Protein AF-0000000085040568 (afdb_homodimer)

Organism: Cyclobacterium marinum (strain ATCC 25205 / DSM 745 / LMG 13164 / NCIMB 1802) (NCBI:txid880070)

pLDDT: mean 96.27, std 5.05, range [49.69, 98.94]

Radius of gyration: 26.52 Å; Cα contacts (8 Å, |Δi|>4): 1222; chains: 2; bounding box: 50×82×62 Å

Secondary structure (DSSP, 8-state):
--HHHHTTS-TT-EEEEEEEEEETS-HHHHHHHHHHHHHSS--EEEE-TTSTTHHHHHHHHHH-TTS-EEEEE------SS-----SS-GGGSGGGB-TTSPBPSSHHHHHHH--HHHHHHHHHHHHHHHHHTT---S-EEEGGGGGGSSHHHHHHHHHHHHHHT--B---HHHHHHTT----GGGGTTSPPPSEEEE--HHHHHTT-HHHHHHHHHHTPPSEEEEEEE-----SHHHHHHTTT--TT-HHHHHHHHHHHTSHHHHHHHHHTTEEE--HHHHHHHHS--/--HHHHTTS-TT-EEEEEEEEEETS-HHHHHHHHHHHHHSS--EEEE-TTSTTHHHHHHHHHH-TTS-EEEEE------SS-----SS-GGGSGGGB-TTSSBPSSHHHHHHH--HHHHHHHHHHHHHHHHHTT---SEEEEGGGGGGSSHHHHHHHHHHHHHHT--B---HHHHHHTT----GGGGTTSPPPSEEEE--HHHHHTT-HHHHHHHHHHTPPSEEEEEEE-----SHHHHHHTTT--TT-HHHHHHHHHHHTSHHHHHHHHHTTEEE--HHHHHHHHS--

Sequence (578 aa):
MNAAQKLGFTESTKLLIIHADDAGLAHAENRATIQSLQKGIVNSYSIMVPCPWFYEMAIFAKNNNQYDNGVHLTLTCEWENYRFGPVLPISEVPSLVDENGYFFKKRDKLAQNAKAEHVEKELTAQIERALKFGIKPTHIDSHMYSVGAKPEFLNVYRRIAKKYKLPLVLNQQLFEMVGLEMDLSDFKDELLIDNVFMGEFKYFEKGELANFYATALDKMEGGLNLILIHPAFDDDEMKGITINHPNFGSEWRQIDFDFFTSEEAQSKLKEQNIQLITWDEIREKIYKDMNAAQKLGFTESTKLLIIHADDAGLAHAENRATIQSLQKGIVNSYSIMVPCPWFYEMAIFAKNNNQYDNGVHLTLTCEWENYRFGPVLPISEVPSLVDENGYFFKKRDKLAQNAKAEHVEKELTAQIERALKFGIKPTHIDSHMYSVGAKPEFLNVYRRIAKKYKLPLVLNQQLFEMVGLEMDLSDFKDELLIDNVFMGEFKYFEKGELANFYATALDKMEGGLNLILIHPAFDDDEMKGITINHPNFGSEWRQIDFDFFTSEEAQSKLKEQNIQLITWDEIREKIYKD

Nearest PDB structures (foldseek):
  8jqf-assembly1_B  TM=9.988E-01  e=9.052E-59  Cyclobacterium marinum
  8jqf-assembly1_A  TM=9.973E-01  e=1.673E-58  Cyclobacterium marinum
  2i5i-assembly1_A  TM=8.854E-01  e=2.785E-21  Enterococcus faecalis V583
  2e67-assembly3_F  TM=8.746E-01  e=1.602E-19  Thermus thermophilus HB8
  7vi8-assembly1_A  TM=8.161E-01  e=6.767E-14  Klebsiella pneumoniae subsp. pneumoniae MGH 78578

Foldseek 3Di:
DFLQVLLPHDQFAFEEAEEAEEAQADPQQVVLVVCLCVQFDHQEYEYAQFHNSRVVVLVVQLVCVNGAYAHAQELAQQFDPGFTAFPDPCVLFVQSDPPVRTGHNDLLSSLVRGDLVSLLVRSLVSVVVSVVSRHDHLAYEYDVNSCQSEPSSVVSVVVSCVVSLHAYAAEPVSNVVNVRPDDCVVVVLHRYADEEAEFDVVCVVVVNRLVSVLVCLQPPGGHHYYYYAHAGALDPRQCNRCPVPPPNGRVRNPSRSDNRSDPSVVVSCVVSVHHYDHSNSVSCSSVPD/DFLQVLLPHDQFAFEEAEEAEEAQADPQQVVLVVCLCVQFDHQEYEYAQQHNSRVVVLVVQQVCVNGAYAHAQELAQQFDPGFTAFPDPCVLFVQSADPVRTGHNDLLSSLVRGDLVSLLVRSLVSVVVSVVSRHDHLAYEYDVNSCQSEPSSVVSVVVSCVVSLHAYAAEPVSNVVNVRPDDCVVVVLHRYADEEAEDDVVCVVVVNRLVSVLVCLQPPGGHHYYYYAHAGALDPRQCNRCPVPPPNGRVRNPSRSDNRSDPSVVVSCVVSVHHYDHSNSVSCSSVPD

Solvent-accessible surface area (backbone atoms only — not comparable to full-atom values): 29621 Å² total; per-residue (Å²): 133,50,41,21,37,76,72,73,46,51,62,70,41,29,35,36,34,34,33,33,48,58,27,7,58,34,62,42,25,36,55,32,45,51,46,26,50,74,66,29,70,39,49,33,35,21,34,22,64,55,31,55,25,20,56,43,42,46,54,49,46,49,74,40,73,86,55,42,38,22,40,24,43,71,64,57,28,69,40,78,42,44,62,44,32,71,84,55,48,56,89,75,34,58,46,50,34,48,98,85,57,27,23,27,52,43,50,66,59,36,52,75,50,41,46,56,68,38,49,46,52,46,51,50,48,44,52,50,50,42,45,72,71,52,38,75,65,28,28,38,45,48,44,91,47,44,40,41,48,36,74,63,36,38,52,42,52,51,51,51,25,60,75,70,67,29,45,55,81,41,40,68,69,59,32,58,73,60,66,36,92,70,64,67,75,80,43,70,91,49,75,48,46,66,43,79,46,61,86,52,58,72,32,48,79,69,73,33,44,62,56,50,53,51,47,49,54,72,63,58,62,48,13,28,33,36,37,53,42,48,26,18,44,65,44,70,62,36,42,57,39,29,52,96,27,74,68,82,8,24,65,49,10,28,47,44,36,51,43,44,44,31,67,67,49,56,50,43,36,60,75,58,62,48,41,78,53,41,50,50,64,47,30,54,67,74,58,51,132,133,50,40,21,38,77,73,74,46,51,64,72,40,28,34,36,34,34,32,33,47,57,25,7,56,35,64,42,25,35,55,30,45,50,47,27,49,74,66,30,71,38,48,32,34,21,35,22,65,56,30,56,25,20,56,43,45,46,54,48,47,48,74,38,72,87,55,42,37,23,40,23,42,72,63,57,29,70,37,77,43,45,61,44,32,72,84,53,48,57,90,74,33,57,46,50,35,47,98,83,58,26,23,27,53,44,50,67,58,35,53,75,50,40,47,56,68,38,49,45,54,46,51,49,48,44,52,51,51,42,43,72,71,53,39,76,64,26,28,38,45,48,45,91,46,43,42,40,48,37,74,62,36,38,50,43,51,51,51,50,26,60,74,69,68,28,44,54,81,40,41,68,70,60,31,58,73,57,66,34,92,69,63,66,76,81,42,69,91,49,75,46,48,65,41,78,45,60,84,50,59,71,33,49,79,70,73,33,43,62,55,51,53,52,47,49,53,73,65,58,62,49,12,28,32,36,38,53,42,47,26,17,43,65,42,71,62,34,43,59,39,30,52,98,28,73,70,82,9,24,65,50,10,29,48,42,37,51,42,43,44,31,67,65,48,55,49,43,36,61,76,59,60,49,40,78,52,42,50,50,62,48,28,53,65,73,59,53,132

InterPro domains:
  IPR006879 Carbohydrate deacetylase YdjC-like [PF04794] (16-271)
  IPR006879 Carbohydrate deacetylase YdjC-like [PTHR31609] (13-172)
  IPR011330 Glycoside hydrolase/deacetylase, beta/alpha-barrel [SSF88713] (14-282)

Structure (mmCIF, N/CA/C/O backbone):
data_AF-0000000085040568-model_v1
#
loop_
_entity.id
_entity.type
_entity.pdbx_description
1 polymer 'YdjC family protein'
#
loop_
_atom_site.group_PDB
_atom_site.id
_atom_site.type_symbol
_atom_site.label_atom_id
_atom_site.label_alt_id
_atom_site.label_comp_id
_atom_site.label_asym_id
_atom_site.label_entity_id
_atom_site.label_seq_id
_atom_site.pdbx_PDB_ins_code
_atom_site.Cartn_x
_atom_site.Cartn_y
_atom_site.Cartn_z
_atom_site.occupancy
_atom_site.B_iso_or_equiv
_atom_site.auth_seq_id
_atom_site.auth_comp_id
_atom_site.auth_asym_id
_atom_site.auth_atom_id
_atom_site.pdbx_PDB_model_num
ATOM 1 N N . MET A 1 1 ? 2.707 -42.562 -15.477 1 82.25 1 MET A N 1
ATOM 2 C CA . MET A 1 1 ? 2.199 -41.5 -16.359 1 82.25 1 MET A CA 1
ATOM 3 C C . MET A 1 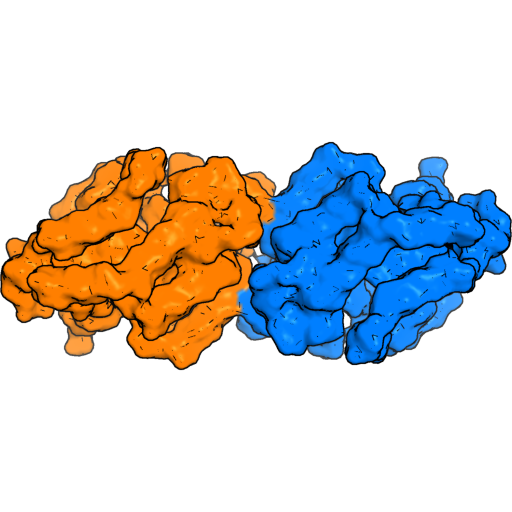1 ? 2.48 -40.125 -15.789 1 82.25 1 MET A C 1
ATOM 5 O O . MET A 1 1 ? 2.145 -39.844 -14.633 1 82.25 1 MET A O 1
ATOM 9 N N . ASN A 1 2 ? 3.221 -39.469 -16.688 1 88.38 2 ASN A N 1
ATOM 10 C CA . ASN A 1 2 ? 3.486 -38.125 -16.188 1 88.38 2 ASN A CA 1
ATOM 11 C C . ASN A 1 2 ? 2.359 -37.156 -16.547 1 88.38 2 ASN A C 1
ATOM 13 O O . ASN A 1 2 ? 1.374 -37.562 -17.172 1 88.38 2 ASN A O 1
ATOM 17 N N . ALA A 1 3 ? 2.398 -35.969 -16.047 1 91.81 3 ALA A N 1
ATOM 18 C CA . ALA A 1 3 ? 1.311 -35 -16.172 1 91.81 3 ALA A CA 1
ATOM 19 C C . ALA A 1 3 ? 1.043 -34.656 -17.641 1 91.81 3 ALA A C 1
ATOM 21 O O . ALA A 1 3 ? -0.102 -34.406 -18.031 1 91.81 3 ALA A O 1
ATOM 22 N N . ALA A 1 4 ? 2.049 -34.625 -18.469 1 92.38 4 ALA A N 1
ATOM 23 C CA . ALA A 1 4 ? 1.854 -34.344 -19.891 1 92.38 4 ALA A CA 1
ATOM 24 C C . ALA A 1 4 ? 0.939 -35.406 -20.531 1 92.38 4 ALA A C 1
ATOM 26 O O . ALA A 1 4 ? 0.046 -35.062 -21.312 1 92.38 4 ALA A O 1
ATOM 27 N N . GLN A 1 5 ? 1.195 -36.562 -20.203 1 92.44 5 GLN A N 1
ATOM 28 C CA . GLN A 1 5 ? 0.369 -37.625 -20.734 1 92.44 5 GLN A CA 1
ATOM 29 C C . GLN A 1 5 ? -1.084 -37.469 -20.297 1 92.44 5 GLN A C 1
ATOM 31 O O . GLN A 1 5 ? -2.004 -37.719 -21.094 1 92.44 5 GLN A O 1
ATOM 36 N N . LYS A 1 6 ? -1.209 -37.125 -19.047 1 90.69 6 LYS A N 1
ATOM 37 C CA . LYS A 1 6 ? -2.553 -36.906 -18.531 1 90.69 6 LYS A CA 1
ATOM 38 C C . LYS A 1 6 ? -3.264 -35.812 -19.281 1 90.69 6 LYS A C 1
ATOM 40 O O . LYS A 1 6 ? -4.492 -35.781 -19.359 1 90.69 6 LYS A O 1
ATOM 45 N N . LEU A 1 7 ? -2.498 -34.906 -19.875 1 93.75 7 LEU A N 1
ATOM 46 C CA . LEU A 1 7 ? -3.047 -33.75 -20.578 1 93.75 7 LEU A CA 1
ATOM 47 C C . LEU A 1 7 ? -3.174 -34 -22.062 1 93.75 7 LEU A C 1
ATOM 49 O O . LEU A 1 7 ? -3.541 -33.125 -22.844 1 93.75 7 LEU A O 1
ATOM 53 N N . GLY A 1 8 ? -2.812 -35.188 -22.484 1 92.75 8 GLY A N 1
ATOM 54 C CA . GLY A 1 8 ? -3.039 -35.594 -23.859 1 92.75 8 GLY A CA 1
ATOM 55 C C . GLY A 1 8 ? -1.8 -35.469 -24.734 1 92.75 8 GLY A C 1
ATOM 56 O O . GLY A 1 8 ? -1.885 -35.531 -25.953 1 92.75 8 GLY A O 1
ATOM 57 N N . PHE A 1 9 ? -0.655 -35.375 -24.125 1 95.5 9 PHE A N 1
ATOM 58 C CA . PHE A 1 9 ? 0.6 -35.25 -24.859 1 95.5 9 PHE A CA 1
ATOM 59 C C . PHE A 1 9 ? 1.447 -36.5 -24.672 1 95.5 9 PHE A C 1
ATOM 61 O O . PHE A 1 9 ? 1.032 -37.438 -24 1 95.5 9 PHE A O 1
ATOM 68 N N . THR A 1 10 ? 2.58 -36.5 -25.375 1 95.75 10 THR A N 1
ATOM 69 C CA . THR A 1 10 ? 3.488 -37.625 -25.188 1 95.75 10 THR A CA 1
ATOM 70 C C . THR A 1 10 ? 4.332 -37.438 -23.938 1 95.75 10 THR A C 1
ATOM 72 O O . THR A 1 10 ? 4.453 -36.344 -23.406 1 95.75 10 THR A O 1
ATOM 75 N N . GLU A 1 11 ? 4.887 -38.469 -23.438 1 94.12 11 GLU A N 1
ATOM 76 C CA . GLU A 1 11 ? 5.707 -38.469 -22.234 1 94.12 11 GLU A CA 1
ATOM 77 C C . GLU A 1 11 ? 6.914 -37.562 -22.406 1 94.12 11 GLU A C 1
ATOM 79 O O . GLU A 1 11 ? 7.367 -36.938 -21.438 1 94.12 11 GLU A O 1
ATOM 84 N N . SER A 1 12 ? 7.355 -37.406 -23.656 1 95.94 12 SER A N 1
ATOM 85 C CA . SER A 1 12 ? 8.578 -36.656 -23.906 1 95.94 12 SER A CA 1
ATOM 86 C C . SER A 1 12 ? 8.273 -35.188 -24.203 1 95.94 12 SER A C 1
ATOM 88 O O . SER A 1 12 ? 9.195 -34.375 -24.297 1 95.94 12 SER A O 1
ATOM 90 N N . THR A 1 13 ? 6.98 -34.875 -24.297 1 97.5 13 THR A N 1
ATOM 91 C CA . THR A 1 13 ? 6.617 -33.469 -24.547 1 97.5 13 THR A CA 1
ATOM 92 C C . THR A 1 13 ? 6.988 -32.594 -23.344 1 97.5 13 THR A C 1
ATOM 94 O O . THR A 1 13 ? 6.688 -32.938 -22.203 1 97.5 13 THR A O 1
ATOM 97 N N . LYS A 1 14 ? 7.707 -31.5 -23.656 1 98.44 14 LYS A N 1
ATOM 98 C CA . LYS A 1 14 ? 8.086 -30.531 -22.641 1 98.44 14 LYS A CA 1
ATOM 99 C C . LYS A 1 14 ? 7.082 -29.391 -22.562 1 98.44 14 LYS A C 1
ATOM 101 O O . LYS A 1 14 ? 7.141 -28.453 -23.359 1 98.44 14 LYS A O 1
ATOM 106 N N . LEU A 1 15 ? 6.129 -29.516 -21.609 1 98.31 15 LEU A N 1
ATOM 107 C CA . LEU A 1 15 ? 5.168 -28.438 -21.344 1 98.31 15 LEU A CA 1
ATOM 108 C C . LEU A 1 15 ? 5.672 -27.5 -20.25 1 98.31 15 LEU A C 1
ATOM 110 O O . LEU A 1 15 ? 6.164 -27.969 -19.219 1 98.31 15 LEU A O 1
ATOM 114 N N . LEU A 1 16 ? 5.555 -26.156 -20.5 1 98.69 16 LEU A N 1
ATOM 115 C CA . LEU A 1 16 ? 6.137 -25.219 -19.547 1 98.69 16 LEU A CA 1
ATOM 116 C C . LEU A 1 16 ? 5.168 -24.094 -19.234 1 98.69 16 LEU A C 1
ATOM 118 O O . LEU A 1 16 ? 4.555 -23.516 -20.141 1 98.69 16 LEU A O 1
ATOM 122 N N . ILE A 1 17 ? 4.953 -23.875 -17.984 1 98.69 17 ILE A N 1
ATOM 123 C CA . ILE A 1 17 ? 4.359 -22.656 -17.453 1 98.69 17 ILE A CA 1
ATOM 124 C C . ILE A 1 17 ? 5.438 -21.812 -16.766 1 98.69 17 ILE A C 1
ATOM 126 O O . ILE A 1 17 ? 6.129 -22.297 -15.867 1 98.69 17 ILE A O 1
ATOM 130 N N . ILE A 1 18 ? 5.668 -20.641 -17.25 1 98.88 18 ILE A N 1
ATOM 131 C CA . ILE A 1 18 ? 6.48 -19.641 -16.562 1 98.88 18 ILE A CA 1
ATOM 132 C C . ILE A 1 18 ? 5.582 -18.688 -15.797 1 98.88 18 ILE A C 1
ATOM 134 O O . ILE A 1 18 ? 4.883 -17.875 -16.391 1 98.88 18 ILE A O 1
ATOM 138 N N . HIS A 1 19 ? 5.637 -18.797 -14.492 1 98.81 19 HIS A N 1
ATOM 139 C CA . HIS A 1 19 ? 4.621 -18.203 -13.633 1 98.81 19 HIS A CA 1
ATOM 140 C C . HIS A 1 19 ? 5.211 -17.078 -12.789 1 98.81 19 HIS A C 1
ATOM 142 O O . HIS A 1 19 ? 6.109 -17.312 -11.984 1 98.81 19 HIS A O 1
ATOM 148 N N . ALA A 1 20 ? 4.703 -15.867 -12.977 1 98.81 20 ALA A N 1
ATOM 149 C CA . ALA A 1 20 ? 5.086 -14.703 -12.172 1 98.81 20 ALA A CA 1
ATOM 150 C C . ALA A 1 20 ? 4.211 -14.586 -10.93 1 98.81 20 ALA A C 1
ATOM 152 O O . ALA A 1 20 ? 3.014 -14.312 -11.023 1 98.81 20 ALA A O 1
ATOM 153 N N . ASP A 1 21 ? 4.844 -14.703 -9.812 1 98.31 21 ASP A N 1
ATOM 154 C CA . ASP A 1 21 ? 4.16 -14.602 -8.531 1 98.31 21 ASP A CA 1
ATOM 155 C C . ASP A 1 21 ? 4.074 -13.156 -8.062 1 98.31 21 ASP A C 1
ATOM 157 O O . ASP A 1 21 ? 4.789 -12.289 -8.578 1 98.31 21 ASP A O 1
ATOM 161 N N . ASP A 1 22 ? 3.154 -12.828 -7.188 1 98.75 22 ASP A N 1
ATOM 162 C CA . ASP A 1 22 ? 3.154 -11.688 -6.266 1 98.75 22 ASP A CA 1
ATOM 163 C C . ASP A 1 22 ? 2.559 -10.445 -6.926 1 98.75 22 ASP A C 1
ATOM 165 O O . ASP A 1 22 ? 2.689 -9.336 -6.406 1 98.75 22 ASP A O 1
ATOM 169 N N . ALA A 1 23 ? 1.91 -10.578 -8.125 1 98.88 23 ALA A N 1
ATOM 170 C CA . ALA A 1 23 ? 1.224 -9.414 -8.664 1 98.88 23 ALA A CA 1
ATOM 171 C C . ALA A 1 23 ? 0.285 -8.797 -7.633 1 98.88 23 ALA A C 1
ATOM 173 O O . ALA A 1 23 ? -0.375 -9.516 -6.879 1 98.88 23 ALA A O 1
ATOM 174 N N . GLY A 1 24 ? 0.214 -7.453 -7.633 1 98.75 24 GLY A N 1
ATOM 175 C CA . GLY A 1 24 ? -0.584 -6.75 -6.641 1 98.75 24 GLY A CA 1
ATOM 176 C C . GLY A 1 24 ? 0.222 -6.293 -5.441 1 98.75 24 GLY A C 1
ATOM 177 O O . GLY A 1 24 ? -0.226 -5.441 -4.676 1 98.75 24 GLY A O 1
ATOM 178 N N . LEU A 1 25 ? 1.445 -6.82 -5.266 1 98.81 25 LEU A N 1
ATOM 179 C CA . LEU A 1 25 ? 2.273 -6.488 -4.109 1 98.81 25 LEU A CA 1
ATOM 180 C C . LEU A 1 25 ? 2.727 -5.035 -4.168 1 98.81 25 LEU A C 1
ATOM 182 O O . LEU A 1 25 ? 2.58 -4.297 -3.189 1 98.81 25 LEU A O 1
ATOM 186 N N . ALA A 1 26 ? 3.236 -4.625 -5.262 1 98.75 26 ALA A N 1
ATOM 187 C CA . ALA A 1 26 ? 3.869 -3.324 -5.457 1 98.75 26 ALA A CA 1
ATOM 188 C C . ALA A 1 26 ? 3.703 -2.844 -6.895 1 98.75 26 ALA A C 1
ATOM 190 O O . ALA A 1 26 ? 3.455 -3.646 -7.797 1 98.75 26 ALA A O 1
ATOM 191 N N . HIS A 1 27 ? 3.844 -1.523 -7.078 1 98.88 27 HIS A N 1
ATOM 192 C CA . HIS A 1 27 ? 3.824 -0.982 -8.438 1 98.88 27 HIS A CA 1
ATOM 193 C C . HIS A 1 27 ? 4.992 -1.512 -9.258 1 98.88 27 HIS A C 1
ATOM 195 O O . HIS A 1 27 ? 4.832 -1.838 -10.438 1 98.88 27 HIS A O 1
ATOM 201 N N . ALA A 1 28 ? 6.168 -1.59 -8.648 1 98.88 28 ALA A N 1
ATOM 202 C CA . ALA A 1 28 ? 7.363 -2.119 -9.305 1 98.88 28 ALA A CA 1
ATOM 203 C C . ALA A 1 28 ? 7.137 -3.547 -9.789 1 98.88 28 ALA A C 1
ATOM 205 O O . ALA A 1 28 ? 7.617 -3.93 -10.859 1 98.88 28 ALA A O 1
ATOM 206 N N . GLU A 1 29 ? 6.465 -4.344 -8.961 1 98.75 29 GLU A N 1
ATOM 207 C CA . GLU A 1 29 ? 6.145 -5.73 -9.297 1 98.75 29 GLU A CA 1
ATOM 208 C C . GLU A 1 29 ? 5.098 -5.801 -10.406 1 98.75 29 GLU A C 1
ATOM 210 O O . GLU A 1 29 ? 5.25 -6.562 -11.367 1 98.75 29 GLU A O 1
ATOM 215 N N . ASN A 1 30 ? 4.031 -5.008 -10.273 1 98.88 30 ASN A N 1
ATOM 216 C CA . ASN A 1 30 ? 2.982 -4.996 -11.289 1 98.88 30 ASN A CA 1
ATOM 217 C C . ASN A 1 30 ? 3.529 -4.605 -12.656 1 98.88 30 ASN A C 1
ATOM 219 O O . ASN A 1 30 ? 3.25 -5.27 -13.656 1 98.88 30 ASN A O 1
ATOM 223 N N . ARG A 1 31 ? 4.352 -3.529 -12.742 1 98.81 31 ARG A N 1
ATOM 224 C CA . ARG A 1 31 ? 4.93 -3.074 -14.008 1 98.81 31 ARG A CA 1
ATOM 225 C C . ARG A 1 31 ? 5.793 -4.16 -14.641 1 98.81 31 ARG A C 1
ATOM 227 O O . ARG A 1 31 ? 5.699 -4.414 -15.844 1 98.81 31 ARG A O 1
ATOM 234 N N . ALA A 1 32 ? 6.59 -4.785 -13.828 1 98.94 32 ALA A N 1
ATOM 235 C CA . ALA A 1 32 ? 7.484 -5.82 -14.336 1 98.94 32 ALA A CA 1
ATOM 236 C C . ALA A 1 32 ? 6.699 -7.043 -14.805 1 98.94 32 ALA A C 1
ATOM 238 O O . ALA A 1 32 ? 7.023 -7.637 -15.836 1 98.94 32 ALA A O 1
ATOM 239 N N . THR A 1 33 ? 5.711 -7.461 -14.047 1 98.94 33 THR A N 1
ATOM 240 C CA . THR A 1 33 ? 4.863 -8.578 -14.438 1 98.94 33 THR A CA 1
ATOM 241 C C . THR A 1 33 ? 4.184 -8.305 -15.773 1 98.94 33 THR A C 1
ATOM 243 O O . THR A 1 33 ? 4.238 -9.133 -16.688 1 98.94 33 THR A O 1
ATOM 246 N N . ILE A 1 34 ? 3.646 -7.109 -15.945 1 98.88 34 ILE A N 1
ATOM 247 C CA . ILE A 1 34 ? 2.943 -6.723 -17.156 1 98.88 34 ILE A CA 1
ATOM 248 C C . ILE A 1 34 ? 3.91 -6.754 -18.344 1 98.88 34 ILE A C 1
ATOM 250 O O . ILE A 1 34 ? 3.598 -7.32 -19.391 1 98.88 34 ILE A O 1
ATOM 254 N N . GLN A 1 35 ? 5.086 -6.219 -18.125 1 98.81 35 GLN A N 1
ATOM 255 C CA . GLN A 1 35 ? 6.059 -6.184 -19.219 1 98.81 35 GLN A CA 1
ATOM 256 C C . GLN A 1 35 ? 6.562 -7.586 -19.547 1 98.81 35 GLN A C 1
ATOM 258 O O . GLN A 1 35 ? 6.844 -7.891 -20.703 1 98.81 35 GLN A O 1
ATOM 263 N N . SER A 1 36 ? 6.691 -8.438 -18.5 1 98.75 36 SER A N 1
ATOM 264 C CA . SER A 1 36 ? 7.125 -9.805 -18.734 1 98.75 36 SER A CA 1
ATOM 265 C C . SER A 1 36 ? 6.113 -10.57 -19.578 1 98.75 36 SER A C 1
ATOM 267 O O . SER A 1 36 ? 6.488 -11.43 -20.391 1 98.75 36 SER A O 1
ATOM 269 N N . LEU A 1 37 ? 4.82 -10.266 -19.406 1 98.69 37 LEU A N 1
ATOM 270 C CA . LEU A 1 37 ? 3.742 -10.891 -20.156 1 98.69 37 LEU A CA 1
ATOM 271 C C . LEU A 1 37 ? 3.715 -10.367 -21.594 1 98.69 37 LEU A C 1
ATOM 273 O O . LEU A 1 37 ? 3.531 -11.148 -22.531 1 98.69 37 LEU A O 1
ATOM 277 N N . GLN A 1 38 ? 3.93 -9.078 -21.781 1 98.06 38 GLN A N 1
ATOM 278 C CA . GLN A 1 38 ? 3.738 -8.414 -23.062 1 98.06 38 GLN A CA 1
ATOM 279 C C . GLN A 1 38 ? 4.965 -8.57 -23.953 1 98.06 38 GLN A C 1
ATOM 281 O O . GLN A 1 38 ? 4.844 -8.711 -25.172 1 98.06 38 GLN A O 1
ATOM 286 N N . LYS A 1 39 ? 6.145 -8.562 -23.328 1 94.94 39 LYS A N 1
ATOM 287 C CA . LYS A 1 39 ? 7.371 -8.484 -24.109 1 94.94 39 LYS A CA 1
ATOM 288 C C . LYS A 1 39 ? 8.234 -9.727 -23.906 1 94.94 39 LYS A C 1
ATOM 290 O O . LYS A 1 39 ? 9.227 -9.93 -24.609 1 94.94 39 LYS A O 1
ATOM 295 N N . GLY A 1 40 ? 7.867 -10.57 -22.906 1 92.69 40 GLY A N 1
ATOM 296 C CA . GLY A 1 40 ? 8.672 -11.734 -22.594 1 92.69 40 GLY A CA 1
ATOM 297 C C . GLY A 1 40 ? 7.961 -13.047 -22.875 1 92.69 40 GLY A C 1
ATOM 298 O O . GLY A 1 40 ? 7.117 -13.117 -23.766 1 92.69 40 GLY A O 1
ATOM 299 N N . ILE A 1 41 ? 8.484 -14.055 -22.188 1 96.44 41 ILE A N 1
ATOM 300 C CA . ILE A 1 41 ? 7.961 -15.383 -22.469 1 96.44 41 ILE A CA 1
ATOM 301 C C . ILE A 1 41 ? 7.129 -15.867 -21.281 1 96.44 41 ILE A C 1
ATOM 303 O O . ILE A 1 41 ? 6.703 -17.031 -21.25 1 96.44 41 ILE A O 1
ATOM 307 N N . VAL A 1 42 ? 6.938 -14.961 -20.297 1 98.75 42 VAL A N 1
ATOM 308 C CA . VAL A 1 42 ? 6.09 -15.305 -19.156 1 98.75 42 VAL A CA 1
ATOM 309 C C . VAL A 1 42 ? 4.652 -15.523 -19.625 1 98.75 42 VAL A C 1
ATOM 311 O O . VAL A 1 42 ? 4.121 -14.727 -20.406 1 98.75 42 VAL A O 1
ATOM 314 N N . ASN A 1 43 ? 4.062 -16.594 -19.141 1 98.69 43 ASN A N 1
ATOM 315 C CA . ASN A 1 43 ? 2.758 -16.922 -19.703 1 98.69 43 ASN A CA 1
ATOM 316 C C . ASN A 1 43 ? 1.721 -17.172 -18.609 1 98.69 43 ASN A C 1
ATOM 318 O O . ASN A 1 43 ? 0.647 -17.703 -18.891 1 98.69 43 ASN A O 1
ATOM 322 N N . SER A 1 44 ? 2.004 -16.828 -17.391 1 98.69 44 SER A N 1
ATOM 323 C CA . SER A 1 44 ? 1.082 -16.953 -16.281 1 98.69 44 SER A CA 1
ATOM 324 C C . SER A 1 44 ? 1.473 -16.031 -15.125 1 98.69 44 SER A C 1
ATOM 326 O O . SER A 1 44 ? 2.652 -15.719 -14.945 1 98.69 44 SER A O 1
ATOM 328 N N . TYR A 1 45 ? 0.533 -15.594 -14.391 1 98.81 45 TYR A N 1
ATOM 329 C CA . TYR A 1 45 ? 0.787 -14.844 -13.164 1 98.81 45 TYR A CA 1
ATOM 330 C C . TYR A 1 45 ? -0.36 -15.008 -12.18 1 98.81 45 TYR A C 1
ATOM 332 O O . TYR A 1 45 ? -1.405 -15.57 -12.516 1 98.81 45 TYR A O 1
ATOM 340 N N . SER A 1 46 ? -0.143 -14.633 -10.961 1 98.88 46 SER A N 1
ATOM 341 C CA . SER A 1 46 ? -1.209 -14.672 -9.969 1 98.88 46 SER A CA 1
ATOM 342 C C . SER A 1 46 ? -1.182 -13.438 -9.07 1 98.88 46 SER A C 1
ATOM 344 O O . SER A 1 46 ? -0.126 -12.836 -8.875 1 98.88 46 SER A O 1
ATOM 346 N N . ILE A 1 47 ? -2.342 -13.086 -8.602 1 98.88 47 ILE A N 1
ATOM 347 C CA . ILE A 1 47 ? -2.543 -11.797 -7.965 1 98.88 47 ILE A CA 1
ATOM 348 C C . ILE A 1 47 ? -2.777 -11.984 -6.469 1 98.88 47 ILE A C 1
ATOM 350 O O . ILE A 1 47 ? -3.57 -12.836 -6.062 1 98.88 47 ILE A O 1
ATOM 354 N N . MET A 1 48 ? -2.113 -11.188 -5.684 1 98.94 48 MET A N 1
ATOM 355 C CA . MET A 1 48 ? -2.324 -11.148 -4.238 1 98.94 48 MET A CA 1
ATOM 356 C C . MET A 1 48 ? -3.41 -10.141 -3.877 1 98.94 48 MET A C 1
ATOM 358 O O . MET A 1 48 ? -3.143 -8.945 -3.77 1 98.94 48 MET A O 1
ATOM 362 N N . VAL A 1 49 ? -4.527 -10.625 -3.504 1 98.75 49 VAL A N 1
ATOM 363 C CA . VAL A 1 49 ? -5.738 -9.828 -3.344 1 98.75 49 VAL A CA 1
ATOM 364 C C . VAL A 1 49 ? -5.598 -8.906 -2.131 1 98.75 49 VAL A C 1
ATOM 366 O O . VAL A 1 49 ? -6.039 -7.758 -2.16 1 98.75 49 VAL A O 1
ATOM 369 N N . PRO A 1 50 ? -4.906 -9.32 -1.046 1 98.5 50 PRO A N 1
ATOM 370 C CA . PRO A 1 50 ? -4.836 -8.453 0.135 1 98.5 50 PRO A CA 1
ATOM 371 C C . PRO A 1 50 ? -3.83 -7.316 -0.025 1 98.5 50 PRO A C 1
ATOM 373 O O . PRO A 1 50 ? -3.766 -6.422 0.82 1 98.5 50 PRO A O 1
ATOM 376 N N . CYS A 1 51 ? -3.105 -7.25 -1.103 1 98.69 51 CYS A N 1
ATOM 377 C CA . CYS A 1 51 ? -1.964 -6.348 -1.195 1 98.69 51 CYS A CA 1
ATOM 378 C C . CYS A 1 51 ? -2.391 -4.98 -1.714 1 98.69 51 CYS A C 1
ATOM 380 O O . CYS A 1 51 ? -3.369 -4.867 -2.455 1 98.69 51 CYS A O 1
ATOM 382 N N . PRO A 1 52 ? -1.653 -3.928 -1.415 1 98 52 PRO A N 1
ATOM 383 C CA . PRO A 1 52 ? -2.021 -2.533 -1.665 1 98 52 PRO A CA 1
ATOM 384 C C . PRO A 1 52 ? -2.174 -2.219 -3.15 1 98 52 PRO A C 1
ATOM 386 O O . PRO A 1 52 ? -2.945 -1.33 -3.523 1 98 52 PRO A O 1
ATOM 389 N N . TRP A 1 53 ? -1.468 -2.871 -3.977 1 98.69 53 TRP A N 1
ATOM 390 C CA . TRP A 1 53 ? -1.525 -2.568 -5.402 1 98.69 53 TRP A CA 1
ATOM 391 C C . TRP A 1 53 ? -2.393 -3.584 -6.141 1 98.69 53 TRP A C 1
ATOM 393 O O . TRP A 1 53 ? -2.279 -3.736 -7.359 1 98.69 53 TRP A O 1
ATOM 403 N N . PHE A 1 54 ? -3.271 -4.266 -5.414 1 98.81 54 PHE A N 1
ATOM 404 C CA . PHE A 1 54 ? -4.215 -5.219 -5.984 1 98.81 54 PHE A CA 1
ATOM 405 C C . PHE A 1 54 ? -5.066 -4.562 -7.062 1 98.81 54 PHE A C 1
ATOM 407 O O . PHE A 1 54 ? -5.238 -5.117 -8.148 1 98.81 54 PHE A O 1
ATOM 414 N N . TYR A 1 55 ? -5.566 -3.381 -6.777 1 98.25 55 TYR A N 1
ATOM 415 C CA . TYR A 1 55 ? -6.52 -2.721 -7.664 1 98.25 55 TYR A CA 1
ATOM 416 C C . TYR A 1 55 ? -5.918 -2.514 -9.047 1 98.25 55 TYR A C 1
ATOM 418 O O . TYR A 1 55 ? -6.574 -2.773 -10.062 1 98.25 55 TYR A O 1
ATOM 426 N N . GLU A 1 56 ? -4.695 -2.088 -9.094 1 98.38 56 GLU A N 1
ATOM 427 C CA . GLU A 1 56 ? -4.012 -1.852 -10.359 1 98.38 56 GLU A CA 1
ATOM 428 C C . GLU A 1 56 ? -3.967 -3.121 -11.211 1 98.38 56 GLU A C 1
ATOM 430 O O . GLU A 1 56 ? -4.297 -3.094 -12.398 1 98.38 56 GLU A O 1
ATOM 435 N N . MET A 1 57 ? -3.602 -4.199 -10.57 1 98.44 57 MET A N 1
ATOM 436 C CA . MET A 1 57 ? -3.453 -5.449 -11.312 1 98.44 57 MET A CA 1
ATOM 437 C C . MET A 1 57 ? -4.812 -6.051 -11.648 1 98.44 57 MET A C 1
ATOM 439 O O . MET A 1 57 ? -4.98 -6.68 -12.695 1 98.44 57 MET A O 1
ATOM 443 N N . ALA A 1 58 ? -5.793 -5.844 -10.727 1 98.06 58 ALA A N 1
ATOM 444 C CA . ALA A 1 58 ? -7.148 -6.312 -11 1 98.06 58 ALA A CA 1
ATOM 445 C C . ALA A 1 58 ? -7.707 -5.668 -12.266 1 98.06 58 ALA A C 1
ATOM 447 O O . ALA A 1 58 ? -8.336 -6.34 -13.086 1 98.06 58 ALA A O 1
ATOM 448 N N . ILE A 1 59 ? -7.484 -4.383 -12.422 1 97.62 59 ILE A N 1
ATOM 449 C CA . ILE A 1 59 ? -7.93 -3.674 -13.609 1 97.62 59 ILE A CA 1
ATOM 450 C C . ILE A 1 59 ? -7.238 -4.25 -14.844 1 97.62 59 ILE A C 1
ATOM 452 O O . ILE A 1 59 ? -7.879 -4.504 -15.867 1 97.62 59 ILE A O 1
ATOM 456 N N . PHE A 1 60 ? -5.957 -4.473 -14.75 1 98.5 60 PHE A N 1
ATOM 457 C CA . PHE A 1 60 ? -5.219 -5.062 -15.859 1 98.5 60 PHE A CA 1
ATOM 458 C C . PHE A 1 60 ? -5.797 -6.422 -16.234 1 98.5 60 PHE A C 1
ATOM 460 O O . PHE A 1 60 ? -6.059 -6.688 -17.406 1 98.5 60 PHE A O 1
ATOM 467 N N . ALA A 1 61 ? -5.977 -7.258 -15.219 1 98.5 61 ALA A N 1
ATOM 468 C CA . ALA A 1 61 ? -6.469 -8.617 -15.445 1 98.5 61 ALA A CA 1
ATOM 469 C C . ALA A 1 61 ? -7.844 -8.594 -16.109 1 98.5 61 ALA A C 1
ATOM 471 O O . ALA A 1 61 ? -8.102 -9.359 -17.047 1 98.5 61 ALA A O 1
ATOM 472 N N . LYS A 1 62 ? -8.68 -7.75 -15.602 1 97.12 62 LYS A N 1
ATOM 473 C CA . LYS A 1 62 ? -10.039 -7.633 -16.125 1 97.12 62 LYS A CA 1
ATOM 474 C C . LYS A 1 62 ? -10.031 -7.23 -17.594 1 97.12 62 LYS A C 1
ATOM 476 O O . LYS A 1 62 ? -10.867 -7.691 -18.375 1 97.12 62 LYS A O 1
ATOM 481 N N . ASN A 1 63 ? -9.062 -6.434 -17.984 1 97.31 63 ASN A N 1
ATOM 482 C CA . ASN A 1 63 ? -9.047 -5.859 -19.328 1 97.31 63 ASN A CA 1
ATOM 483 C C . ASN A 1 63 ? -8.148 -6.66 -20.266 1 97.31 63 ASN A C 1
ATOM 485 O O . ASN A 1 63 ? -8.102 -6.387 -21.469 1 97.31 63 ASN A O 1
ATOM 489 N N . ASN A 1 64 ? -7.418 -7.559 -19.781 1 97.69 64 ASN A N 1
ATOM 490 C CA . ASN A 1 64 ? -6.5 -8.367 -20.578 1 97.69 64 ASN A CA 1
ATOM 491 C C . ASN A 1 64 ? -6.68 -9.859 -20.297 1 97.69 64 ASN A C 1
ATOM 493 O O . ASN A 1 64 ? -5.758 -10.508 -19.797 1 97.69 64 ASN A O 1
ATOM 497 N N . ASN A 1 65 ? -7.773 -10.398 -20.766 1 94.62 65 ASN A N 1
ATOM 498 C CA . ASN A 1 65 ? -8.18 -11.766 -20.453 1 94.62 65 ASN A CA 1
ATOM 499 C C . ASN A 1 65 ? -7.355 -12.781 -21.234 1 94.62 65 ASN A C 1
ATOM 501 O O . ASN A 1 65 ? -7.43 -13.984 -20.969 1 94.62 65 ASN A O 1
ATOM 505 N N . GLN A 1 66 ? -6.531 -12.266 -22.125 1 96 66 GLN A N 1
ATOM 506 C CA . GLN A 1 66 ? -5.707 -13.18 -22.906 1 96 66 GLN A CA 1
ATOM 507 C C . GLN A 1 66 ? -4.543 -13.719 -22.094 1 96 66 GLN A C 1
ATOM 509 O O . GLN A 1 66 ? -3.918 -14.711 -22.469 1 96 66 GLN A O 1
ATOM 514 N N . TYR A 1 67 ? -4.18 -12.992 -21.062 1 97.81 67 TYR A N 1
ATOM 515 C CA . TYR A 1 67 ? -3.1 -13.469 -20.203 1 97.81 67 TYR A CA 1
ATOM 516 C C . TYR A 1 67 ? -3.637 -14.367 -19.094 1 97.81 67 TYR A C 1
ATOM 518 O O . TYR A 1 67 ? -4.566 -13.992 -18.375 1 97.81 67 TYR A O 1
ATOM 526 N N . ASP A 1 68 ? -3.111 -15.531 -18.938 1 97.5 68 ASP A N 1
ATOM 527 C CA . ASP A 1 68 ? -3.469 -16.484 -17.891 1 97.5 68 ASP A CA 1
ATOM 528 C C . ASP A 1 68 ? -3.201 -15.891 -16.5 1 97.5 68 ASP A C 1
ATOM 530 O O . ASP A 1 68 ? -2.07 -15.5 -16.203 1 97.5 68 ASP A O 1
ATOM 534 N N . ASN A 1 69 ? -4.191 -15.789 -15.688 1 98.06 69 ASN A N 1
ATOM 535 C CA . ASN A 1 69 ? -4.02 -15.195 -14.359 1 98.06 69 ASN A CA 1
ATOM 536 C C . ASN A 1 69 ? -4.719 -16.031 -13.281 1 98.06 69 ASN A C 1
ATOM 538 O O . ASN A 1 69 ? -5.754 -16.641 -13.539 1 98.06 69 ASN A O 1
ATOM 542 N N . GLY A 1 70 ? -4.164 -16.109 -12.094 1 98.62 70 GLY A N 1
ATOM 543 C CA . GLY A 1 70 ? -4.719 -16.797 -10.945 1 98.62 70 GLY A CA 1
ATOM 544 C C . GLY A 1 70 ? -4.762 -15.945 -9.695 1 98.62 70 GLY A C 1
ATOM 545 O O . GLY A 1 70 ? -4.449 -14.75 -9.742 1 98.62 70 GLY A O 1
ATOM 546 N N . VAL A 1 71 ? -5.32 -16.5 -8.648 1 98.88 71 VAL A N 1
ATOM 547 C CA . VAL A 1 71 ? -5.273 -15.891 -7.32 1 98.88 71 VAL A CA 1
ATOM 548 C C . VAL A 1 71 ? -4.117 -16.484 -6.52 1 98.88 71 VAL A C 1
ATOM 550 O O . VAL A 1 71 ? -3.996 -17.703 -6.398 1 98.88 71 VAL A O 1
ATOM 553 N N . HIS A 1 72 ? -3.221 -15.594 -6.125 1 98.94 72 HIS A N 1
ATOM 554 C CA . HIS A 1 72 ? -2.107 -15.969 -5.262 1 98.94 72 HIS A CA 1
ATOM 555 C C . HIS A 1 72 ? -2.516 -15.938 -3.793 1 98.94 72 HIS A C 1
ATOM 557 O O . HIS A 1 72 ? -2.26 -14.961 -3.092 1 98.94 72 HIS A O 1
ATOM 563 N N . LEU A 1 73 ? -3.084 -17.016 -3.334 1 98.94 73 LEU A N 1
ATOM 564 C CA . LEU A 1 73 ? -3.646 -17.078 -1.99 1 98.94 73 LEU A CA 1
ATOM 565 C C . LEU A 1 73 ? -2.602 -16.719 -0.942 1 98.94 73 LEU A C 1
ATOM 567 O O . LEU A 1 73 ? -1.514 -17.297 -0.917 1 98.94 73 LEU A O 1
ATOM 571 N N . THR A 1 74 ? -2.967 -15.75 -0.085 1 98.94 74 THR A N 1
ATOM 572 C CA . THR A 1 74 ? -1.978 -15.109 0.773 1 98.94 74 THR A CA 1
ATOM 573 C C . THR A 1 74 ? -2.371 -15.234 2.242 1 98.94 74 THR A C 1
ATOM 575 O O . THR A 1 74 ? -3.488 -14.875 2.623 1 98.94 74 THR A O 1
ATOM 578 N N . LEU A 1 75 ? -1.399 -15.758 3.078 1 98.88 75 LEU A N 1
ATOM 579 C CA . LEU A 1 75 ? -1.651 -15.938 4.504 1 98.88 75 LEU A CA 1
ATOM 580 C C . LEU A 1 75 ? -0.489 -15.406 5.332 1 98.88 75 LEU A C 1
ATOM 582 O O . LEU A 1 75 ? -0.494 -15.516 6.559 1 98.88 75 LEU A O 1
ATOM 586 N N . THR A 1 76 ? 0.53 -14.844 4.645 1 98.81 76 THR A N 1
ATOM 587 C CA . THR A 1 76 ? 1.728 -14.344 5.312 1 98.81 76 THR A CA 1
ATOM 588 C C . THR A 1 76 ? 2.156 -13.008 4.727 1 98.81 76 THR A C 1
ATOM 590 O O . THR A 1 76 ? 1.783 -12.664 3.6 1 98.81 76 THR A O 1
ATOM 593 N N . CYS A 1 77 ? 2.826 -12.234 5.477 1 98.69 77 CYS A N 1
ATOM 594 C CA . CYS A 1 77 ? 3.455 -10.984 5.059 1 98.69 77 CYS A CA 1
ATOM 595 C C . CYS A 1 77 ? 4.863 -10.867 5.629 1 98.69 77 CYS A C 1
ATOM 597 O O . CYS A 1 77 ? 5.043 -10.406 6.758 1 98.69 77 CYS A O 1
ATOM 599 N N . GLU A 1 78 ? 5.832 -11.219 4.836 1 98.12 78 GLU A N 1
ATOM 600 C CA . GLU A 1 78 ? 7.188 -11.453 5.324 1 98.12 78 GLU A CA 1
ATOM 601 C C . GLU A 1 78 ? 7.957 -10.141 5.453 1 98.12 78 GLU A C 1
ATOM 603 O O . GLU A 1 78 ? 9.039 -10.102 6.051 1 98.12 78 GLU A O 1
ATOM 608 N N . TRP A 1 79 ? 7.441 -9.055 5.016 1 98.06 79 TRP A N 1
ATOM 609 C CA . TRP A 1 79 ? 8.211 -7.828 4.871 1 98.06 79 TRP A CA 1
ATOM 610 C C . TRP A 1 79 ? 8.328 -7.102 6.207 1 98.06 79 TRP A C 1
ATOM 612 O O . TRP A 1 79 ? 7.434 -7.188 7.051 1 98.06 79 TRP A O 1
ATOM 622 N N . GLU A 1 80 ? 9.375 -6.402 6.352 1 96.62 80 GLU A N 1
ATOM 623 C CA . GLU A 1 80 ? 9.688 -5.781 7.633 1 96.62 80 GLU A CA 1
ATOM 624 C C . GLU A 1 80 ? 8.812 -4.559 7.883 1 96.62 80 GLU A C 1
ATOM 626 O O . GLU A 1 80 ? 8.156 -4.461 8.922 1 96.62 80 GLU A O 1
ATOM 631 N N . ASN A 1 81 ? 8.75 -3.631 6.863 1 95.62 81 ASN A N 1
ATOM 632 C CA . ASN A 1 81 ? 8.133 -2.332 7.105 1 95.62 81 ASN A CA 1
ATOM 633 C C . ASN A 1 81 ? 6.914 -2.119 6.215 1 95.62 81 ASN A C 1
ATOM 635 O O . ASN A 1 81 ? 6.246 -1.087 6.305 1 95.62 81 ASN A O 1
ATOM 639 N N . TYR A 1 82 ? 6.633 -2.988 5.398 1 98.06 82 TYR A N 1
ATOM 640 C CA . TYR A 1 82 ? 5.516 -2.973 4.461 1 98.06 82 TYR A CA 1
ATOM 641 C C . TYR A 1 82 ? 4.543 -4.109 4.75 1 98.06 82 TYR A C 1
ATOM 643 O O . TYR A 1 82 ? 4.777 -5.25 4.348 1 98.06 82 TYR A O 1
ATOM 651 N N . ARG A 1 83 ? 3.428 -3.76 5.406 1 97.81 83 ARG A N 1
ATOM 652 C CA . ARG A 1 83 ? 2.619 -4.812 6.008 1 97.81 83 ARG A CA 1
ATOM 653 C C . ARG A 1 83 ? 1.197 -4.797 5.457 1 97.81 83 ARG A C 1
ATOM 655 O O . ARG A 1 83 ? 0.653 -3.732 5.16 1 97.81 83 ARG A O 1
ATOM 662 N N . PHE A 1 84 ? 0.629 -5.98 5.328 1 98.38 84 PHE A N 1
ATOM 663 C CA . PHE A 1 84 ? -0.777 -6.137 4.977 1 98.38 84 PHE A CA 1
ATOM 664 C C . PHE A 1 84 ? -1.386 -7.332 5.699 1 98.38 84 PHE A C 1
ATOM 666 O O . PHE A 1 84 ? -0.668 -8.117 6.32 1 98.38 84 PHE A O 1
ATOM 673 N N . GLY A 1 85 ? -2.66 -7.41 5.695 1 98.25 85 GLY A N 1
ATOM 674 C CA . GLY A 1 85 ? -3.4 -8.453 6.391 1 98.25 85 GLY A CA 1
ATOM 675 C C . GLY A 1 85 ? -4.598 -8.953 5.609 1 98.25 85 GLY A C 1
ATOM 676 O O . GLY A 1 85 ? -4.66 -8.805 4.387 1 98.25 85 GLY A O 1
ATOM 677 N N . PRO A 1 86 ? -5.57 -9.57 6.293 1 98.62 86 PRO A N 1
ATOM 678 C CA . PRO A 1 86 ? -6.695 -10.234 5.633 1 98.62 86 PRO A CA 1
ATOM 679 C C . PRO A 1 86 ? -7.633 -9.258 4.93 1 98.62 86 PRO A C 1
ATOM 681 O O . PRO A 1 86 ? -7.688 -8.078 5.293 1 98.62 86 PRO A O 1
ATOM 684 N N . VAL A 1 87 ? -8.32 -9.812 3.9 1 98.06 87 VAL A N 1
ATOM 685 C CA . VAL A 1 87 ? -9.383 -9.031 3.27 1 98.06 87 VAL A CA 1
ATOM 686 C C . VAL A 1 87 ? -10.617 -9.016 4.168 1 98.06 87 VAL A C 1
ATOM 688 O O . VAL A 1 87 ? -11.414 -8.078 4.117 1 98.06 87 VAL A O 1
ATOM 691 N N . LEU A 1 88 ? -10.805 -10.078 5.008 1 98.38 88 LEU A N 1
ATOM 692 C CA . LEU A 1 88 ? -11.906 -10.133 5.965 1 98.38 88 LEU A CA 1
ATOM 693 C C . LEU A 1 88 ? -11.609 -9.258 7.18 1 98.38 88 LEU A C 1
ATOM 695 O O . LEU A 1 88 ? -10.445 -8.977 7.48 1 98.38 88 LEU A O 1
ATOM 699 N N . PRO A 1 89 ? -12.711 -8.859 7.902 1 97.62 89 PRO A N 1
ATOM 700 C CA . PRO A 1 89 ? -12.477 -8.25 9.211 1 97.62 89 PRO A CA 1
ATOM 701 C C . PRO A 1 89 ? -11.664 -9.148 10.141 1 97.62 89 PRO A C 1
ATOM 703 O O . PRO A 1 89 ? -11.914 -10.352 10.219 1 97.62 89 PRO A O 1
ATOM 706 N N . ILE A 1 90 ? -10.75 -8.5 10.828 1 97.56 90 ILE A N 1
ATOM 707 C CA . ILE A 1 90 ? -9.852 -9.234 11.719 1 97.56 90 ILE A CA 1
ATOM 708 C C . ILE A 1 90 ? -10.672 -10.023 12.734 1 97.56 90 ILE A C 1
ATOM 710 O O . ILE A 1 90 ? -10.305 -11.148 13.094 1 97.56 90 ILE A O 1
ATOM 714 N N . SER A 1 91 ? -11.75 -9.5 13.156 1 96.88 91 SER A N 1
ATOM 715 C CA . SER A 1 91 ? -12.594 -10.148 14.164 1 96.88 91 SER A CA 1
ATOM 716 C C . SER A 1 91 ? -13.109 -11.492 13.664 1 96.88 91 SER A C 1
ATOM 718 O O . SER A 1 91 ? -13.484 -12.352 14.461 1 96.88 91 SER A O 1
ATOM 720 N N . GLU A 1 92 ? -13.141 -11.703 12.352 1 98.19 92 GLU A N 1
ATOM 721 C CA . GLU A 1 92 ? -13.641 -12.945 11.781 1 98.19 92 GLU A CA 1
ATOM 722 C C . GLU A 1 92 ? -12.523 -13.977 11.641 1 98.19 92 GLU A C 1
ATOM 724 O O . GLU A 1 92 ? -12.789 -15.18 11.539 1 98.19 92 GLU A O 1
ATOM 729 N N . VAL A 1 93 ? -11.289 -13.508 11.602 1 98.75 93 VAL A N 1
ATOM 730 C CA . VAL A 1 93 ? -10.164 -14.414 11.398 1 98.75 93 VAL A CA 1
ATOM 731 C C . VAL A 1 93 ? -9 -14 12.289 1 98.75 93 VAL A C 1
ATOM 733 O O . VAL A 1 93 ? -7.875 -13.836 11.812 1 98.75 93 VAL A O 1
ATOM 736 N N . PRO A 1 94 ? -9.203 -13.875 13.578 1 98.5 94 PRO A N 1
ATOM 737 C CA . PRO A 1 94 ? -8.188 -13.336 14.484 1 98.5 94 PRO A CA 1
ATOM 738 C C . PRO A 1 94 ? -6.957 -14.234 14.586 1 98.5 94 PRO A C 1
ATOM 740 O O . PRO A 1 94 ? -5.879 -13.766 14.977 1 98.5 94 PRO A O 1
ATOM 743 N N . SER A 1 95 ? -7.062 -15.523 14.273 1 98.88 95 SER A N 1
ATOM 744 C CA . SER A 1 95 ? -5.945 -16.438 14.43 1 98.88 95 SER A CA 1
ATOM 745 C C . SER A 1 95 ? -4.895 -16.234 13.344 1 98.88 95 SER A C 1
ATOM 747 O O . SER A 1 95 ? -3.799 -16.781 13.414 1 98.88 95 SER A O 1
ATOM 749 N N . LEU A 1 96 ? -5.227 -15.383 12.312 1 98.88 96 LEU A N 1
ATOM 750 C CA . LEU A 1 96 ? -4.355 -15.25 11.148 1 98.88 96 LEU A CA 1
ATOM 751 C C . LEU A 1 96 ? -3.422 -14.055 11.305 1 98.88 96 LEU A C 1
ATOM 753 O O . LEU A 1 96 ? -2.547 -13.836 10.461 1 98.88 96 LEU A O 1
ATOM 757 N N . VAL A 1 97 ? -3.613 -13.266 12.375 1 98.62 97 VAL A N 1
ATOM 758 C CA . VAL A 1 97 ? -2.932 -11.969 12.367 1 98.62 97 VAL A CA 1
ATOM 759 C C . VAL A 1 97 ? -2.139 -11.805 13.664 1 98.62 97 VAL A C 1
ATOM 761 O O . VAL A 1 97 ? -2.43 -12.461 14.672 1 98.62 97 VAL A O 1
ATOM 764 N N . ASP A 1 98 ? -1.112 -10.992 13.633 1 97.5 98 ASP A N 1
ATOM 765 C CA . ASP A 1 98 ? -0.333 -10.625 14.812 1 97.5 98 ASP A CA 1
ATOM 766 C C . ASP A 1 98 ? -1.038 -9.539 15.617 1 97.5 98 ASP A C 1
ATOM 768 O O . ASP A 1 98 ? -2.213 -9.25 15.383 1 97.5 98 ASP A O 1
ATOM 772 N N . GLU A 1 99 ? -0.356 -8.953 16.594 1 94.69 99 GLU A N 1
ATOM 773 C CA . GLU A 1 99 ? -0.95 -8.016 17.531 1 94.69 99 GLU A CA 1
ATOM 774 C C . GLU A 1 99 ? -1.334 -6.707 16.844 1 94.69 99 GLU A C 1
ATOM 776 O O . GLU A 1 99 ? -2.133 -5.934 17.375 1 94.69 99 GLU A O 1
ATOM 781 N N . ASN A 1 100 ? -0.78 -6.52 15.633 1 93.94 100 ASN A N 1
ATOM 782 C CA . ASN A 1 100 ? -1.059 -5.285 14.914 1 93.94 100 ASN A CA 1
ATOM 783 C C . ASN A 1 100 ? -2.064 -5.508 13.789 1 93.94 100 ASN A C 1
ATOM 785 O O . ASN A 1 100 ? -2.34 -4.598 13 1 93.94 100 ASN A O 1
ATOM 789 N N . GLY A 1 101 ? -2.557 -6.707 13.648 1 96.12 101 GLY A N 1
ATOM 790 C CA . GLY A 1 101 ? -3.602 -7.004 12.68 1 96.12 101 GLY A CA 1
ATOM 791 C C . GLY A 1 101 ? -3.059 -7.379 11.312 1 96.12 101 GLY A C 1
ATOM 792 O O . GLY A 1 101 ? -3.803 -7.402 10.328 1 96.12 101 GLY A O 1
ATOM 793 N N . TYR A 1 102 ? -1.747 -7.594 11.203 1 98.12 102 TYR A N 1
ATOM 794 C CA . TYR A 1 102 ? -1.13 -8.023 9.953 1 98.12 102 TYR A CA 1
ATOM 795 C C . TYR A 1 102 ? -0.883 -9.523 9.953 1 98.12 102 TYR A C 1
ATOM 797 O O . TYR A 1 102 ? -0.767 -10.141 11.016 1 98.12 102 TYR A O 1
ATOM 805 N N . PHE A 1 103 ? -0.813 -10.141 8.758 1 98.88 103 PHE A N 1
ATOM 806 C CA . PHE A 1 103 ? -0.445 -11.547 8.656 1 98.88 103 PHE A CA 1
ATOM 807 C C . PHE A 1 103 ? 0.896 -11.805 9.328 1 98.88 103 PHE A C 1
ATOM 809 O O . PHE A 1 103 ? 1.767 -10.938 9.352 1 98.88 103 PHE A O 1
ATOM 816 N N . PHE A 1 104 ? 1.037 -13.031 9.82 1 98.69 104 PHE A N 1
ATOM 817 C CA . PHE A 1 104 ? 2.324 -13.43 10.375 1 98.69 104 PHE A CA 1
ATOM 818 C C . PHE A 1 104 ? 3.412 -13.391 9.312 1 98.69 104 PHE A C 1
ATOM 820 O O . PHE A 1 104 ? 3.137 -13.617 8.133 1 98.69 104 PHE A O 1
ATOM 827 N N . LYS A 1 105 ? 4.613 -13.18 9.703 1 97.38 105 LYS A N 1
ATOM 828 C CA . LYS A 1 105 ? 5.723 -12.984 8.773 1 97.38 105 LYS A CA 1
ATOM 829 C C . LYS A 1 105 ? 6.137 -14.297 8.133 1 97.38 105 LYS A C 1
ATOM 831 O O . LYS A 1 105 ? 6.598 -14.32 6.988 1 97.38 105 LYS A O 1
ATOM 836 N N . LYS A 1 106 ? 5.98 -15.406 8.867 1 96.94 106 LYS A N 1
ATOM 837 C CA . LYS A 1 106 ? 6.527 -16.688 8.406 1 96.94 106 LYS A CA 1
ATOM 838 C C . LYS A 1 106 ? 5.516 -17.812 8.594 1 96.94 106 LYS A C 1
ATOM 840 O O . LYS A 1 106 ? 4.57 -17.688 9.375 1 96.94 106 LYS A O 1
ATOM 845 N N . ARG A 1 107 ? 5.805 -18.906 7.949 1 97.38 107 ARG A N 1
ATOM 846 C CA . ARG A 1 107 ? 4.906 -20.062 7.945 1 97.38 107 ARG A CA 1
ATOM 847 C C . ARG A 1 107 ? 4.844 -20.719 9.328 1 97.38 107 ARG A C 1
ATOM 849 O O . ARG A 1 107 ? 3.799 -21.234 9.727 1 97.38 107 ARG A O 1
ATOM 856 N N . ASP A 1 108 ? 5.961 -20.703 10.039 1 97.31 108 ASP A N 1
ATOM 857 C CA . ASP A 1 108 ? 5.984 -21.359 11.344 1 97.31 108 ASP A CA 1
ATOM 858 C C . ASP A 1 108 ? 5.023 -20.672 12.32 1 97.31 108 ASP A C 1
ATOM 860 O O . ASP A 1 108 ? 4.293 -21.344 13.047 1 97.31 108 ASP A O 1
ATOM 864 N N . LYS A 1 109 ? 5.004 -19.312 12.312 1 98.25 109 LYS A N 1
ATOM 865 C CA . LYS A 1 109 ? 4.07 -18.578 13.164 1 98.25 109 LYS A CA 1
ATOM 866 C C . LYS A 1 109 ? 2.631 -18.781 12.695 1 98.25 109 LYS A C 1
ATOM 868 O O . LYS A 1 109 ? 1.714 -18.875 13.516 1 98.25 109 LYS A O 1
ATOM 873 N N . LEU A 1 110 ? 2.48 -18.828 11.422 1 98.56 110 LEU A N 1
ATOM 874 C CA . LEU A 1 110 ? 1.164 -19.156 10.883 1 98.56 110 LEU A CA 1
ATOM 875 C C . LEU A 1 110 ? 0.682 -20.5 11.398 1 98.56 110 LEU A C 1
ATOM 877 O O . LEU A 1 110 ? -0.434 -20.609 11.914 1 98.56 110 LEU A O 1
ATOM 881 N N . ALA A 1 111 ? 1.501 -21.531 11.297 1 97.88 111 ALA A N 1
ATOM 882 C CA . ALA A 1 111 ? 1.161 -22.891 11.703 1 97.88 111 ALA A CA 1
ATOM 883 C C . ALA A 1 111 ? 0.831 -22.938 13.195 1 97.88 111 ALA A C 1
ATOM 885 O O . ALA A 1 111 ? -0.09 -23.656 13.609 1 97.88 111 ALA A O 1
ATOM 886 N N . GLN A 1 112 ? 1.526 -22.172 13.961 1 98.25 112 GLN A N 1
ATOM 887 C CA . GLN A 1 112 ? 1.388 -22.188 15.414 1 98.25 112 GLN A CA 1
ATOM 888 C C . GLN A 1 112 ? 0.078 -21.547 15.852 1 98.25 112 GLN A C 1
ATOM 890 O O . GLN A 1 112 ? -0.503 -21.922 16.875 1 98.25 112 GLN A O 1
ATOM 895 N N . ASN A 1 113 ? -0.441 -20.625 15.031 1 98.69 113 ASN A N 1
ATOM 896 C CA . ASN A 1 113 ? -1.509 -19.781 15.562 1 98.69 113 ASN A CA 1
ATOM 897 C C . ASN A 1 113 ? -2.801 -19.953 14.766 1 98.69 113 ASN A C 1
ATOM 899 O O . ASN A 1 113 ? -3.895 -19.859 15.328 1 98.69 113 ASN A O 1
ATOM 903 N N . ALA A 1 114 ? -2.719 -20.281 13.531 1 98.75 114 ALA A N 1
ATOM 904 C CA . ALA A 1 114 ? -3.865 -20.188 12.633 1 98.75 114 ALA A CA 1
ATOM 905 C C . ALA A 1 114 ? -4.801 -21.375 12.812 1 98.75 114 ALA A C 1
ATOM 907 O O . ALA A 1 114 ? -4.344 -22.516 12.961 1 98.75 114 ALA A O 1
ATOM 908 N N . LYS A 1 115 ? -6.059 -21.141 12.773 1 98.69 115 LYS A N 1
ATOM 909 C CA . LYS A 1 115 ? -7.094 -22.156 12.711 1 98.69 115 LYS A CA 1
ATOM 910 C C . LYS A 1 115 ? -7.508 -22.438 11.273 1 98.69 115 LYS A C 1
ATOM 912 O O . LYS A 1 115 ? -7.695 -21.516 10.484 1 98.69 115 LYS A O 1
ATOM 917 N N . ALA A 1 116 ? -7.695 -23.688 10.945 1 98.56 116 ALA A N 1
ATOM 918 C CA . ALA A 1 116 ? -8.047 -24.094 9.586 1 98.56 116 ALA A CA 1
ATOM 919 C C . ALA A 1 116 ? -9.336 -23.422 9.125 1 98.56 116 ALA A C 1
ATOM 921 O O . ALA A 1 116 ? -9.469 -23.078 7.949 1 98.56 116 ALA A O 1
ATOM 922 N N . GLU A 1 117 ? -10.219 -23.266 10.062 1 98.75 117 GLU A N 1
ATOM 923 C CA . GLU A 1 117 ? -11.484 -22.625 9.727 1 98.75 117 GLU A CA 1
ATOM 924 C C . GLU A 1 117 ? -11.258 -21.188 9.273 1 98.75 117 GLU A C 1
ATOM 926 O O . GLU A 1 117 ? -11.898 -20.719 8.328 1 98.75 117 GLU A O 1
ATOM 931 N N . HIS A 1 118 ? -10.383 -20.469 9.969 1 98.88 118 HIS A N 1
ATOM 932 C CA . HIS A 1 118 ? -10.062 -19.094 9.602 1 98.88 118 HIS A CA 1
ATOM 933 C C . HIS A 1 118 ? -9.328 -19.047 8.266 1 98.88 118 HIS A C 1
ATOM 935 O O . HIS A 1 118 ? -9.547 -18.125 7.461 1 98.88 118 HIS A O 1
ATOM 941 N N . VAL A 1 119 ? -8.484 -19.984 8.031 1 98.94 119 VAL A N 1
ATOM 942 C CA . VAL A 1 119 ? -7.773 -20.094 6.758 1 98.94 119 VAL A CA 1
ATOM 943 C C . VAL A 1 119 ? -8.773 -20.25 5.617 1 98.94 119 VAL A C 1
ATOM 945 O O . VAL A 1 119 ? -8.703 -19.531 4.617 1 98.94 119 VAL A O 1
ATOM 948 N N . GLU A 1 120 ? -9.711 -21.156 5.758 1 98.88 120 GLU A N 1
ATOM 949 C CA . GLU A 1 120 ? -10.711 -21.391 4.719 1 98.88 120 GLU A CA 1
ATOM 950 C C . GLU A 1 120 ? -11.555 -20.141 4.461 1 98.88 120 GLU A C 1
ATOM 952 O O . GLU A 1 120 ? -11.812 -19.797 3.311 1 98.88 120 GLU A O 1
ATOM 957 N N . LYS A 1 121 ? -11.961 -19.5 5.559 1 98.88 121 LYS A N 1
ATOM 958 C CA . LYS A 1 121 ? -12.758 -18.281 5.434 1 98.88 121 LYS A CA 1
ATOM 959 C C . LYS A 1 121 ? -12 -17.203 4.664 1 98.88 121 LYS A C 1
ATOM 961 O O . LYS A 1 121 ? -12.531 -16.609 3.727 1 98.88 121 LYS A O 1
ATOM 966 N N . GLU A 1 122 ? -10.781 -16.984 5.023 1 98.88 122 GLU A N 1
ATOM 967 C CA . GLU A 1 122 ? -9.969 -15.93 4.434 1 98.88 122 GLU A CA 1
ATOM 968 C C . GLU A 1 122 ? -9.641 -16.234 2.975 1 98.88 122 GLU A C 1
ATOM 970 O O . GLU A 1 122 ? -9.773 -15.367 2.109 1 98.88 122 GLU A O 1
ATOM 975 N N . LEU A 1 123 ? -9.242 -17.438 2.672 1 98.94 123 LEU A N 1
ATOM 976 C CA . LEU A 1 123 ? -8.883 -17.781 1.302 1 98.94 123 LEU A CA 1
ATOM 977 C C . LEU A 1 123 ? -10.102 -17.719 0.389 1 98.94 123 LEU A C 1
ATOM 979 O O . LEU A 1 123 ? -10 -17.266 -0.756 1 98.94 123 LEU A O 1
ATOM 983 N N . THR A 1 124 ? -11.25 -18.141 0.887 1 98.88 124 THR A N 1
ATOM 984 C CA . THR A 1 124 ? -12.484 -18.016 0.126 1 98.88 124 THR A CA 1
ATOM 985 C C . THR A 1 124 ? -12.812 -16.562 -0.151 1 98.88 124 THR A C 1
ATOM 987 O O . THR A 1 124 ? -13.18 -16.203 -1.271 1 98.88 124 THR A O 1
ATOM 990 N N . ALA A 1 125 ? -12.633 -15.75 0.861 1 98.75 125 ALA A N 1
ATOM 991 C CA . ALA A 1 125 ? -12.922 -14.328 0.71 1 98.75 125 ALA A CA 1
ATOM 992 C C . ALA A 1 125 ? -12.008 -13.695 -0.338 1 98.75 125 ALA A C 1
ATOM 994 O O . ALA A 1 125 ? -12.438 -12.812 -1.089 1 98.75 125 ALA A O 1
ATOM 995 N N . GLN A 1 126 ? -10.773 -14.086 -0.371 1 98.81 126 GLN A N 1
ATOM 996 C CA . GLN A 1 126 ? -9.844 -13.57 -1.375 1 98.81 126 GLN A CA 1
ATOM 997 C C . GLN A 1 126 ? -10.312 -13.93 -2.785 1 98.81 126 GLN A C 1
ATOM 999 O O . GLN A 1 126 ? -10.32 -13.078 -3.676 1 98.81 126 GLN A O 1
ATOM 1004 N N . ILE A 1 127 ? -10.734 -15.164 -2.99 1 98.81 127 ILE A N 1
ATOM 1005 C CA . ILE A 1 127 ? -11.219 -15.602 -4.293 1 98.81 127 ILE A CA 1
ATOM 1006 C C . ILE A 1 127 ? -12.484 -14.836 -4.656 1 98.81 127 ILE A C 1
ATOM 1008 O O . ILE A 1 127 ? -12.609 -14.32 -5.77 1 98.81 127 ILE A O 1
ATOM 1012 N N . GLU A 1 128 ? -13.406 -14.734 -3.729 1 98.62 128 GLU A N 1
ATOM 1013 C CA . GLU A 1 128 ? -14.68 -14.062 -3.984 1 98.62 128 GLU A CA 1
ATOM 1014 C C . GLU A 1 128 ? -14.469 -12.586 -4.312 1 98.62 128 GLU A C 1
ATOM 1016 O O . GLU A 1 128 ? -15.164 -12.031 -5.164 1 98.62 128 GLU A O 1
ATOM 1021 N N . ARG A 1 129 ? -13.586 -12 -3.641 1 97.94 129 ARG A N 1
ATOM 1022 C CA . ARG A 1 129 ? -13.281 -10.609 -3.936 1 97.94 129 ARG A CA 1
ATOM 1023 C C . ARG A 1 129 ? -12.727 -10.453 -5.344 1 97.94 129 ARG A C 1
ATOM 1025 O O . ARG A 1 129 ? -13.078 -9.508 -6.059 1 97.94 129 ARG A O 1
ATOM 1032 N N . ALA A 1 130 ? -11.789 -11.305 -5.723 1 98.44 130 ALA A N 1
ATOM 1033 C CA . ALA A 1 130 ? -11.258 -11.281 -7.082 1 98.44 130 ALA A CA 1
ATOM 1034 C C . ALA A 1 130 ? -12.367 -11.438 -8.117 1 98.44 130 ALA A C 1
ATOM 1036 O O . ALA A 1 130 ? -12.43 -10.68 -9.086 1 98.44 130 ALA A O 1
ATOM 1037 N N . LEU A 1 131 ? -13.258 -12.367 -7.863 1 98.19 131 LEU A N 1
ATOM 1038 C CA . LEU A 1 131 ? -14.375 -12.617 -8.766 1 98.19 131 LEU A CA 1
ATOM 1039 C C . LEU A 1 131 ? -15.289 -11.398 -8.844 1 98.19 131 LEU A C 1
ATOM 1041 O O . LEU A 1 131 ? -15.719 -11.008 -9.938 1 98.19 131 LEU A O 1
ATOM 1045 N N . LYS A 1 132 ? -15.539 -10.836 -7.742 1 96.62 132 LYS A N 1
ATOM 1046 C CA . LYS A 1 132 ? -16.406 -9.664 -7.684 1 96.62 132 LYS A CA 1
ATOM 1047 C C . LYS A 1 132 ? -15.812 -8.508 -8.484 1 96.62 132 LYS A C 1
ATOM 1049 O O . LYS A 1 132 ? -16.547 -7.727 -9.094 1 96.62 132 LYS A O 1
ATOM 1054 N N . PHE A 1 133 ? -14.547 -8.445 -8.5 1 95.56 133 PHE A N 1
ATOM 1055 C CA . PHE A 1 133 ? -13.867 -7.379 -9.227 1 95.56 133 PHE A CA 1
ATOM 1056 C C . PHE A 1 133 ? -13.906 -7.641 -10.734 1 95.56 133 PHE A C 1
ATOM 1058 O O . PHE A 1 133 ? -13.578 -6.758 -11.531 1 95.56 133 PHE A O 1
ATOM 1065 N N . GLY A 1 134 ? -14.25 -8.82 -11.102 1 95.69 134 GLY A N 1
ATOM 1066 C CA . GLY A 1 134 ? -14.367 -9.156 -12.508 1 95.69 134 GLY A CA 1
ATOM 1067 C C . GLY A 1 134 ? -13.195 -9.984 -13.016 1 95.69 134 GLY A C 1
ATOM 1068 O O . GLY A 1 134 ? -13.086 -10.234 -14.219 1 95.69 134 GLY A O 1
ATOM 1069 N N . ILE A 1 135 ? -12.344 -10.406 -12.102 1 97.69 135 ILE A N 1
ATOM 1070 C CA . ILE A 1 135 ? -11.242 -11.297 -12.469 1 97.69 135 ILE A CA 1
ATOM 1071 C C . ILE A 1 135 ? -11.789 -12.695 -12.742 1 97.69 135 ILE A C 1
ATOM 1073 O O . ILE A 1 135 ? -12.727 -13.141 -12.078 1 97.69 135 ILE A O 1
ATOM 1077 N N . LYS A 1 136 ? -11.242 -13.344 -13.727 1 97.44 136 LYS A N 1
ATOM 1078 C CA . LYS A 1 136 ? -11.562 -14.727 -14.062 1 97.44 136 LYS A CA 1
ATOM 1079 C C . LYS A 1 136 ? -10.352 -15.633 -13.875 1 97.44 136 LYS A C 1
ATOM 1081 O O . LYS A 1 136 ? -9.688 -16 -14.852 1 97.44 136 LYS A O 1
ATOM 1086 N N . PRO A 1 137 ? -10.172 -16.031 -12.648 1 98.19 137 PRO A N 1
ATOM 1087 C CA . PRO A 1 137 ? -8.945 -16.781 -12.391 1 98.19 137 PRO A CA 1
ATOM 1088 C C . PRO A 1 137 ? -8.938 -18.141 -13.094 1 98.19 137 PRO A C 1
ATOM 1090 O O . PRO A 1 137 ? -9.977 -18.797 -13.188 1 98.19 137 PRO A O 1
ATOM 1093 N N . THR A 1 138 ? -7.762 -18.531 -13.539 1 98.12 138 THR A N 1
ATOM 1094 C CA . THR A 1 138 ? -7.594 -19.797 -14.227 1 98.12 138 THR A CA 1
ATOM 1095 C C . THR A 1 138 ? -6.992 -20.844 -13.297 1 98.12 138 THR A C 1
ATOM 1097 O O . THR A 1 138 ? -7.027 -22.047 -13.586 1 98.12 138 THR A O 1
ATOM 1100 N N . HIS A 1 139 ? -6.426 -20.422 -12.219 1 98.31 139 HIS A N 1
ATOM 1101 C CA . HIS A 1 139 ? -5.758 -21.297 -11.258 1 98.31 139 HIS A CA 1
ATOM 1102 C C . HIS A 1 139 ? -5.613 -20.609 -9.906 1 98.31 139 HIS A C 1
ATOM 1104 O O . HIS A 1 139 ? -5.906 -19.422 -9.773 1 98.31 139 HIS A O 1
ATOM 1110 N N . ILE A 1 140 ? -5.285 -21.375 -8.898 1 98.5 140 ILE A N 1
ATOM 1111 C CA . ILE A 1 140 ? -4.883 -20.797 -7.617 1 98.5 140 ILE A CA 1
ATOM 1112 C C . ILE A 1 140 ? -3.521 -21.359 -7.207 1 98.5 140 ILE A C 1
ATOM 1114 O O . ILE A 1 140 ? -3.197 -22.516 -7.52 1 98.5 140 ILE A O 1
ATOM 1118 N N . ASP A 1 141 ? -2.748 -20.578 -6.684 1 98.44 141 ASP A N 1
ATOM 1119 C CA . ASP A 1 141 ? -1.496 -20.938 -6.02 1 98.44 141 ASP A CA 1
ATOM 1120 C C . ASP A 1 141 ? -1.362 -20.203 -4.68 1 98.44 141 ASP A C 1
ATOM 1122 O O . ASP A 1 141 ? -2.338 -19.656 -4.164 1 98.44 141 ASP A O 1
ATOM 1126 N N . SER A 1 142 ? -0.162 -20.406 -4.047 1 98.38 142 SER A N 1
ATOM 1127 C CA . SER A 1 142 ? -0.078 -19.922 -2.668 1 98.38 142 SER A CA 1
ATOM 1128 C C . SER A 1 142 ? 1.217 -19.156 -2.424 1 98.38 142 SER A C 1
ATOM 1130 O O . SER A 1 142 ? 2.305 -19.656 -2.713 1 98.38 142 SER A O 1
ATOM 1132 N N . HIS A 1 143 ? 1.026 -17.906 -1.866 1 98.62 143 HIS A N 1
ATOM 1133 C CA . HIS A 1 143 ? 2.172 -17.094 -1.464 1 98.62 143 HIS A CA 1
ATOM 1134 C C . HIS A 1 143 ? 2.992 -17.797 -0.388 1 98.62 143 HIS A C 1
ATOM 1136 O O . HIS A 1 143 ? 2.451 -18.219 0.637 1 98.62 143 HIS A O 1
ATOM 1142 N N . MET A 1 144 ? 4.348 -17.969 -0.649 1 97.06 144 MET A N 1
ATOM 1143 C CA . MET A 1 144 ? 5.285 -18.656 0.238 1 97.06 144 MET A CA 1
ATOM 1144 C C . MET A 1 144 ? 4.852 -20.094 0.484 1 97.06 144 MET A C 1
ATOM 1146 O O . MET A 1 144 ? 5.27 -20.719 1.464 1 97.06 144 MET A O 1
ATOM 1150 N N . TYR A 1 145 ? 3.855 -20.578 -0.365 1 97.69 145 TYR A N 1
ATOM 1151 C CA . TYR A 1 145 ? 3.238 -21.891 -0.187 1 97.69 145 TYR A CA 1
ATOM 1152 C C . TYR A 1 145 ? 2.777 -22.094 1.253 1 97.69 145 TYR A C 1
ATOM 1154 O O . TYR A 1 145 ? 3.01 -23.141 1.848 1 97.69 145 TYR A O 1
ATOM 1162 N N . SER A 1 146 ? 2.164 -21.109 1.739 1 98.06 146 SER A N 1
ATOM 1163 C CA . SER A 1 146 ? 1.735 -21.094 3.133 1 98.06 146 SER A CA 1
ATOM 1164 C C . SER A 1 146 ? 0.631 -22.109 3.389 1 98.06 146 SER A C 1
ATOM 1166 O O . SER A 1 146 ? 0.412 -22.531 4.527 1 98.06 146 SER A O 1
ATOM 1168 N N . VAL A 1 147 ? -0.043 -22.531 2.396 1 97.12 147 VAL A N 1
ATOM 1169 C CA . VAL A 1 147 ? -1.067 -23.562 2.529 1 97.12 147 VAL A CA 1
ATOM 1170 C C . VAL A 1 147 ? -0.42 -24.891 2.939 1 97.12 147 VAL A C 1
ATOM 1172 O O . VAL A 1 147 ? -1.106 -25.812 3.389 1 97.12 147 VAL A O 1
ATOM 1175 N N . GLY A 1 148 ? 0.868 -25 2.729 1 96.06 148 GLY A N 1
ATOM 1176 C CA . GLY A 1 148 ? 1.604 -26.203 3.102 1 96.06 148 GLY A CA 1
ATOM 1177 C C . GLY A 1 148 ? 2.148 -26.156 4.516 1 96.06 148 GLY A C 1
ATOM 1178 O O . GLY A 1 148 ? 2.883 -27.047 4.934 1 96.06 148 GLY A O 1
ATOM 1179 N N . ALA A 1 149 ? 1.8 -25.078 5.27 1 96.44 149 ALA A N 1
ATOM 1180 C CA . ALA A 1 149 ? 2.303 -24.953 6.633 1 96.44 149 ALA A CA 1
ATOM 1181 C C . ALA A 1 149 ? 1.789 -26.078 7.516 1 96.44 149 ALA A C 1
ATOM 1183 O O . ALA A 1 149 ? 2.463 -26.5 8.461 1 96.44 149 ALA A O 1
ATOM 1184 N N . LYS A 1 150 ? 0.539 -26.562 7.258 1 95.69 150 LYS A N 1
ATOM 1185 C CA . LYS A 1 150 ? -0.089 -27.703 7.906 1 95.69 150 LYS A CA 1
ATOM 1186 C C . LYS A 1 150 ? -0.895 -28.531 6.902 1 95.69 150 LYS A C 1
ATOM 1188 O O . LYS A 1 150 ? -1.441 -27.984 5.941 1 95.69 150 LYS A O 1
ATOM 1193 N N . PRO A 1 151 ? -0.946 -29.828 7.223 1 94.75 151 PRO A N 1
ATOM 1194 C CA . PRO A 1 151 ? -1.778 -30.656 6.352 1 94.75 151 PRO A CA 1
ATOM 1195 C C . PRO A 1 151 ? -3.217 -30.156 6.254 1 94.75 151 PRO A C 1
ATOM 1197 O O . PRO A 1 151 ? -3.824 -30.219 5.18 1 94.75 151 PRO A O 1
ATOM 1200 N N . GLU A 1 152 ? -3.729 -29.594 7.328 1 96 152 GLU A N 1
ATOM 1201 C CA . GLU A 1 152 ? -5.102 -29.094 7.359 1 96 152 GLU A CA 1
ATOM 1202 C C . GLU A 1 152 ? -5.281 -27.922 6.395 1 96 152 GLU A C 1
ATOM 1204 O O . GLU A 1 152 ? -6.348 -27.766 5.797 1 96 152 GLU A O 1
ATOM 1209 N N . PHE A 1 153 ? -4.262 -27.109 6.289 1 97.69 153 PHE A N 1
ATOM 1210 C CA . PHE A 1 153 ? -4.344 -25.969 5.379 1 97.69 153 PHE A CA 1
ATOM 1211 C C . PHE A 1 153 ? -4.32 -26.438 3.928 1 97.69 153 PHE A C 1
ATOM 1213 O O . PHE A 1 153 ? -5.016 -25.875 3.078 1 97.69 153 PHE A O 1
ATOM 1220 N N . LEU A 1 154 ? -3.525 -27.453 3.662 1 96.19 154 LEU A N 1
ATOM 1221 C CA . LEU A 1 154 ? -3.49 -28.016 2.316 1 96.19 154 LEU A CA 1
ATOM 1222 C C . LEU A 1 154 ? -4.852 -28.594 1.931 1 96.19 154 LEU A C 1
ATOM 1224 O O . LEU A 1 154 ? -5.277 -28.469 0.779 1 96.19 154 LEU A O 1
ATOM 1228 N N . ASN A 1 155 ? -5.484 -29.219 2.861 1 95.69 155 ASN A N 1
ATOM 1229 C CA . ASN A 1 155 ? -6.824 -29.75 2.611 1 95.69 155 ASN A CA 1
ATOM 1230 C C . ASN A 1 155 ? -7.812 -28.625 2.293 1 95.69 155 ASN A C 1
ATOM 1232 O O . ASN A 1 155 ? -8.695 -28.797 1.446 1 95.69 155 ASN A O 1
ATOM 1236 N N . VAL A 1 156 ? -7.695 -27.531 2.996 1 97.88 156 VAL A N 1
ATOM 1237 C CA . VAL A 1 156 ? -8.516 -26.359 2.697 1 97.88 156 VAL A CA 1
ATOM 1238 C C . VAL A 1 156 ? -8.25 -25.906 1.264 1 97.88 156 VAL A C 1
ATOM 1240 O O . VAL A 1 156 ? -9.195 -25.641 0.508 1 97.88 156 VAL A O 1
ATOM 1243 N N . TYR A 1 157 ? -7.012 -25.891 0.924 1 97.31 157 TYR A N 1
ATOM 1244 C CA . TYR A 1 157 ? -6.562 -25.5 -0.41 1 97.31 157 TYR A CA 1
ATOM 1245 C C . TYR A 1 157 ? -7.203 -26.391 -1.475 1 97.31 157 TYR A C 1
ATOM 1247 O O . TYR A 1 157 ? -7.734 -25.891 -2.467 1 97.31 157 TYR A O 1
ATOM 1255 N N . ARG A 1 158 ? -7.273 -27.578 -1.262 1 95.56 158 ARG A N 1
ATOM 1256 C CA . ARG A 1 158 ? -7.863 -28.562 -2.176 1 95.56 158 ARG A CA 1
ATOM 1257 C C . ARG A 1 158 ? -9.367 -28.359 -2.289 1 95.56 158 ARG A C 1
ATOM 1259 O O . ARG A 1 158 ? -9.93 -28.422 -3.385 1 95.56 158 ARG A O 1
ATOM 1266 N N . ARG A 1 159 ? -9.984 -28.172 -1.159 1 96.69 159 ARG A N 1
ATOM 1267 C CA . ARG A 1 159 ? -11.43 -27.984 -1.158 1 96.69 159 ARG A CA 1
ATOM 1268 C C . ARG A 1 159 ? -11.812 -26.734 -1.938 1 96.69 159 ARG A C 1
ATOM 1270 O O . ARG A 1 159 ? -12.789 -26.734 -2.695 1 96.69 159 ARG A O 1
ATOM 1277 N N . ILE A 1 160 ? -11.062 -25.719 -1.752 1 97.81 160 ILE A N 1
ATOM 1278 C CA . ILE A 1 160 ? -11.312 -24.453 -2.445 1 97.81 160 ILE A CA 1
ATOM 1279 C C . ILE A 1 160 ? -11.133 -24.641 -3.949 1 97.81 160 ILE A C 1
ATOM 1281 O O . ILE A 1 160 ? -11.945 -24.188 -4.746 1 97.81 160 ILE A O 1
ATOM 1285 N N . ALA A 1 161 ? -10.07 -25.297 -4.293 1 96.56 161 ALA A N 1
ATOM 1286 C CA . ALA A 1 161 ? -9.805 -25.578 -5.699 1 96.56 161 ALA A CA 1
ATOM 1287 C C . ALA A 1 161 ? -10.969 -26.328 -6.348 1 96.56 161 ALA A C 1
ATOM 1289 O O . ALA A 1 161 ? -11.391 -25.984 -7.457 1 96.56 161 ALA A O 1
ATOM 1290 N N . LYS A 1 162 ? -11.484 -27.312 -5.691 1 95 162 LYS A N 1
ATOM 1291 C CA . LYS A 1 162 ? -12.602 -28.094 -6.191 1 95 162 LYS A CA 1
ATOM 1292 C C . LYS A 1 162 ? -13.867 -27.25 -6.289 1 95 162 LYS A C 1
ATOM 1294 O O . LYS A 1 162 ? -14.586 -27.312 -7.293 1 95 162 LYS A O 1
ATOM 1299 N N . LYS A 1 163 ? -14.102 -26.531 -5.27 1 97.31 163 LYS A N 1
ATOM 1300 C CA . LYS A 1 163 ? -15.297 -25.688 -5.207 1 97.31 163 LYS A CA 1
ATOM 1301 C C . LYS A 1 163 ? -15.367 -24.734 -6.395 1 97.31 163 LYS A C 1
ATOM 1303 O O . LYS A 1 163 ? -16.438 -24.547 -6.984 1 97.31 163 LYS A O 1
ATOM 1308 N N . TYR A 1 164 ? -14.281 -24.172 -6.793 1 97.5 164 TYR A N 1
ATOM 1309 C CA . TYR A 1 164 ? -14.281 -23.141 -7.824 1 97.5 164 TYR A CA 1
ATOM 1310 C C . TYR A 1 164 ? -13.797 -23.703 -9.156 1 97.5 164 TYR A C 1
ATOM 1312 O O . TYR A 1 164 ? -13.68 -22.969 -10.141 1 97.5 164 TYR A O 1
ATOM 1320 N N . LYS A 1 165 ? -13.453 -24.984 -9.18 1 96.06 165 LYS A N 1
ATOM 1321 C CA . LYS A 1 165 ? -12.984 -25.672 -10.367 1 96.06 165 LYS A CA 1
ATOM 1322 C C . LYS A 1 165 ? -11.742 -25 -10.945 1 96.06 165 LYS A C 1
ATOM 1324 O O . LYS A 1 165 ? -11.703 -24.672 -12.133 1 96.06 165 LYS A O 1
ATOM 1329 N N . LEU A 1 166 ? -10.789 -24.828 -10.07 1 97.38 166 LEU A N 1
ATOM 1330 C CA . LEU A 1 166 ? -9.523 -24.219 -10.445 1 97.38 166 LEU A CA 1
ATOM 1331 C C . LEU A 1 166 ? -8.367 -25.188 -10.203 1 97.38 166 LEU A C 1
ATOM 1333 O O . LEU A 1 166 ? -8.273 -25.797 -9.133 1 97.38 166 LEU A O 1
ATOM 1337 N N . PRO A 1 167 ? -7.555 -25.328 -11.242 1 96.31 167 PRO A N 1
ATOM 1338 C CA . PRO A 1 167 ? -6.324 -26.062 -10.969 1 96.31 167 PRO A CA 1
ATOM 1339 C C . PRO A 1 167 ? -5.516 -25.469 -9.82 1 96.31 167 PRO A C 1
ATOM 1341 O O . PRO A 1 167 ? -5.551 -24.266 -9.594 1 96.31 167 PRO A O 1
ATOM 1344 N N . LEU A 1 168 ? -4.875 -26.344 -9.078 1 94.25 168 LEU A N 1
ATOM 1345 C CA . LEU A 1 168 ? -4.012 -25.859 -8 1 94.25 168 LEU A CA 1
ATOM 1346 C C . LEU A 1 168 ? -2.582 -26.359 -8.195 1 94.25 168 LEU A C 1
ATOM 1348 O O . LEU A 1 168 ? -2.346 -27.344 -8.891 1 94.25 168 LEU A O 1
ATOM 1352 N N . VAL A 1 169 ? -1.653 -25.625 -7.73 1 93.81 169 VAL A N 1
ATOM 1353 C CA . VAL A 1 169 ? -0.238 -25.953 -7.824 1 93.81 169 VAL A CA 1
ATOM 1354 C C . VAL A 1 169 ? 0.12 -26.984 -6.75 1 93.81 169 VAL A C 1
ATOM 1356 O O . VAL A 1 169 ? 0.177 -26.656 -5.562 1 93.81 169 VAL A O 1
ATOM 1359 N N . LEU A 1 170 ? 0.353 -28.219 -7.18 1 92.62 170 LEU A N 1
ATOM 1360 C CA . LEU A 1 170 ? 0.778 -29.328 -6.34 1 92.62 170 LEU A CA 1
ATOM 1361 C C . LEU A 1 170 ? 2.041 -29.984 -6.898 1 92.62 170 LEU A C 1
ATOM 1363 O O . LEU A 1 170 ? 2.119 -30.266 -8.094 1 92.62 170 LEU A O 1
ATOM 1367 N N . ASN A 1 171 ? 2.938 -30.125 -6.062 1 91.88 171 ASN A N 1
ATOM 1368 C CA . ASN A 1 171 ? 4.211 -30.719 -6.457 1 91.88 171 ASN A CA 1
ATOM 1369 C C . ASN A 1 171 ? 4.984 -31.25 -5.25 1 91.88 171 ASN A C 1
ATOM 1371 O O . ASN A 1 171 ? 4.992 -30.609 -4.191 1 91.88 171 ASN A O 1
ATOM 1375 N N . GLN A 1 172 ? 5.652 -32.375 -5.445 1 88.88 172 GLN A N 1
ATOM 1376 C CA . GLN A 1 172 ? 6.414 -33 -4.375 1 88.88 172 GLN A CA 1
ATOM 1377 C C . GLN A 1 172 ? 7.531 -32.094 -3.877 1 88.88 172 GLN A C 1
ATOM 1379 O O . GLN A 1 172 ? 7.77 -32 -2.672 1 88.88 172 GLN A O 1
ATOM 1384 N N . GLN A 1 173 ? 8.227 -31.469 -4.812 1 91.06 173 GLN A N 1
ATOM 1385 C CA . GLN A 1 173 ? 9.312 -30.578 -4.434 1 91.06 173 GLN A CA 1
ATOM 1386 C C . GLN A 1 173 ? 8.82 -29.453 -3.52 1 91.06 173 GLN A C 1
ATOM 1388 O O . GLN A 1 173 ? 9.516 -29.047 -2.59 1 91.06 173 GLN A O 1
ATOM 1393 N N . LEU A 1 174 ? 7.633 -28.969 -3.771 1 92.5 174 LEU A N 1
ATOM 1394 C CA . LEU A 1 174 ? 7.059 -27.891 -2.961 1 92.5 174 LEU A CA 1
ATOM 1395 C C . LEU A 1 174 ? 6.707 -28.406 -1.565 1 92.5 174 LEU A C 1
ATOM 1397 O O . LEU A 1 174 ? 6.918 -27.703 -0.575 1 92.5 174 LEU A O 1
ATOM 1401 N N . PHE A 1 175 ? 6.215 -29.641 -1.463 1 91.75 175 PHE A N 1
ATOM 1402 C CA . PHE A 1 175 ? 5.938 -30.266 -0.169 1 91.75 175 PHE A CA 1
ATOM 1403 C C . PHE A 1 175 ? 7.211 -30.359 0.664 1 91.75 175 PHE A C 1
ATOM 1405 O O . PHE A 1 175 ? 7.227 -29.969 1.832 1 91.75 175 PHE A O 1
ATOM 1412 N N . GLU A 1 176 ? 8.234 -30.812 -0.015 1 91.19 176 GLU A N 1
ATOM 1413 C CA . GLU A 1 176 ? 9.508 -30.984 0.665 1 91.19 176 GLU A CA 1
ATOM 1414 C C . GLU A 1 176 ? 10.086 -29.641 1.11 1 91.19 176 GLU A C 1
ATOM 1416 O O . GLU A 1 176 ? 10.617 -29.531 2.217 1 91.19 176 GLU A O 1
ATOM 1421 N N . MET A 1 177 ? 9.922 -28.688 0.271 1 90.19 177 MET A N 1
ATOM 1422 C CA . MET A 1 177 ? 10.445 -27.359 0.537 1 90.19 177 MET A CA 1
ATOM 1423 C C . MET A 1 177 ? 9.852 -26.781 1.819 1 90.19 177 MET A C 1
ATOM 1425 O O . MET A 1 177 ? 10.555 -26.125 2.588 1 90.19 177 MET A O 1
ATOM 1429 N N . VAL A 1 178 ? 8.578 -27.094 2.074 1 91.44 178 VAL A N 1
ATOM 1430 C CA . VAL A 1 178 ? 7.934 -26.469 3.219 1 91.44 178 VAL A CA 1
ATOM 1431 C C . VAL A 1 178 ? 7.824 -27.469 4.367 1 91.44 178 VAL A C 1
ATOM 1433 O O . VAL A 1 178 ? 7.176 -27.188 5.379 1 91.44 178 VAL A O 1
ATOM 1436 N N . GLY A 1 179 ? 8.336 -28.625 4.168 1 89.69 179 GLY A N 1
ATOM 1437 C CA . GLY A 1 179 ? 8.359 -29.641 5.215 1 89.69 179 GLY A CA 1
ATOM 1438 C C . GLY A 1 179 ? 7.016 -30.297 5.438 1 89.69 179 GLY A C 1
ATOM 1439 O O . GLY A 1 179 ? 6.699 -30.719 6.551 1 89.69 179 GLY A O 1
ATOM 1440 N N . LEU A 1 180 ? 6.254 -30.328 4.395 1 88.69 180 LEU A N 1
ATOM 1441 C CA . LEU A 1 180 ? 4.934 -30.938 4.492 1 88.69 180 LEU A CA 1
ATOM 1442 C C . LEU A 1 180 ? 5.023 -32.438 4.344 1 88.69 180 LEU A C 1
ATOM 1444 O O . LEU A 1 180 ? 5.57 -32.938 3.359 1 88.69 180 LEU A O 1
ATOM 1448 N N . GLU A 1 181 ? 4.496 -33.094 5.332 1 82.19 181 GLU A N 1
ATOM 1449 C CA . GLU A 1 181 ? 4.531 -34.562 5.344 1 82.19 181 GLU A CA 1
ATOM 1450 C C . GLU A 1 181 ? 3.234 -35.156 4.801 1 82.19 181 GLU A C 1
ATOM 1452 O O . GLU A 1 181 ? 2.348 -35.531 5.566 1 82.19 181 GLU A O 1
ATOM 1457 N N . MET A 1 182 ? 3.043 -35 3.607 1 78.75 182 MET A N 1
ATOM 1458 C CA . MET A 1 182 ? 1.881 -35.594 2.951 1 78.75 182 MET A CA 1
ATOM 1459 C C . MET A 1 182 ? 2.311 -36.562 1.843 1 78.75 182 MET A C 1
ATOM 1461 O O . MET A 1 182 ? 3.326 -36.312 1.182 1 78.75 182 MET A O 1
ATOM 1465 N N . ASP A 1 183 ? 1.54 -37.562 1.782 1 77.88 183 ASP A N 1
ATOM 1466 C CA . ASP A 1 183 ? 1.789 -38.531 0.725 1 77.88 183 ASP A CA 1
ATOM 1467 C C . ASP A 1 183 ? 1.088 -38.125 -0.57 1 77.88 183 ASP A C 1
ATOM 1469 O O . ASP A 1 183 ? -0.116 -37.875 -0.574 1 77.88 183 ASP A O 1
ATOM 1473 N N . LEU A 1 184 ? 1.836 -38.094 -1.561 1 76.69 184 LEU A N 1
ATOM 1474 C CA . LEU A 1 184 ? 1.305 -37.688 -2.857 1 76.69 184 LEU A CA 1
ATOM 1475 C C . LEU A 1 184 ? 0.238 -38.656 -3.336 1 76.69 184 LEU A C 1
ATOM 1477 O O . LEU A 1 184 ? -0.585 -38.312 -4.191 1 76.69 184 LEU A O 1
ATOM 1481 N N . SER A 1 185 ? 0.343 -39.812 -2.799 1 76.56 185 SER A N 1
ATOM 1482 C CA . SER A 1 185 ? -0.642 -40.844 -3.189 1 76.56 185 SER A CA 1
ATOM 1483 C C . SER A 1 185 ? -2.055 -40.375 -2.826 1 76.56 185 SER A C 1
ATOM 1485 O O . SER A 1 185 ? -3.029 -40.844 -3.418 1 76.56 185 SER A O 1
ATOM 1487 N N . ASP A 1 186 ? -2.08 -39.469 -1.901 1 81.44 186 ASP A N 1
ATOM 1488 C CA . ASP A 1 186 ? -3.379 -38.938 -1.482 1 81.44 186 ASP A CA 1
ATOM 1489 C C . ASP A 1 186 ? -3.943 -37.969 -2.518 1 81.44 186 ASP A C 1
ATOM 1491 O O . ASP A 1 186 ? -5.109 -37.594 -2.438 1 81.44 186 ASP A O 1
ATOM 1495 N N . PHE A 1 187 ? -3.082 -37.719 -3.576 1 84.5 187 PHE A N 1
ATOM 1496 C CA . PHE A 1 187 ? -3.469 -36.719 -4.562 1 84.5 187 PHE A CA 1
ATOM 1497 C C . PHE A 1 187 ? -3.572 -37.344 -5.949 1 84.5 187 PHE A C 1
ATOM 1499 O O . PHE A 1 187 ? -3.344 -36.656 -6.957 1 84.5 187 PHE A O 1
ATOM 1506 N N . LYS A 1 188 ? -3.873 -38.562 -6.004 1 79 188 LYS A N 1
ATOM 1507 C CA . LYS A 1 188 ? -3.871 -39.312 -7.254 1 79 188 LYS A CA 1
ATOM 1508 C C . LYS A 1 188 ? -4.922 -38.781 -8.219 1 79 188 LYS A C 1
ATOM 1510 O O . LYS A 1 188 ? -4.781 -38.906 -9.438 1 79 188 LYS A O 1
ATOM 1515 N N . ASP A 1 189 ? -5.926 -38.125 -7.691 1 81.12 189 ASP A N 1
ATOM 1516 C CA . ASP A 1 189 ? -7.012 -37.625 -8.531 1 81.12 189 ASP A CA 1
ATOM 1517 C C . ASP A 1 189 ? -6.75 -36.188 -8.969 1 81.12 189 ASP A C 1
ATOM 1519 O O . ASP A 1 189 ? -7.543 -35.625 -9.711 1 81.12 189 ASP A O 1
ATOM 1523 N N . GLU A 1 190 ? -5.621 -35.719 -8.531 1 87.81 190 GLU A N 1
ATOM 1524 C CA . GLU A 1 190 ? -5.27 -34.344 -8.875 1 87.81 190 GLU A CA 1
ATOM 1525 C C . GLU A 1 190 ? -4.109 -34.281 -9.867 1 87.81 190 GLU A C 1
ATOM 1527 O O . GLU A 1 190 ? -3.354 -35.25 -9.984 1 87.81 190 GLU A O 1
ATOM 1532 N N . LEU A 1 191 ? -4.078 -33.25 -10.617 1 90.44 191 LEU A N 1
ATOM 1533 C CA . LEU A 1 191 ? -2.939 -33.062 -11.508 1 90.44 191 LEU A CA 1
ATOM 1534 C C . LEU A 1 191 ? -1.723 -32.562 -10.734 1 90.44 191 LEU A C 1
ATOM 1536 O O . LEU A 1 191 ? -1.767 -31.5 -10.117 1 90.44 191 LEU A O 1
ATOM 1540 N N . LEU A 1 192 ? -0.738 -33.344 -10.812 1 91.25 192 LEU A N 1
ATOM 1541 C CA . LEU A 1 192 ? 0.517 -32.969 -10.164 1 91.25 192 LEU A CA 1
ATOM 1542 C C . LEU A 1 192 ? 1.524 -32.438 -11.18 1 91.25 192 LEU A C 1
ATOM 1544 O O . LEU A 1 192 ? 1.726 -33.062 -12.234 1 91.25 192 LEU A O 1
ATOM 1548 N N . ILE A 1 193 ? 2.105 -31.312 -10.883 1 95.06 193 ILE A N 1
ATOM 1549 C CA . ILE A 1 193 ? 3.199 -30.797 -11.695 1 95.06 193 ILE A CA 1
ATOM 1550 C C . ILE A 1 193 ? 4.422 -31.703 -11.555 1 95.06 193 ILE A C 1
ATOM 1552 O O . ILE A 1 193 ? 4.766 -32.125 -10.453 1 95.06 193 ILE A O 1
ATOM 1556 N N . ASP A 1 194 ? 5.062 -32 -12.656 1 95.44 194 ASP A N 1
ATOM 1557 C CA . ASP A 1 194 ? 6.168 -32.938 -12.633 1 95.44 194 ASP A CA 1
ATOM 1558 C C . ASP A 1 194 ? 7.434 -32.312 -12.07 1 95.44 194 ASP A C 1
ATOM 1560 O O . ASP A 1 194 ? 8.125 -32.906 -11.242 1 95.44 194 ASP A O 1
ATOM 1564 N N . ASN A 1 195 ? 7.719 -31.125 -12.531 1 96.38 195 ASN A N 1
ATOM 1565 C CA . ASN A 1 195 ? 8.938 -30.438 -12.117 1 96.38 195 ASN A CA 1
ATOM 1566 C C . ASN A 1 195 ? 8.688 -28.953 -11.844 1 96.38 195 ASN A C 1
ATOM 1568 O O . ASN A 1 195 ? 8.023 -28.281 -12.625 1 96.38 195 ASN A O 1
ATOM 1572 N N . VAL A 1 196 ? 9.18 -28.531 -10.703 1 97.06 196 VAL A N 1
ATOM 1573 C CA . VAL A 1 196 ? 9.141 -27.125 -10.359 1 97.06 196 VAL A CA 1
ATOM 1574 C C . VAL A 1 196 ? 10.562 -26.562 -10.273 1 97.06 196 VAL A C 1
ATOM 1576 O O . VAL A 1 196 ? 11.43 -27.156 -9.625 1 97.06 196 VAL A O 1
ATOM 1579 N N . PHE A 1 197 ? 10.805 -25.5 -11 1 97.94 197 PHE A N 1
ATOM 1580 C CA . PHE A 1 197 ? 12.078 -24.797 -10.953 1 97.94 197 PHE A CA 1
ATOM 1581 C C . PHE A 1 197 ? 11.914 -23.422 -10.32 1 97.94 197 PHE A C 1
ATOM 1583 O O . PHE A 1 197 ? 11.062 -22.641 -10.734 1 97.94 197 PHE A O 1
ATOM 1590 N N . MET A 1 198 ? 12.617 -23.156 -9.344 1 96 198 MET A N 1
ATOM 1591 C CA . MET A 1 198 ? 12.648 -21.875 -8.656 1 96 198 MET A CA 1
ATOM 1592 C C . MET A 1 198 ? 14.07 -21.516 -8.234 1 96 198 MET A C 1
ATOM 1594 O O . MET A 1 198 ? 14.812 -22.375 -7.758 1 96 198 MET A O 1
ATOM 1598 N N . GLY A 1 199 ? 14.398 -20.266 -8.453 1 95.44 199 GLY A N 1
ATOM 1599 C CA . GLY A 1 199 ? 15.711 -19.844 -7.992 1 95.44 199 GLY A CA 1
ATOM 1600 C C . GLY A 1 199 ? 15.953 -20.141 -6.527 1 95.44 199 GLY A C 1
ATOM 1601 O O . GLY A 1 199 ? 15.016 -20.172 -5.73 1 95.44 199 GLY A O 1
ATOM 1602 N N . GLU A 1 200 ? 17.266 -20.328 -6.203 1 95.69 200 GLU A N 1
ATOM 1603 C CA . GLU A 1 200 ? 17.703 -20.484 -4.82 1 95.69 200 GLU A CA 1
ATOM 1604 C C . GLU A 1 200 ? 18.719 -19.406 -4.445 1 95.69 200 GLU A C 1
ATOM 1606 O O . GLU A 1 200 ? 19.438 -18.891 -5.309 1 95.69 200 GLU A O 1
ATOM 1611 N N . PHE A 1 201 ? 18.766 -19.125 -3.176 1 96.25 201 PHE A N 1
ATOM 1612 C CA . PHE A 1 201 ? 19.625 -18.047 -2.693 1 96.25 201 PHE A CA 1
ATOM 1613 C C . PHE A 1 201 ? 21.078 -18.312 -3.068 1 96.25 201 PHE A C 1
ATOM 1615 O O . PHE A 1 201 ? 21.828 -17.391 -3.367 1 96.25 201 PHE A O 1
ATOM 1622 N N . LYS A 1 202 ? 21.469 -19.562 -3.057 1 96.69 202 LYS A N 1
ATOM 1623 C CA . LYS A 1 202 ? 22.859 -19.891 -3.369 1 96.69 202 LYS A CA 1
ATOM 1624 C C . LYS A 1 202 ? 23.219 -19.453 -4.777 1 96.69 202 LYS A C 1
ATOM 1626 O O . LYS A 1 202 ? 24.359 -19.016 -5.023 1 96.69 202 LYS A O 1
ATOM 1631 N N . TYR A 1 203 ? 22.312 -19.531 -5.727 1 97.5 203 TYR A N 1
ATOM 1632 C CA . TYR A 1 203 ? 22.578 -19.094 -7.09 1 97.5 203 TYR A CA 1
ATOM 1633 C C . TYR A 1 203 ? 22.656 -17.578 -7.156 1 97.5 203 TYR A C 1
ATOM 1635 O O . TYR A 1 203 ? 23.5 -17.016 -7.875 1 97.5 203 TYR A O 1
ATOM 1643 N N . PHE A 1 204 ? 21.781 -16.938 -6.344 1 97.5 204 PHE A N 1
ATOM 1644 C CA . PHE A 1 204 ? 21.797 -15.469 -6.324 1 97.5 204 PHE A CA 1
ATOM 1645 C C . PHE A 1 204 ? 23.094 -14.945 -5.738 1 97.5 204 PHE A C 1
ATOM 1647 O O . PHE A 1 204 ? 23.734 -14.07 -6.32 1 97.5 204 PHE A O 1
ATOM 1654 N N . GLU A 1 205 ? 23.469 -15.484 -4.59 1 96.81 205 GLU A N 1
ATOM 1655 C CA . GLU A 1 205 ? 24.672 -15.039 -3.889 1 96.81 205 GLU A CA 1
ATOM 1656 C C . GLU A 1 205 ? 25.906 -15.164 -4.77 1 96.81 205 GLU A C 1
ATOM 1658 O O . GLU A 1 205 ? 26.828 -14.352 -4.68 1 96.81 205 GLU A O 1
ATOM 1663 N N . LYS A 1 206 ? 25.891 -16.141 -5.707 1 97.69 206 LYS A N 1
ATOM 1664 C CA . LYS A 1 206 ? 27.047 -16.422 -6.566 1 97.69 206 LYS A CA 1
ATOM 1665 C C . LYS A 1 206 ? 26.906 -15.688 -7.898 1 97.69 206 LYS A C 1
ATOM 1667 O O . LYS A 1 206 ? 27.766 -15.844 -8.781 1 97.69 206 LYS A O 1
ATOM 1672 N N . GLY A 1 207 ? 25.844 -14.953 -8.07 1 97.56 207 GLY A N 1
ATOM 1673 C CA . GLY A 1 207 ? 25.609 -14.266 -9.328 1 97.56 207 GLY A CA 1
ATOM 1674 C C . GLY A 1 207 ? 25.219 -15.203 -10.453 1 97.56 207 GLY A C 1
ATOM 1675 O O . GLY A 1 207 ? 25.516 -14.93 -11.625 1 97.56 207 GLY A O 1
ATOM 1676 N N . GLU A 1 208 ? 24.531 -16.344 -10.141 1 98.19 208 GLU A N 1
ATOM 1677 C CA . GLU A 1 208 ? 24.266 -17.406 -11.117 1 98.19 208 GLU A CA 1
ATOM 1678 C C . GLU A 1 208 ? 22.766 -17.641 -11.281 1 98.19 208 GLU A C 1
ATOM 1680 O O . GLU A 1 208 ? 22.359 -18.688 -11.797 1 98.19 208 GLU A O 1
ATOM 1685 N N . LEU A 1 209 ? 22.016 -16.703 -10.836 1 98.19 209 LEU A N 1
ATOM 1686 C CA . LEU A 1 209 ? 20.562 -16.906 -10.891 1 98.19 209 LEU A CA 1
ATOM 1687 C C . LEU A 1 209 ? 20.094 -17.016 -12.328 1 98.19 209 LEU A C 1
ATOM 1689 O O . LEU A 1 209 ? 19.297 -17.922 -12.656 1 98.19 209 LEU A O 1
ATOM 1693 N N . ALA A 1 210 ? 20.531 -16.125 -13.188 1 98.25 210 ALA A N 1
ATOM 1694 C CA . ALA A 1 210 ? 20.156 -16.203 -14.602 1 98.25 210 ALA A CA 1
ATOM 1695 C C . ALA A 1 210 ? 20.641 -17.516 -15.219 1 98.25 210 ALA A C 1
ATOM 1697 O O . ALA A 1 210 ? 19.922 -18.109 -16.031 1 98.25 210 ALA A O 1
ATOM 1698 N N . ASN A 1 211 ? 21.812 -17.922 -14.867 1 98.38 211 ASN A N 1
ATOM 1699 C CA . ASN A 1 211 ? 22.359 -19.188 -15.359 1 98.38 211 ASN A CA 1
ATOM 1700 C C . ASN A 1 211 ? 21.516 -20.375 -14.914 1 98.38 211 ASN A C 1
ATOM 1702 O O . ASN A 1 211 ? 21.406 -21.359 -15.641 1 98.38 211 ASN A O 1
ATOM 1706 N N . PHE A 1 212 ? 21.094 -20.281 -13.703 1 98.44 212 PHE A N 1
ATOM 1707 C CA . PHE A 1 212 ? 20.203 -21.328 -13.211 1 98.44 212 PHE A CA 1
ATOM 1708 C C . PHE A 1 212 ? 18.984 -21.469 -14.125 1 98.44 212 PHE A C 1
ATOM 1710 O O . PHE A 1 212 ? 18.625 -22.578 -14.523 1 98.44 212 PHE A O 1
ATOM 1717 N N . TYR A 1 213 ? 18.359 -20.375 -14.5 1 98.56 213 TYR A N 1
ATOM 1718 C CA . TYR A 1 213 ? 17.172 -20.406 -15.352 1 98.56 213 TYR A CA 1
ATOM 1719 C C . TYR A 1 213 ? 17.516 -20.922 -16.75 1 98.56 213 TYR A C 1
ATOM 1721 O O . TYR A 1 213 ? 16.766 -21.719 -17.328 1 98.56 213 TYR A O 1
ATOM 1729 N N . ALA A 1 214 ? 18.625 -20.469 -17.25 1 98.56 214 ALA A N 1
ATOM 1730 C CA . ALA A 1 214 ? 19.078 -20.938 -18.562 1 98.56 214 ALA A CA 1
ATOM 1731 C C . ALA A 1 214 ? 19.266 -22.438 -18.562 1 98.56 214 ALA A C 1
ATOM 1733 O O . ALA A 1 214 ? 18.844 -23.125 -19.5 1 98.56 214 ALA A O 1
ATOM 1734 N N . THR A 1 215 ? 19.906 -22.906 -17.547 1 98.44 215 THR A N 1
ATOM 1735 C CA . THR A 1 215 ? 20.172 -24.344 -17.438 1 98.44 215 THR A CA 1
ATOM 1736 C C . THR A 1 215 ? 18.875 -25.125 -17.297 1 98.44 215 THR A C 1
ATOM 1738 O O . THR A 1 215 ? 18.734 -26.219 -17.859 1 98.44 215 THR A O 1
ATOM 1741 N N . ALA A 1 216 ? 17.938 -24.609 -16.484 1 98.38 216 ALA A N 1
ATOM 1742 C CA . ALA A 1 216 ? 16.625 -25.25 -16.359 1 98.38 216 ALA A CA 1
ATOM 1743 C C . ALA A 1 216 ? 15.961 -25.422 -17.719 1 98.38 216 ALA A C 1
ATOM 1745 O O . ALA A 1 216 ? 15.383 -26.484 -18 1 98.38 216 ALA A O 1
ATOM 1746 N N . LEU A 1 217 ? 16.062 -24.406 -18.562 1 98.56 217 LEU A N 1
ATOM 1747 C CA . LEU A 1 217 ? 15.469 -24.484 -19.891 1 98.56 217 LEU A CA 1
ATOM 1748 C C . LEU A 1 217 ? 16.234 -25.453 -20.781 1 98.56 217 LEU A C 1
ATOM 1750 O O . LEU A 1 217 ? 15.625 -26.234 -21.531 1 98.56 217 LEU A O 1
ATOM 1754 N N . ASP A 1 218 ? 17.516 -25.484 -20.656 1 98.31 218 ASP A N 1
ATOM 1755 C CA . ASP A 1 218 ? 18.375 -26.328 -21.5 1 98.31 218 ASP A CA 1
ATOM 1756 C C . ASP A 1 218 ? 18.188 -27.797 -21.172 1 98.31 218 ASP A C 1
ATOM 1758 O O . ASP A 1 218 ? 18.25 -28.656 -22.062 1 98.31 218 ASP A O 1
ATOM 1762 N N . LYS A 1 219 ? 17.906 -28.078 -19.922 1 97.75 219 LYS A N 1
ATOM 1763 C CA . LYS A 1 219 ? 17.922 -29.453 -19.484 1 97.75 219 LYS A CA 1
ATOM 1764 C C . LYS A 1 219 ? 16.531 -29.953 -19.125 1 97.75 219 LYS A C 1
ATOM 1766 O O . LYS A 1 219 ? 16.359 -31 -18.5 1 97.75 219 LYS A O 1
ATOM 1771 N N . MET A 1 220 ? 15.555 -29.188 -19.484 1 97.81 220 MET A N 1
ATOM 1772 C CA . MET A 1 220 ? 14.18 -29.516 -19.109 1 97.81 220 MET A CA 1
ATOM 1773 C C . MET A 1 220 ? 13.781 -30.875 -19.656 1 97.81 220 MET A C 1
ATOM 1775 O O . MET A 1 220 ? 14.07 -31.203 -20.812 1 97.81 220 MET A O 1
ATOM 1779 N N . GLU A 1 221 ? 13.164 -31.688 -18.859 1 96.94 221 GLU A N 1
ATOM 1780 C CA . GLU A 1 221 ? 12.688 -33 -19.234 1 96.94 221 GLU A CA 1
ATOM 1781 C C . GLU A 1 221 ? 11.219 -32.969 -19.641 1 96.94 221 GLU A C 1
ATOM 1783 O O . GLU A 1 221 ? 10.539 -31.969 -19.438 1 96.94 221 GLU A O 1
ATOM 1788 N N . GLY A 1 222 ? 10.805 -34.094 -20.188 1 97 222 GLY A N 1
ATOM 1789 C CA . GLY A 1 222 ? 9.398 -34.219 -20.531 1 97 222 GLY A CA 1
ATOM 1790 C C . GLY A 1 222 ? 8.477 -34.125 -19.344 1 97 222 GLY A C 1
ATOM 1791 O O . GLY A 1 222 ? 8.844 -34.531 -18.234 1 97 222 GLY A O 1
ATOM 1792 N N . GLY A 1 223 ? 7.207 -33.688 -19.609 1 97.56 223 GLY A N 1
ATOM 1793 C CA . GLY A 1 223 ? 6.227 -33.531 -18.547 1 97.56 223 GLY A CA 1
ATOM 1794 C C . GLY A 1 223 ? 5.703 -32.094 -18.422 1 97.56 223 GLY A C 1
ATOM 1795 O O . GLY A 1 223 ? 5.906 -31.281 -19.312 1 97.56 223 GLY A O 1
ATOM 1796 N N . LEU A 1 224 ? 4.934 -31.891 -17.391 1 97.75 224 LEU A N 1
ATOM 1797 C CA . LEU A 1 224 ? 4.477 -30.547 -17.016 1 97.75 224 LEU A CA 1
ATOM 1798 C C . LEU A 1 224 ? 5.465 -29.875 -16.078 1 97.75 224 LEU A C 1
ATOM 1800 O O . LEU A 1 224 ? 5.699 -30.359 -14.969 1 97.75 224 LEU A O 1
ATOM 1804 N N . ASN A 1 225 ? 6.062 -28.797 -16.609 1 98.44 225 ASN A N 1
ATOM 1805 C CA . ASN A 1 225 ? 7.09 -28.047 -15.875 1 98.44 225 ASN A CA 1
ATOM 1806 C C . ASN A 1 225 ? 6.613 -26.656 -15.492 1 98.44 225 ASN A C 1
ATOM 1808 O O . ASN A 1 225 ? 5.879 -26.016 -16.25 1 98.44 225 ASN A O 1
ATOM 1812 N N . LEU A 1 226 ? 6.996 -26.297 -14.305 1 98.56 226 LEU A N 1
ATOM 1813 C CA . LEU A 1 226 ? 6.668 -24.984 -13.781 1 98.56 226 LEU A CA 1
ATOM 1814 C C . LEU A 1 226 ? 7.93 -24.234 -13.359 1 98.56 226 LEU A C 1
ATOM 1816 O O . LEU A 1 226 ? 8.711 -24.734 -12.547 1 98.56 226 LEU A O 1
ATOM 1820 N N . ILE A 1 227 ? 8.172 -23.062 -13.961 1 98.69 227 ILE A N 1
ATOM 1821 C CA . ILE A 1 227 ? 9.188 -22.141 -13.453 1 98.69 227 ILE A CA 1
ATOM 1822 C C . ILE A 1 227 ? 8.523 -21 -12.688 1 98.69 227 ILE A C 1
ATOM 1824 O O . ILE A 1 227 ? 7.723 -20.25 -13.25 1 98.69 227 ILE A O 1
ATOM 1828 N N . LEU A 1 228 ? 8.82 -20.906 -11.414 1 98.38 228 LEU A N 1
ATOM 1829 C CA . LEU A 1 228 ? 8.289 -19.844 -10.57 1 98.38 228 LEU A CA 1
ATOM 1830 C C . LEU A 1 228 ? 9.258 -18.672 -10.477 1 98.38 228 LEU A C 1
ATOM 1832 O O . LEU A 1 228 ? 10.422 -18.859 -10.117 1 98.38 228 LEU A O 1
ATOM 1836 N N . ILE A 1 229 ? 8.773 -17.516 -10.828 1 98.69 229 ILE A N 1
ATOM 1837 C CA . ILE A 1 229 ? 9.625 -16.328 -10.758 1 98.69 229 ILE A CA 1
ATOM 1838 C C . ILE A 1 229 ? 8.891 -15.211 -10.023 1 98.69 229 ILE A C 1
ATOM 1840 O O . ILE A 1 229 ? 7.691 -15.32 -9.742 1 98.69 229 ILE A O 1
ATOM 1844 N N . HIS A 1 230 ? 9.625 -14.18 -9.648 1 98.62 230 HIS A N 1
ATOM 1845 C CA . HIS A 1 230 ? 9.125 -13 -8.945 1 98.62 230 HIS A CA 1
ATOM 1846 C C . HIS A 1 230 ? 9.656 -11.719 -9.578 1 98.62 230 HIS A C 1
ATOM 1848 O O . HIS A 1 230 ? 10.461 -11.008 -8.969 1 98.62 230 HIS A O 1
ATOM 1854 N N . PRO A 1 231 ? 9.117 -11.367 -10.742 1 98.81 231 PRO A N 1
ATOM 1855 C CA . PRO A 1 231 ? 9.664 -10.188 -11.422 1 98.81 231 PRO A CA 1
ATOM 1856 C C . PRO A 1 231 ? 9.281 -8.883 -10.727 1 98.81 231 PRO A C 1
ATOM 1858 O O . PRO A 1 231 ? 8.148 -8.734 -10.266 1 98.81 231 PRO A O 1
ATOM 1861 N N . ALA A 1 232 ? 10.164 -7.957 -10.641 1 98.88 232 ALA A N 1
ATOM 1862 C CA . ALA A 1 232 ? 9.977 -6.57 -10.227 1 98.88 232 ALA A CA 1
ATOM 1863 C C . ALA A 1 232 ? 11.156 -5.703 -10.648 1 98.88 232 ALA A C 1
ATOM 1865 O O . ALA A 1 232 ? 12.25 -6.211 -10.891 1 98.88 232 ALA A O 1
ATOM 1866 N N . PHE A 1 233 ? 10.93 -4.422 -10.758 1 98.88 233 PHE A N 1
ATOM 1867 C CA . PHE A 1 233 ? 12.039 -3.502 -10.977 1 98.88 233 PHE A CA 1
ATOM 1868 C C . PHE A 1 233 ? 12.781 -3.223 -9.68 1 98.88 233 PHE A C 1
ATOM 1870 O O . PHE A 1 233 ? 12.164 -3.072 -8.625 1 98.88 233 PHE A O 1
ATOM 1877 N N . ASP A 1 234 ? 14.094 -3.211 -9.805 1 98.75 234 ASP A N 1
ATOM 1878 C CA . ASP A 1 234 ? 14.945 -2.881 -8.672 1 98.75 234 ASP A CA 1
ATOM 1879 C C . ASP A 1 234 ? 14.961 -1.375 -8.414 1 98.75 234 ASP A C 1
ATOM 1881 O O . ASP A 1 234 ? 16 -0.726 -8.539 1 98.75 234 ASP A O 1
ATOM 1885 N N . ASP A 1 235 ? 13.852 -0.84 -8.039 1 98.69 235 ASP A N 1
ATOM 1886 C CA . ASP A 1 235 ? 13.719 0.585 -7.754 1 98.69 235 ASP A CA 1
ATOM 1887 C C . ASP A 1 235 ? 13.523 0.831 -6.258 1 98.69 235 ASP A C 1
ATOM 1889 O O . ASP A 1 235 ? 13.586 -0.104 -5.457 1 98.69 235 ASP A O 1
ATOM 1893 N N . ASP A 1 236 ? 13.344 2.053 -5.832 1 98.62 236 ASP A N 1
ATOM 1894 C CA . ASP A 1 236 ? 13.32 2.42 -4.418 1 98.62 236 ASP A CA 1
ATOM 1895 C C . ASP A 1 236 ? 12.125 1.786 -3.709 1 98.62 236 ASP A C 1
ATOM 1897 O O . ASP A 1 236 ? 12.211 1.437 -2.529 1 98.62 236 ASP A O 1
ATOM 1901 N N . GLU A 1 237 ? 11 1.712 -4.383 1 98.81 237 GLU A N 1
ATOM 1902 C CA . GLU A 1 237 ? 9.828 1.073 -3.785 1 98.81 237 GLU A CA 1
ATOM 1903 C C . GLU A 1 237 ? 10.141 -0.359 -3.359 1 98.81 237 GLU A C 1
ATOM 1905 O O . GLU A 1 237 ? 9.953 -0.72 -2.197 1 98.81 237 GLU A O 1
ATOM 1910 N N . MET A 1 238 ? 10.672 -1.163 -4.301 1 98.75 238 MET A N 1
ATOM 1911 C CA . MET A 1 238 ? 10.93 -2.572 -4.023 1 98.75 238 MET A CA 1
ATOM 1912 C C . MET A 1 238 ? 12.07 -2.729 -3.02 1 98.75 238 MET A C 1
ATOM 1914 O O . MET A 1 238 ? 12.055 -3.645 -2.195 1 98.75 238 MET A O 1
ATOM 1918 N N . LYS A 1 239 ? 13.078 -1.841 -3.135 1 98.69 239 LYS A N 1
ATOM 1919 C CA . LYS A 1 239 ? 14.141 -1.858 -2.135 1 98.69 239 LYS A CA 1
ATOM 1920 C C . LYS A 1 239 ? 13.586 -1.608 -0.736 1 98.69 239 LYS A C 1
ATOM 1922 O O . LYS A 1 239 ? 14.016 -2.238 0.231 1 98.69 239 LYS A O 1
ATOM 1927 N N . GLY A 1 240 ? 12.641 -0.677 -0.662 1 98.56 240 GLY A N 1
ATOM 1928 C CA . GLY A 1 240 ? 12.016 -0.4 0.621 1 98.56 240 GLY A CA 1
ATOM 1929 C C . GLY A 1 240 ? 11.219 -1.571 1.16 1 98.56 240 GLY A C 1
ATOM 1930 O O . GLY A 1 240 ? 11.211 -1.82 2.367 1 98.56 240 GLY A O 1
ATOM 1931 N N . ILE A 1 241 ? 10.547 -2.289 0.296 1 98.62 241 ILE A N 1
ATOM 1932 C CA . ILE A 1 241 ? 9.734 -3.439 0.683 1 98.62 241 ILE A CA 1
ATOM 1933 C C . ILE A 1 241 ? 10.648 -4.582 1.135 1 98.62 241 ILE A C 1
ATOM 1935 O O . ILE A 1 241 ? 10.359 -5.254 2.127 1 98.62 241 ILE A O 1
ATOM 1939 N N . THR A 1 242 ? 11.781 -4.773 0.44 1 98.38 242 THR A N 1
ATOM 1940 C CA . THR A 1 242 ? 12.57 -5.984 0.633 1 98.38 242 THR A CA 1
ATOM 1941 C C . THR A 1 242 ? 13.789 -5.699 1.511 1 98.38 242 THR A C 1
ATOM 1943 O O . THR A 1 242 ? 14.812 -6.379 1.4 1 98.38 242 THR A O 1
ATOM 1946 N N . ILE A 1 243 ? 13.68 -4.641 2.307 1 97 243 ILE A N 1
ATOM 1947 C CA . ILE A 1 243 ? 14.773 -4.375 3.234 1 97 243 ILE A CA 1
ATOM 1948 C C . ILE A 1 243 ? 15.055 -5.625 4.066 1 97 243 ILE A C 1
ATOM 1950 O O . ILE A 1 243 ? 14.133 -6.336 4.465 1 97 243 ILE A O 1
ATOM 1954 N N . ASN A 1 244 ? 16.344 -6.012 4.191 1 95.94 244 ASN A N 1
ATOM 1955 C CA . ASN A 1 244 ? 16.828 -7.156 4.957 1 95.94 244 ASN A CA 1
ATOM 1956 C C . ASN A 1 244 ? 16.312 -8.469 4.371 1 95.94 244 ASN A C 1
ATOM 1958 O O . ASN A 1 244 ? 16.219 -9.477 5.082 1 95.94 244 ASN A O 1
ATOM 1962 N N . HIS A 1 245 ? 15.891 -8.469 3.039 1 95.19 245 HIS A N 1
ATOM 1963 C CA . HIS A 1 245 ? 15.445 -9.664 2.33 1 95.19 245 HIS A CA 1
ATOM 1964 C C . HIS A 1 245 ? 16.203 -9.852 1.022 1 95.19 245 HIS A C 1
ATOM 1966 O O . HIS A 1 245 ? 15.641 -9.68 -0.06 1 95.19 245 HIS A O 1
ATOM 1972 N N . PRO A 1 246 ? 17.453 -10.328 1.138 1 92.44 246 PRO A N 1
ATOM 1973 C CA . PRO A 1 246 ? 18.188 -10.555 -0.111 1 92.44 246 PRO A CA 1
ATOM 1974 C C . PRO A 1 246 ? 17.594 -11.695 -0.94 1 92.44 246 PRO A C 1
ATOM 1976 O O . PRO A 1 246 ? 17.609 -11.641 -2.172 1 92.44 246 PRO A O 1
ATOM 1979 N N . ASN A 1 247 ? 17.125 -12.68 -0.274 1 93.44 247 ASN A N 1
ATOM 1980 C CA . ASN A 1 247 ? 16.375 -13.75 -0.939 1 93.44 247 ASN A CA 1
ATOM 1981 C C . ASN A 1 247 ? 15.039 -13.242 -1.47 1 93.44 247 ASN A C 1
ATOM 1983 O O . ASN A 1 247 ? 14.188 -12.805 -0.697 1 93.44 247 ASN A O 1
ATOM 1987 N N . PHE A 1 248 ? 14.859 -13.242 -2.734 1 94.19 248 PHE A N 1
ATOM 1988 C CA . PHE A 1 248 ? 13.688 -12.695 -3.416 1 94.19 248 PHE A CA 1
ATOM 1989 C C . PHE A 1 248 ? 13.609 -11.188 -3.238 1 94.19 248 PHE A C 1
ATOM 1991 O O . PHE A 1 248 ? 12.523 -10.609 -3.27 1 94.19 248 PHE A O 1
ATOM 1998 N N . GLY A 1 249 ? 14.766 -10.578 -2.949 1 97.5 249 GLY A N 1
ATOM 1999 C CA . GLY A 1 249 ? 14.82 -9.133 -2.814 1 97.5 249 GLY A CA 1
ATOM 2000 C C . GLY A 1 249 ? 14.75 -8.406 -4.145 1 97.5 249 GLY A C 1
ATOM 2001 O O . GLY A 1 249 ? 14.57 -9.039 -5.191 1 97.5 249 GLY A O 1
ATOM 2002 N N . SER A 1 250 ? 14.906 -7.121 -4.102 1 98.38 250 SER A N 1
ATOM 2003 C CA . SER A 1 250 ? 14.695 -6.27 -5.266 1 98.38 250 SER A CA 1
ATOM 2004 C C . SER A 1 250 ? 15.648 -6.633 -6.398 1 98.38 250 SER A C 1
ATOM 2006 O O . SER A 1 250 ? 15.25 -6.719 -7.559 1 98.38 250 SER A O 1
ATOM 2008 N N . GLU A 1 251 ? 16.906 -6.879 -6.121 1 98.5 251 GLU A N 1
ATOM 2009 C CA . GLU A 1 251 ? 17.875 -7.242 -7.148 1 98.5 251 GLU A CA 1
ATOM 2010 C C . GLU A 1 251 ? 17.531 -8.586 -7.785 1 98.5 251 GLU A C 1
ATOM 2012 O O . GLU A 1 251 ? 17.625 -8.742 -9.008 1 98.5 251 GLU A O 1
ATOM 2017 N N . TRP A 1 252 ? 17.203 -9.555 -6.938 1 98.62 252 TRP A N 1
ATOM 2018 C CA . TRP A 1 252 ? 16.766 -10.859 -7.41 1 98.62 252 TRP A CA 1
ATOM 2019 C C . TRP A 1 252 ? 15.609 -10.734 -8.398 1 98.62 252 TRP A C 1
ATOM 2021 O O . TRP A 1 252 ? 15.641 -11.328 -9.477 1 98.62 252 TRP A O 1
ATOM 2031 N N . ARG A 1 253 ? 14.672 -9.969 -8.055 1 98.81 253 ARG A N 1
ATOM 2032 C CA . ARG A 1 253 ? 13.453 -9.805 -8.844 1 98.81 253 ARG A CA 1
ATOM 2033 C C . ARG A 1 253 ? 13.758 -9.141 -10.188 1 98.81 253 ARG A C 1
ATOM 2035 O O . ARG A 1 253 ? 13.133 -9.461 -11.195 1 98.81 253 ARG A O 1
ATOM 2042 N N . GLN A 1 254 ? 14.711 -8.172 -10.188 1 98.81 254 GLN A N 1
ATOM 2043 C CA . GLN A 1 254 ? 15.172 -7.566 -11.438 1 98.81 254 GLN A CA 1
ATOM 2044 C C . GLN A 1 254 ? 15.797 -8.617 -12.352 1 98.81 254 GLN A C 1
ATOM 2046 O O . GLN A 1 254 ? 15.594 -8.586 -13.57 1 98.81 254 GLN A O 1
ATOM 2051 N N . ILE A 1 255 ? 16.562 -9.523 -11.758 1 98.81 255 ILE A N 1
ATOM 2052 C CA . ILE A 1 255 ? 17.203 -10.578 -12.531 1 98.81 255 ILE A CA 1
ATOM 2053 C C . ILE A 1 255 ? 16.141 -11.477 -13.156 1 98.81 255 ILE A C 1
ATOM 2055 O O . ILE A 1 255 ? 16.25 -11.852 -14.328 1 98.81 255 ILE A O 1
ATOM 2059 N N . ASP A 1 256 ? 15.094 -11.82 -12.359 1 98.81 256 ASP A N 1
ATOM 2060 C CA . ASP A 1 256 ? 13.977 -12.578 -12.906 1 98.81 256 ASP A CA 1
ATOM 2061 C C . ASP A 1 256 ? 13.367 -11.867 -14.117 1 98.81 256 ASP A C 1
ATOM 2063 O O . ASP A 1 256 ? 13.18 -12.469 -15.172 1 98.81 256 ASP A O 1
ATOM 2067 N N . PHE A 1 257 ? 13.133 -10.578 -13.945 1 98.88 257 PHE A N 1
ATOM 2068 C CA . PHE A 1 257 ? 12.555 -9.789 -15.031 1 98.88 257 PHE A CA 1
ATOM 2069 C C . PHE A 1 257 ? 13.469 -9.797 -16.25 1 98.88 257 PHE A C 1
ATOM 2071 O O . PHE A 1 257 ? 13.016 -10.055 -17.375 1 98.88 257 PHE A O 1
ATOM 2078 N N . ASP A 1 258 ? 14.688 -9.516 -16.031 1 98.81 258 ASP A N 1
ATOM 2079 C CA . ASP A 1 258 ? 15.641 -9.383 -17.125 1 98.81 258 ASP A CA 1
ATOM 2080 C C . ASP A 1 258 ? 15.758 -10.688 -17.906 1 98.81 258 ASP A C 1
ATOM 2082 O O . ASP A 1 258 ? 15.719 -10.68 -19.141 1 98.81 258 ASP A O 1
ATOM 2086 N N . PHE A 1 259 ? 15.891 -11.789 -17.266 1 98.75 259 PHE A N 1
ATOM 2087 C CA . PHE A 1 259 ? 16.109 -13.062 -17.953 1 98.75 259 PHE A CA 1
ATOM 2088 C C . PHE A 1 259 ? 14.891 -13.445 -18.797 1 98.75 259 PHE A C 1
ATOM 2090 O O . PHE A 1 259 ? 15.016 -13.773 -19.969 1 98.75 259 PHE A O 1
ATOM 2097 N N . PHE A 1 260 ? 13.742 -13.312 -18.281 1 98.69 260 PHE A N 1
ATOM 2098 C CA . PHE A 1 260 ? 12.562 -13.867 -18.938 1 98.69 260 PHE A CA 1
ATOM 2099 C C . PHE A 1 260 ? 11.977 -12.883 -19.938 1 98.69 260 PHE A C 1
ATOM 2101 O O . PHE A 1 260 ? 10.984 -13.18 -20.594 1 98.69 260 PHE A O 1
ATOM 2108 N N . THR A 1 261 ? 12.594 -11.703 -20.047 1 98.62 261 THR A N 1
ATOM 2109 C CA . THR A 1 261 ? 12.273 -10.789 -21.141 1 98.62 261 THR A CA 1
ATOM 2110 C C . THR A 1 261 ? 13.422 -10.727 -22.156 1 98.62 261 THR A C 1
ATOM 2112 O O . THR A 1 261 ? 13.398 -9.906 -23.062 1 98.62 261 THR A O 1
ATOM 2115 N N . SER A 1 262 ? 14.367 -11.57 -22 1 98.38 262 SER A N 1
ATOM 2116 C CA . SE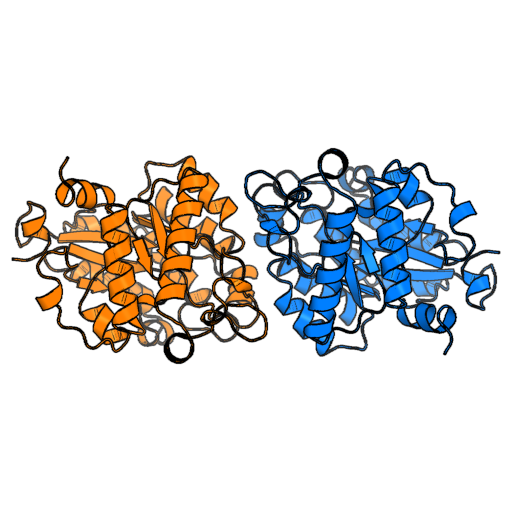R A 1 262 ? 15.57 -11.539 -22.828 1 98.38 262 SER A CA 1
ATOM 2117 C C . SER A 1 262 ? 15.383 -12.367 -24.094 1 98.38 262 SER A C 1
ATOM 2119 O O . SER A 1 262 ? 14.555 -13.281 -24.125 1 98.38 262 SER A O 1
ATOM 2121 N N . GLU A 1 263 ? 16.188 -12.102 -25.047 1 97.75 263 GLU A N 1
ATOM 2122 C CA . GLU A 1 263 ? 16.25 -12.906 -26.266 1 97.75 263 GLU A CA 1
ATOM 2123 C C . GLU A 1 263 ? 16.781 -14.305 -25.969 1 97.75 263 GLU A C 1
ATOM 2125 O O . GLU A 1 263 ? 16.375 -15.273 -26.609 1 97.75 263 GLU A O 1
ATOM 2130 N N . GLU A 1 264 ? 17.656 -14.32 -25.047 1 97.81 264 GLU A N 1
ATOM 2131 C CA . GLU A 1 264 ? 18.234 -15.609 -24.672 1 97.81 264 GLU A CA 1
ATOM 2132 C C . GLU A 1 264 ? 17.156 -16.594 -24.234 1 97.81 264 GLU A C 1
ATOM 2134 O O . GLU A 1 264 ? 17.125 -17.734 -24.688 1 97.81 264 GLU A O 1
ATOM 2139 N N . ALA A 1 265 ? 16.312 -16.188 -23.375 1 97.94 265 ALA A N 1
ATOM 2140 C CA . ALA A 1 265 ? 15.234 -17.062 -22.891 1 97.94 265 ALA A CA 1
ATOM 2141 C C . ALA A 1 265 ? 14.328 -17.5 -24.031 1 97.94 265 ALA A C 1
ATOM 2143 O O . ALA A 1 265 ? 13.945 -18.672 -24.125 1 97.94 265 ALA A O 1
ATOM 2144 N N . GLN A 1 266 ? 14.023 -16.609 -24.891 1 97.31 266 GLN A N 1
ATOM 2145 C CA . GLN A 1 266 ? 13.172 -16.906 -26.031 1 97.31 266 GLN A CA 1
ATOM 2146 C C . GLN A 1 266 ? 13.812 -17.953 -26.938 1 97.31 266 GLN A C 1
ATOM 2148 O O . GLN A 1 266 ? 13.141 -18.875 -27.406 1 97.31 266 GLN A O 1
ATOM 2153 N N . SER A 1 267 ? 15.055 -17.734 -27.219 1 97.81 267 SER A N 1
ATOM 2154 C CA . SER A 1 267 ? 15.773 -18.641 -28.109 1 97.81 267 SER A CA 1
ATOM 2155 C C . SER A 1 267 ? 15.844 -20.047 -27.531 1 97.81 267 SER A C 1
ATOM 2157 O O . SER A 1 267 ? 15.758 -21.031 -28.266 1 97.81 267 SER A O 1
ATOM 2159 N N . LYS A 1 268 ? 15.984 -20.141 -26.266 1 97.81 268 LYS A N 1
ATOM 2160 C CA . LYS A 1 268 ? 16.109 -21.438 -25.609 1 97.81 268 LYS A CA 1
ATOM 2161 C C . LYS A 1 268 ? 14.797 -22.219 -25.703 1 97.81 268 LYS A C 1
ATOM 2163 O O . LYS A 1 268 ? 14.812 -23.453 -25.797 1 97.81 268 LYS A O 1
ATOM 2168 N N . LEU A 1 269 ? 13.641 -21.578 -25.609 1 97.44 269 LEU A N 1
ATOM 2169 C CA . LEU A 1 269 ? 12.359 -22.25 -25.781 1 97.44 269 LEU A CA 1
ATOM 2170 C C . LEU A 1 269 ? 12.289 -22.953 -27.125 1 97.44 269 LEU A C 1
ATOM 2172 O O . LEU A 1 269 ? 11.875 -24.125 -27.203 1 97.44 269 LEU A O 1
ATOM 2176 N N . LYS A 1 270 ? 12.781 -22.203 -28.125 1 96.31 270 LYS A N 1
ATOM 2177 C CA . LYS A 1 270 ? 12.75 -22.734 -29.484 1 96.31 270 LYS A CA 1
ATOM 2178 C C . LYS A 1 270 ? 13.773 -23.844 -29.656 1 96.31 270 LYS A C 1
ATOM 2180 O O . LYS A 1 270 ? 13.453 -24.906 -30.203 1 96.31 270 LYS A O 1
ATOM 2185 N N . GLU A 1 271 ? 14.93 -23.594 -29.234 1 97.75 271 GLU A N 1
ATOM 2186 C CA . GLU A 1 271 ? 16.031 -24.531 -29.391 1 97.75 271 GLU A CA 1
ATOM 2187 C C . GLU A 1 271 ? 15.734 -25.875 -28.719 1 97.75 271 GLU A C 1
ATOM 2189 O O . GLU A 1 271 ? 16.141 -26.922 -29.203 1 97.75 271 GLU A O 1
ATOM 2194 N N . GLN A 1 272 ? 15.047 -25.781 -27.609 1 98 272 GLN A N 1
ATOM 2195 C CA . GLN A 1 272 ? 14.812 -26.984 -26.812 1 98 272 GLN A CA 1
ATOM 2196 C C . GLN A 1 272 ? 13.422 -27.562 -27.078 1 98 272 GLN A C 1
ATOM 2198 O O . GLN A 1 272 ? 13 -28.5 -26.422 1 98 272 GLN A O 1
ATOM 2203 N N . ASN A 1 273 ? 12.672 -27 -28 1 97.44 273 ASN A N 1
ATOM 2204 C CA . ASN A 1 273 ? 11.344 -27.453 -28.391 1 97.44 273 ASN A CA 1
ATOM 2205 C C . ASN A 1 273 ? 10.406 -27.531 -27.188 1 97.44 273 ASN A C 1
ATOM 2207 O O . ASN A 1 273 ? 9.766 -28.562 -26.953 1 97.44 273 ASN A O 1
ATOM 2211 N N . ILE A 1 274 ? 10.492 -26.516 -26.359 1 98.44 274 ILE A N 1
ATOM 2212 C CA . ILE A 1 274 ? 9.617 -26.391 -25.203 1 98.44 274 ILE A CA 1
ATOM 2213 C C . ILE A 1 274 ? 8.297 -25.75 -25.625 1 98.44 274 ILE A C 1
ATOM 2215 O O . ILE A 1 274 ? 8.281 -24.734 -26.328 1 98.44 274 ILE A O 1
ATOM 2219 N N . GLN A 1 275 ? 7.215 -26.359 -25.25 1 97.94 275 GLN A N 1
ATOM 2220 C CA . GLN A 1 275 ? 5.883 -25.844 -25.547 1 97.94 275 GLN A CA 1
ATOM 2221 C C . GLN A 1 275 ? 5.277 -25.141 -24.328 1 97.94 275 GLN A C 1
ATOM 2223 O O . GLN A 1 275 ? 5.168 -25.734 -23.266 1 97.94 275 GLN A O 1
ATOM 2228 N N . LEU A 1 276 ? 4.855 -23.938 -24.531 1 98.06 276 LEU A N 1
ATOM 2229 C CA . LEU A 1 276 ? 4.16 -23.219 -23.469 1 98.06 276 LEU A CA 1
ATOM 2230 C C . LEU A 1 276 ? 2.709 -23.672 -23.359 1 98.06 276 LEU A C 1
ATOM 2232 O O . LEU A 1 276 ? 2.055 -23.906 -24.391 1 98.06 276 LEU A O 1
ATOM 2236 N N . ILE A 1 277 ? 2.242 -23.844 -22.172 1 97.81 277 ILE A N 1
ATOM 2237 C CA . ILE A 1 277 ? 0.853 -24.172 -21.875 1 97.81 277 ILE A CA 1
ATOM 2238 C C . ILE A 1 277 ? 0.333 -23.297 -20.75 1 97.81 277 ILE A C 1
ATOM 2240 O O . ILE A 1 277 ? 1.107 -22.844 -19.891 1 97.81 277 ILE A O 1
ATOM 2244 N N . THR A 1 278 ? -0.959 -23.047 -20.734 1 97.62 278 THR A N 1
ATOM 2245 C CA . THR A 1 278 ? -1.543 -22.188 -19.703 1 97.62 278 THR A CA 1
ATOM 2246 C C . THR A 1 278 ? -2.379 -23.016 -18.734 1 97.62 278 THR A C 1
ATOM 2248 O O . THR A 1 278 ? -2.791 -24.125 -19.047 1 97.62 278 THR A O 1
ATOM 2251 N N . TRP A 1 279 ? -2.613 -22.438 -17.594 1 97.88 279 TRP A N 1
ATOM 2252 C CA . TRP A 1 279 ? -3.5 -23.078 -16.625 1 97.88 279 TRP A CA 1
ATOM 2253 C C . TRP A 1 279 ? -4.922 -23.172 -17.172 1 97.88 279 TRP A C 1
ATOM 2255 O O . TRP A 1 279 ? -5.648 -24.109 -16.844 1 97.88 279 TRP A O 1
ATOM 2265 N N . ASP A 1 280 ? -5.293 -22.25 -17.938 1 96.88 280 ASP A N 1
ATOM 2266 C CA . ASP A 1 280 ? -6.629 -22.281 -18.531 1 96.88 280 ASP A CA 1
ATOM 2267 C C . ASP A 1 280 ? -6.797 -23.516 -19.422 1 96.88 280 ASP A C 1
ATOM 2269 O O . ASP A 1 280 ? -7.84 -24.172 -19.391 1 96.88 280 ASP A O 1
ATOM 2273 N N . GLU A 1 281 ? -5.816 -23.797 -20.234 1 96.44 281 GLU A N 1
ATOM 2274 C CA . GLU A 1 281 ? -5.832 -25 -21.062 1 96.44 281 GLU A CA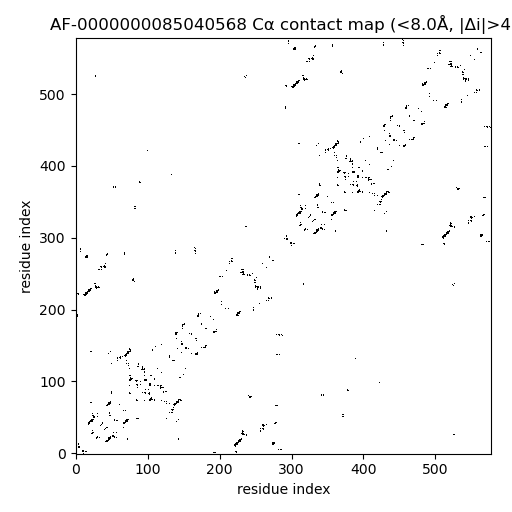 1
ATOM 2275 C C . GLU A 1 281 ? -5.898 -26.266 -20.188 1 96.44 281 GLU A C 1
ATOM 2277 O O . GLU A 1 281 ? -6.609 -27.203 -20.516 1 96.44 281 GLU A O 1
ATOM 2282 N N . ILE A 1 282 ? -5.16 -26.188 -19.156 1 96.88 282 ILE A N 1
ATOM 2283 C CA . ILE A 1 282 ? -5.148 -27.328 -18.234 1 96.88 282 ILE A CA 1
ATOM 2284 C C . ILE A 1 282 ? -6.523 -27.469 -17.578 1 96.88 282 ILE A C 1
ATOM 2286 O O . ILE A 1 282 ? -7.055 -28.578 -17.469 1 96.88 282 ILE A O 1
ATOM 2290 N N . ARG A 1 283 ? -7.031 -26.391 -17.109 1 95.75 283 ARG A N 1
ATOM 2291 C CA . ARG A 1 283 ? -8.336 -26.359 -16.469 1 95.75 283 ARG A CA 1
ATOM 2292 C C . ARG A 1 283 ? -9.406 -26.984 -17.344 1 95.75 283 ARG A C 1
ATOM 2294 O O . ARG A 1 283 ? -10.227 -27.781 -16.875 1 95.75 283 ARG A O 1
ATOM 2301 N N . GLU A 1 284 ? -9.383 -26.719 -18.609 1 93.56 284 GLU A N 1
ATOM 2302 C CA . GLU A 1 284 ? -10.344 -27.266 -19.578 1 93.56 284 GLU A CA 1
ATOM 2303 C C . GLU A 1 284 ? -10.203 -28.781 -19.688 1 93.56 284 GLU A C 1
ATOM 2305 O O . GLU A 1 284 ? -11.195 -29.484 -19.906 1 93.56 284 GLU A O 1
ATOM 2310 N N . LYS A 1 285 ? -9.055 -29.188 -19.5 1 90.75 285 LYS A N 1
ATOM 2311 C CA . LYS A 1 285 ? -8.805 -30.625 -19.641 1 90.75 285 LYS A CA 1
ATOM 2312 C C . LYS A 1 285 ? -9.203 -31.375 -18.375 1 90.75 285 LYS A C 1
ATOM 2314 O O . LYS A 1 285 ? -9.695 -32.5 -18.438 1 90.75 285 LYS A O 1
ATOM 2319 N N . ILE A 1 286 ? -8.992 -30.719 -17.297 1 89.31 286 ILE A N 1
ATOM 2320 C CA . ILE A 1 286 ? -9.203 -31.453 -16.047 1 89.31 286 ILE A CA 1
ATOM 2321 C C . ILE A 1 286 ? -10.656 -31.297 -15.594 1 89.31 286 ILE A C 1
ATOM 2323 O O . ILE A 1 286 ? -11.195 -32.156 -14.906 1 89.31 286 ILE A O 1
ATOM 2327 N N . TYR A 1 287 ? -11.227 -30.188 -15.812 1 85 287 TYR A N 1
ATOM 2328 C CA . TYR A 1 287 ? -12.609 -29.969 -15.398 1 85 287 TYR A CA 1
ATOM 2329 C C . TYR A 1 287 ? -13.555 -30.031 -16.594 1 85 287 TYR A C 1
ATOM 2331 O O . TYR A 1 287 ? -14.773 -30.031 -16.422 1 85 287 TYR A O 1
ATOM 2339 N N . LYS A 1 288 ? -13.477 -30.859 -17.531 1 68.81 288 LYS A N 1
ATOM 2340 C CA . LYS A 1 288 ? -14.266 -31.125 -18.734 1 68.81 288 LYS A CA 1
ATOM 2341 C C . LYS A 1 288 ? -15.719 -30.719 -18.531 1 68.81 288 LYS A C 1
ATOM 2343 O O . LYS A 1 288 ? -16.266 -30.828 -17.438 1 68.81 288 LYS A O 1
ATOM 2348 N N . ASP A 1 289 ? -16.125 -29.609 -19.344 1 49.69 289 ASP A N 1
ATOM 2349 C CA . ASP A 1 289 ? -17.578 -29.594 -19.5 1 49.69 289 ASP A CA 1
ATOM 2350 C C . ASP A 1 289 ? -18.109 -30.953 -19.938 1 49.69 289 ASP A C 1
ATOM 2352 O O . ASP A 1 289 ? -17.453 -31.656 -20.703 1 49.69 289 ASP A O 1
ATOM 2356 N N . MET B 1 1 ? -7.234 39.969 18.484 1 82.25 1 MET B N 1
ATOM 2357 C CA . MET B 1 1 ? -6.086 39.188 18.922 1 82.25 1 MET B CA 1
ATOM 2358 C C . MET B 1 1 ? -5.832 38 17.969 1 82.25 1 MET B C 1
ATOM 2360 O O . MET B 1 1 ? -6.742 37.25 17.672 1 82.25 1 MET B O 1
ATOM 2364 N N . ASN B 1 2 ? -4.594 38.156 17.5 1 88.5 2 ASN B N 1
ATOM 2365 C CA . ASN B 1 2 ? -4.297 37.031 16.609 1 88.5 2 ASN B CA 1
ATOM 2366 C C . ASN B 1 2 ? -3.771 35.844 17.391 1 88.5 2 ASN B C 1
ATOM 2368 O O . ASN B 1 2 ? -3.658 35.875 18.609 1 88.5 2 ASN B O 1
ATOM 2372 N N . ALA B 1 3 ? -3.584 34.719 16.734 1 91.81 3 ALA B N 1
ATOM 2373 C CA . ALA B 1 3 ? -3.246 33.438 17.375 1 91.81 3 ALA B CA 1
ATOM 2374 C C . ALA B 1 3 ? -1.905 33.531 18.094 1 91.81 3 ALA B C 1
ATOM 2376 O O . ALA B 1 3 ? -1.714 32.906 19.141 1 91.81 3 ALA B O 1
ATOM 2377 N N . ALA B 1 4 ? -0.968 34.312 17.594 1 92.44 4 ALA B N 1
ATOM 2378 C CA . ALA B 1 4 ? 0.321 34.469 18.266 1 92.44 4 ALA B CA 1
ATOM 2379 C C . ALA B 1 4 ? 0.145 35.062 19.656 1 92.44 4 ALA B C 1
ATOM 2381 O O . ALA B 1 4 ? 0.769 34.594 20.609 1 92.44 4 ALA B O 1
ATOM 2382 N N . GLN B 1 5 ? -0.638 36 19.688 1 92.5 5 GLN B N 1
ATOM 2383 C CA . GLN B 1 5 ? -0.908 36.656 20.969 1 92.5 5 GLN B CA 1
ATOM 2384 C C . GLN B 1 5 ? -1.527 35.656 21.953 1 92.5 5 GLN B C 1
ATOM 2386 O O . GLN B 1 5 ? -1.181 35.656 23.141 1 92.5 5 GLN B O 1
ATOM 2391 N N . LYS B 1 6 ? -2.436 34.906 21.422 1 90.75 6 LYS B N 1
ATOM 2392 C CA . LYS B 1 6 ? -3.068 33.875 22.266 1 90.75 6 LYS B CA 1
ATOM 2393 C C . LYS B 1 6 ? -2.039 32.906 22.797 1 90.75 6 LYS B C 1
ATOM 2395 O O . LYS B 1 6 ? -2.236 32.281 23.859 1 90.75 6 LYS B O 1
ATOM 2400 N N . LEU B 1 7 ? -0.926 32.75 22.094 1 93.75 7 LEU B N 1
ATOM 2401 C CA . LEU B 1 7 ? 0.107 31.781 22.453 1 93.75 7 LEU B CA 1
ATOM 2402 C C . LEU B 1 7 ? 1.205 32.438 23.281 1 93.75 7 LEU B C 1
ATOM 2404 O O . LEU B 1 7 ? 2.211 31.812 23.594 1 93.75 7 LEU B O 1
ATOM 2408 N N . GLY B 1 8 ? 1.064 33.688 23.547 1 92.69 8 GLY B N 1
ATOM 2409 C CA . GLY B 1 8 ? 1.984 34.375 24.453 1 92.69 8 GLY B CA 1
ATOM 2410 C C . GLY B 1 8 ? 3.049 35.188 23.734 1 92.69 8 GLY B C 1
ATOM 2411 O O . GLY B 1 8 ? 4.027 35.594 24.344 1 92.69 8 GLY B O 1
ATOM 2412 N N . PHE B 1 9 ? 2.83 35.469 22.484 1 95.56 9 PHE B N 1
ATOM 2413 C CA . PHE B 1 9 ? 3.779 36.25 21.688 1 95.56 9 PHE B CA 1
ATOM 2414 C C . PHE B 1 9 ? 3.199 37.594 21.344 1 95.56 9 PHE B C 1
ATOM 2416 O O . PHE B 1 9 ? 2.078 37.938 21.734 1 95.56 9 PHE B O 1
ATOM 2423 N N . THR B 1 10 ? 4.035 38.375 20.672 1 95.75 10 THR B N 1
ATOM 2424 C CA . THR B 1 10 ? 3.531 39.688 20.219 1 95.75 10 THR B CA 1
ATOM 2425 C C . THR B 1 10 ? 2.744 39.531 18.922 1 95.75 10 THR B C 1
ATOM 2427 O O . THR B 1 10 ? 2.879 38.531 18.219 1 95.75 10 THR B O 1
ATOM 2430 N N . GLU B 1 11 ? 1.946 40.469 18.609 1 94.19 11 GLU B N 1
ATOM 2431 C CA . GLU B 1 11 ? 1.115 40.469 17.406 1 94.19 11 GLU B CA 1
ATOM 2432 C C . GLU B 1 11 ? 1.97 40.375 16.141 1 94.19 11 GLU B C 1
ATOM 2434 O O . GL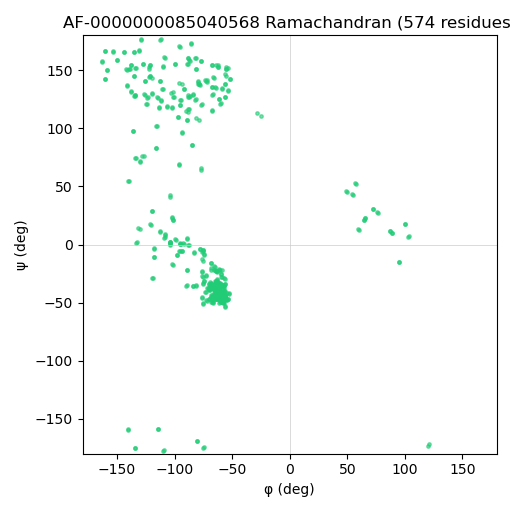U B 1 11 ? 1.553 39.781 15.148 1 94.19 11 GLU B O 1
ATOM 2439 N N . SER B 1 12 ? 3.191 40.875 16.234 1 96 12 SER B N 1
ATOM 2440 C CA . SER B 1 12 ? 4.047 40.969 15.062 1 96 12 SER B CA 1
ATOM 2441 C C . SER B 1 12 ? 4.945 39.75 14.938 1 96 12 SER B C 1
ATOM 2443 O O . SER B 1 12 ? 5.633 39.562 13.93 1 96 12 SER B O 1
ATOM 2445 N N . THR B 1 13 ? 4.898 38.875 15.961 1 97.56 13 THR B N 1
ATOM 2446 C CA . THR B 1 13 ? 5.711 37.688 15.891 1 97.56 13 THR B CA 1
ATOM 2447 C C . THR B 1 13 ? 5.215 36.75 14.781 1 97.56 13 THR B C 1
ATOM 2449 O O . THR B 1 13 ? 4.016 36.469 14.68 1 97.56 13 THR B O 1
ATOM 2452 N N . LYS B 1 14 ? 6.176 36.344 13.93 1 98.44 14 LYS B N 1
ATOM 2453 C CA . LYS B 1 14 ? 5.867 35.406 12.852 1 98.44 14 LYS B CA 1
ATOM 2454 C C . LYS B 1 14 ? 6.145 33.969 13.273 1 98.44 14 LYS B C 1
ATOM 2456 O O . LYS B 1 14 ? 7.293 33.5 13.242 1 98.44 14 LYS B O 1
ATOM 2461 N N . LEU B 1 15 ? 5.066 33.25 13.719 1 98.31 15 LEU B N 1
ATOM 2462 C CA . LEU B 1 15 ? 5.164 31.844 14.055 1 98.31 15 LEU B CA 1
ATOM 2463 C C . LEU B 1 15 ? 4.82 30.984 12.852 1 98.31 15 LEU B C 1
ATOM 2465 O O . LEU B 1 15 ? 3.826 31.234 12.164 1 98.31 15 LEU B O 1
ATOM 2469 N N . LEU B 1 16 ? 5.668 29.938 12.602 1 98.69 16 LEU B N 1
ATOM 2470 C CA . LEU B 1 16 ? 5.453 29.141 11.391 1 98.69 16 LEU B CA 1
ATOM 2471 C C . LEU B 1 16 ? 5.531 27.656 11.688 1 98.69 16 LEU B C 1
ATOM 2473 O O . LEU B 1 16 ? 6.441 27.203 12.391 1 98.69 16 LEU B O 1
ATOM 2477 N N . ILE B 1 17 ? 4.531 26.953 11.266 1 98.69 17 ILE B N 1
ATOM 2478 C CA . ILE B 1 17 ? 4.562 25.5 11.125 1 98.69 17 ILE B CA 1
ATOM 2479 C C . ILE B 1 17 ? 4.641 25.141 9.648 1 98.69 17 ILE B C 1
ATOM 2481 O O . ILE B 1 17 ? 3.803 25.562 8.844 1 98.69 17 ILE B O 1
ATOM 2485 N N . ILE B 1 18 ? 5.68 24.469 9.266 1 98.88 18 ILE B N 1
ATOM 2486 C CA . ILE B 1 18 ? 5.781 23.844 7.949 1 98.88 18 ILE B CA 1
ATOM 2487 C C . ILE B 1 18 ? 5.402 22.375 8.055 1 98.88 18 ILE B C 1
ATOM 2489 O O . ILE B 1 18 ? 6.156 21.562 8.609 1 98.88 18 ILE B O 1
ATOM 2493 N N . HIS B 1 19 ? 4.258 22.047 7.496 1 98.81 19 HIS B N 1
ATOM 2494 C CA . HIS B 1 19 ? 3.605 20.781 7.781 1 98.81 19 HIS B CA 1
ATOM 2495 C C . HIS B 1 19 ? 3.582 19.875 6.547 1 98.81 19 HIS B C 1
ATOM 2497 O O . HIS B 1 19 ? 2.99 20.234 5.527 1 98.81 19 HIS B O 1
ATOM 2503 N N . ALA B 1 20 ? 4.23 18.719 6.633 1 98.81 20 ALA B N 1
ATOM 2504 C CA . ALA B 1 20 ? 4.211 17.703 5.578 1 98.81 20 ALA B CA 1
ATOM 2505 C C . ALA B 1 20 ? 3.027 16.766 5.75 1 98.81 20 ALA B C 1
ATOM 2507 O O . ALA B 1 20 ? 2.98 15.977 6.703 1 98.81 20 ALA B O 1
ATOM 2508 N N . ASP B 1 21 ? 2.166 16.797 4.789 1 98.31 21 ASP B N 1
ATOM 2509 C CA . ASP B 1 21 ? 0.983 15.945 4.785 1 98.31 21 ASP B CA 1
ATOM 2510 C C . ASP B 1 21 ? 1.291 14.586 4.164 1 98.31 21 ASP B C 1
ATOM 2512 O O . ASP B 1 21 ? 2.307 14.422 3.486 1 98.31 21 ASP B O 1
ATOM 2516 N N . ASP B 1 22 ? 0.504 13.57 4.461 1 98.81 22 ASP B N 1
ATOM 2517 C CA . ASP B 1 22 ? 0.289 12.344 3.688 1 98.81 22 ASP B CA 1
ATOM 2518 C C . ASP B 1 22 ? 1.324 11.281 4.043 1 98.81 22 ASP B C 1
ATOM 2520 O O . ASP B 1 22 ? 1.466 10.281 3.334 1 98.81 22 ASP B O 1
ATOM 2524 N N . ALA B 1 23 ? 2.121 11.469 5.141 1 98.88 23 ALA B N 1
ATOM 2525 C CA . ALA B 1 23 ? 3.002 10.383 5.547 1 98.88 23 ALA B CA 1
ATOM 2526 C C . ALA B 1 23 ? 2.229 9.07 5.691 1 98.88 23 ALA B C 1
ATOM 2528 O O . ALA B 1 23 ? 1.094 9.062 6.172 1 98.88 23 ALA B O 1
ATOM 2529 N N . GLY B 1 24 ? 2.881 7.969 5.293 1 98.75 24 GLY B N 1
ATOM 2530 C CA . GLY B 1 24 ? 2.217 6.676 5.305 1 98.75 24 GLY B CA 1
ATOM 2531 C C . GLY B 1 24 ? 1.614 6.305 3.963 1 98.75 24 GLY B C 1
ATOM 2532 O O . GLY B 1 24 ? 1.298 5.137 3.721 1 98.75 24 GLY B O 1
ATOM 2533 N N . LEU B 1 25 ? 1.47 7.27 3.043 1 98.81 25 LEU B N 1
ATOM 2534 C CA . LEU B 1 25 ? 0.848 7.02 1.747 1 98.81 25 LEU B CA 1
ATOM 2535 C C . LEU B 1 25 ? 1.712 6.098 0.896 1 98.81 25 LEU B C 1
ATOM 2537 O O . LEU B 1 25 ? 1.22 5.102 0.356 1 98.81 25 LEU B O 1
ATOM 2541 N N . ALA B 1 26 ? 2.951 6.395 0.79 1 98.75 26 ALA B N 1
ATOM 2542 C CA . ALA B 1 26 ? 3.898 5.73 -0.099 1 98.75 26 ALA B CA 1
ATOM 2543 C C . ALA B 1 26 ? 5.309 5.75 0.484 1 98.75 26 ALA B C 1
ATOM 2545 O O . ALA B 1 26 ? 5.617 6.582 1.342 1 98.75 26 ALA B O 1
ATOM 2546 N N . HIS B 1 27 ? 6.148 4.824 -0.004 1 98.88 27 HIS B N 1
ATOM 2547 C CA . HIS B 1 27 ? 7.551 4.84 0.404 1 98.88 27 HIS B CA 1
ATOM 2548 C C . HIS B 1 27 ? 8.242 6.121 -0.056 1 98.88 27 HIS B C 1
ATOM 2550 O O . HIS B 1 27 ? 9.039 6.703 0.686 1 98.88 27 HIS B O 1
ATOM 2556 N N . ALA B 1 28 ? 7.953 6.559 -1.27 1 98.88 28 ALA B N 1
ATOM 2557 C CA . ALA B 1 28 ? 8.508 7.793 -1.823 1 98.88 28 ALA B CA 1
ATOM 2558 C C . ALA B 1 28 ? 8.156 8.992 -0.945 1 98.88 28 ALA B C 1
ATOM 2560 O O . ALA B 1 28 ? 8.977 9.898 -0.772 1 98.88 28 ALA B O 1
ATOM 2561 N N . GLU B 1 29 ? 6.926 9.008 -0.456 1 98.75 29 GLU B N 1
ATOM 2562 C CA . GLU B 1 29 ? 6.453 10.07 0.426 1 98.75 29 GLU B CA 1
ATOM 2563 C C . GLU B 1 29 ? 7.117 9.992 1.796 1 98.75 29 GLU B C 1
ATOM 2565 O O . GLU B 1 29 ? 7.578 11 2.33 1 98.75 29 GLU B O 1
ATOM 2570 N N . ASN B 1 30 ? 7.16 8.789 2.367 1 98.88 30 ASN B N 1
ATOM 2571 C CA . ASN B 1 30 ? 7.785 8.609 3.674 1 98.88 30 ASN B CA 1
ATOM 2572 C C . ASN B 1 30 ? 9.25 9.031 3.658 1 98.88 30 ASN B C 1
ATOM 2574 O O . ASN B 1 30 ? 9.703 9.766 4.539 1 98.88 30 ASN B O 1
ATOM 2578 N N . ARG B 1 31 ? 10.031 8.602 2.637 1 98.88 31 ARG B N 1
ATOM 2579 C CA . ARG B 1 31 ? 11.445 8.953 2.527 1 98.88 31 ARG B CA 1
ATOM 2580 C C . ARG B 1 31 ? 11.633 10.461 2.438 1 98.88 31 ARG B C 1
ATOM 2582 O O . ARG B 1 31 ? 12.5 11.031 3.109 1 98.88 31 ARG B O 1
ATOM 2589 N N . ALA B 1 32 ? 10.828 11.078 1.643 1 98.94 32 ALA B N 1
ATOM 2590 C CA . ALA B 1 32 ? 10.938 12.523 1.457 1 98.94 32 ALA B CA 1
ATOM 2591 C C . ALA B 1 32 ? 10.562 13.273 2.73 1 98.94 32 ALA B C 1
ATOM 2593 O O . ALA B 1 32 ? 11.211 14.258 3.094 1 98.94 32 ALA B O 1
ATOM 2594 N N . THR B 1 33 ? 9.492 12.859 3.377 1 98.94 33 THR B N 1
ATOM 2595 C CA . THR B 1 33 ? 9.086 13.469 4.637 1 98.94 33 THR B CA 1
ATOM 2596 C C . THR B 1 33 ? 10.195 13.367 5.676 1 98.94 33 THR B C 1
ATOM 2598 O O . THR B 1 33 ? 10.562 14.367 6.297 1 98.94 33 THR B O 1
ATOM 2601 N N . ILE B 1 34 ? 10.805 12.203 5.793 1 98.88 34 ILE B N 1
ATOM 2602 C CA . ILE B 1 34 ? 11.859 11.961 6.766 1 98.88 34 ILE B CA 1
ATOM 2603 C C . ILE B 1 34 ? 13.055 12.859 6.461 1 98.88 34 ILE B C 1
ATOM 2605 O O . ILE B 1 34 ? 13.594 13.516 7.355 1 98.88 34 ILE B O 1
ATOM 2609 N N . GLN B 1 35 ? 13.398 12.938 5.199 1 98.81 35 GLN B N 1
ATOM 2610 C CA . GLN B 1 35 ? 14.547 13.758 4.824 1 98.81 35 GLN B CA 1
ATOM 2611 C C . GLN B 1 35 ? 14.25 15.242 5.02 1 98.81 35 GLN B C 1
ATOM 2613 O O . GLN B 1 35 ? 15.141 16.016 5.379 1 98.81 35 GLN B O 1
ATOM 2618 N N . SER B 1 36 ? 12.984 15.633 4.746 1 98.75 36 SER B N 1
ATOM 2619 C CA . SER B 1 36 ? 12.602 17.031 4.945 1 98.75 36 SER B CA 1
ATOM 2620 C C . SER B 1 36 ? 12.719 17.422 6.414 1 98.75 36 SER B C 1
ATOM 2622 O O . SER B 1 36 ? 13.047 18.578 6.727 1 98.75 36 SER B O 1
ATOM 2624 N N . LEU B 1 37 ? 12.43 16.484 7.32 1 98.75 37 LEU B N 1
ATOM 2625 C CA . LEU B 1 37 ? 12.523 16.703 8.758 1 98.75 37 LEU B CA 1
ATOM 2626 C C . LEU B 1 37 ? 13.977 16.766 9.211 1 98.75 37 LEU B C 1
ATOM 2628 O O . LEU B 1 37 ? 14.352 17.609 10.023 1 98.75 37 LEU B O 1
ATOM 2632 N N . GLN B 1 38 ? 14.82 15.906 8.664 1 98.19 38 GLN B N 1
ATOM 2633 C CA . GLN B 1 38 ? 16.188 15.711 9.141 1 98.19 38 GLN B CA 1
ATOM 2634 C C . GLN B 1 38 ? 17.125 16.734 8.539 1 98.19 38 GLN B C 1
ATOM 2636 O O . GLN B 1 38 ? 18.062 17.203 9.203 1 98.19 38 GLN B O 1
ATOM 2641 N N . LYS B 1 39 ? 16.875 17.094 7.273 1 95.88 39 LYS B N 1
ATOM 2642 C CA . LYS B 1 39 ? 17.844 17.906 6.551 1 95.88 39 LYS B CA 1
ATOM 2643 C C . LYS B 1 39 ? 17.25 19.25 6.16 1 95.88 39 LYS B C 1
ATOM 2645 O O . LYS B 1 39 ? 17.969 20.141 5.699 1 95.88 39 LYS B O 1
ATOM 2650 N N . GLY B 1 40 ? 15.914 19.406 6.328 1 93.69 40 GLY B N 1
ATOM 2651 C CA . GLY B 1 40 ? 15.25 20.641 5.918 1 93.69 40 GLY B CA 1
ATOM 2652 C C . GLY B 1 40 ? 14.68 21.422 7.082 1 93.69 40 GLY B C 1
ATOM 2653 O O . GLY B 1 40 ? 15.203 21.359 8.195 1 93.69 40 GLY B O 1
ATOM 2654 N N . ILE B 1 41 ? 13.711 22.281 6.711 1 97 41 ILE B N 1
ATOM 2655 C CA . ILE B 1 41 ? 13.172 23.172 7.723 1 97 41 ILE B CA 1
ATOM 2656 C C . ILE B 1 41 ? 11.75 22.75 8.094 1 97 41 ILE B C 1
ATOM 2658 O O . ILE B 1 41 ? 11.062 23.453 8.836 1 97 41 ILE B O 1
ATOM 2662 N N . VAL B 1 42 ? 11.336 21.594 7.539 1 98.75 42 VAL B N 1
ATOM 2663 C CA . VAL B 1 42 ? 10.016 21.062 7.891 1 98.75 42 VAL B CA 1
ATOM 2664 C C . VAL B 1 42 ? 9.992 20.688 9.367 1 98.75 42 VAL B C 1
ATOM 2666 O O . VAL B 1 42 ? 10.922 20.047 9.875 1 98.75 42 VAL B O 1
ATOM 2669 N N . ASN B 1 43 ? 8.914 21.078 10.023 1 98.69 43 ASN B N 1
ATOM 2670 C CA . ASN B 1 43 ? 8.945 20.875 11.469 1 98.69 43 ASN B CA 1
ATOM 2671 C C . ASN B 1 43 ? 7.668 20.203 11.969 1 98.69 43 ASN B C 1
ATOM 2673 O O . ASN B 1 43 ? 7.398 20.172 13.164 1 98.69 43 ASN B O 1
ATOM 2677 N N . SER B 1 44 ? 6.875 19.656 11.094 1 98.69 44 SER B N 1
ATOM 2678 C CA . SER B 1 44 ? 5.66 18.922 11.438 1 98.69 44 SER B CA 1
ATOM 2679 C C . SER B 1 44 ? 5.234 17.984 10.312 1 98.69 44 SER B C 1
ATOM 2681 O O . SER B 1 44 ? 5.504 18.266 9.141 1 98.69 44 SER B O 1
ATOM 2683 N N . TYR B 1 45 ? 4.617 16.922 10.648 1 98.81 45 TYR B N 1
ATOM 2684 C CA . TYR B 1 45 ? 4.012 16.031 9.664 1 98.81 45 TYR B CA 1
ATOM 2685 C C . TYR B 1 45 ? 2.842 15.266 10.266 1 98.81 45 TYR B C 1
ATOM 2687 O O . TYR B 1 45 ? 2.617 15.32 11.477 1 98.81 45 TYR B O 1
ATOM 2695 N N . SER B 1 46 ? 2.059 14.656 9.438 1 98.88 46 SER B N 1
ATOM 2696 C CA . SER B 1 46 ? 0.963 13.828 9.93 1 98.88 46 SER B CA 1
ATOM 2697 C C . SER B 1 46 ? 0.829 12.547 9.109 1 98.88 46 SER B C 1
ATOM 2699 O O . SER B 1 46 ? 1.199 12.516 7.934 1 98.88 46 SER B O 1
ATOM 2701 N N . ILE B 1 47 ? 0.345 11.531 9.773 1 98.88 47 ILE B N 1
ATOM 2702 C CA . ILE B 1 47 ? 0.404 10.18 9.227 1 98.88 47 ILE B CA 1
ATOM 2703 C C . ILE B 1 47 ? -1.002 9.711 8.859 1 98.88 47 ILE B C 1
ATOM 2705 O O . ILE B 1 47 ? -1.939 9.859 9.648 1 98.88 47 ILE B O 1
ATOM 2709 N N . MET B 1 48 ? -1.118 9.141 7.695 1 98.94 48 MET B N 1
ATOM 2710 C CA . MET B 1 48 ? -2.357 8.508 7.25 1 98.94 48 MET B CA 1
ATOM 2711 C C . MET B 1 48 ? -2.404 7.043 7.668 1 98.94 48 MET B C 1
ATOM 2713 O O . MET B 1 48 ? -1.841 6.184 6.992 1 98.94 48 MET B O 1
ATOM 2717 N N . VAL B 1 49 ? -3.209 6.762 8.617 1 98.75 49 VAL B N 1
ATOM 2718 C CA . VAL B 1 49 ? -3.219 5.469 9.289 1 98.75 49 VAL B CA 1
ATOM 2719 C C . VAL B 1 49 ? -3.756 4.395 8.344 1 98.75 49 VAL B C 1
ATOM 2721 O O . VAL B 1 49 ? -3.264 3.264 8.336 1 98.75 49 VAL B O 1
ATOM 2724 N N . PRO B 1 50 ? -4.719 4.688 7.449 1 98.5 50 PRO B N 1
ATOM 2725 C CA . PRO B 1 50 ? -5.266 3.633 6.594 1 98.5 50 PRO B CA 1
ATOM 2726 C C . PRO B 1 50 ? -4.344 3.275 5.43 1 98.5 50 PRO B C 1
ATOM 2728 O O . PRO B 1 50 ? -4.594 2.303 4.715 1 98.5 50 PRO B O 1
ATOM 2731 N N . CYS B 1 51 ? -3.246 3.947 5.25 1 98.69 51 CYS B N 1
ATOM 2732 C CA . CYS B 1 51 ? -2.465 3.822 4.027 1 98.69 51 CYS B CA 1
ATOM 2733 C C . CYS B 1 51 ? -1.447 2.693 4.141 1 98.69 51 CYS B C 1
ATOM 2735 O O . CYS B 1 51 ? -0.991 2.373 5.242 1 98.69 51 CYS B O 1
ATOM 2737 N N . PRO B 1 52 ? -1.012 2.115 3.041 1 98 52 PRO B N 1
ATOM 2738 C CA . PRO B 1 52 ? -0.198 0.9 2.984 1 98 52 PRO B CA 1
ATOM 2739 C C . PRO B 1 52 ? 1.172 1.076 3.635 1 98 52 PRO B C 1
ATOM 2741 O O . PRO B 1 52 ? 1.75 0.109 4.137 1 98 52 PRO B O 1
ATOM 2744 N N . TRP B 1 53 ? 1.703 2.229 3.615 1 98.69 53 TRP B N 1
ATOM 2745 C CA . TRP B 1 53 ? 3.039 2.438 4.168 1 98.69 53 TRP B CA 1
ATOM 2746 C C . TRP B 1 53 ? 2.963 3.074 5.551 1 98.69 53 TRP B C 1
ATOM 2748 O O . TRP B 1 53 ? 3.938 3.664 6.023 1 98.69 53 TRP B O 1
ATOM 2758 N N . PHE B 1 54 ? 1.819 2.941 6.211 1 98.81 54 PHE B N 1
ATOM 2759 C CA . PHE B 1 54 ? 1.616 3.436 7.57 1 98.81 54 PHE B CA 1
ATOM 2760 C C . PHE B 1 54 ? 2.656 2.854 8.516 1 98.81 54 PHE B C 1
ATOM 2762 O O . PHE B 1 54 ? 3.256 3.58 9.312 1 98.81 54 PHE B O 1
ATOM 2769 N N . TYR B 1 55 ? 2.887 1.569 8.422 1 98.25 55 TYR B N 1
ATOM 2770 C CA . TYR B 1 55 ? 3.746 0.875 9.375 1 98.25 55 TYR B CA 1
ATOM 2771 C C . TYR B 1 55 ? 5.148 1.474 9.375 1 98.25 55 TYR B C 1
ATOM 2773 O O . TYR B 1 55 ? 5.727 1.702 10.445 1 98.25 55 TYR B O 1
ATOM 2781 N N . GLU B 1 56 ? 5.668 1.749 8.227 1 98.38 56 GLU B N 1
ATOM 2782 C CA . GLU B 1 56 ? 7.004 2.328 8.102 1 98.38 56 GLU B CA 1
ATOM 2783 C C . GLU B 1 56 ? 7.098 3.654 8.852 1 98.38 56 GLU B C 1
ATOM 2785 O O . GLU B 1 56 ? 8.039 3.875 9.617 1 98.38 56 GLU B O 1
ATOM 2790 N N . MET B 1 57 ? 6.105 4.477 8.641 1 98.44 57 MET B N 1
ATOM 2791 C CA . MET B 1 57 ? 6.141 5.801 9.258 1 98.44 57 MET B CA 1
ATOM 2792 C C . MET B 1 57 ? 5.828 5.723 10.75 1 98.44 57 MET B C 1
ATOM 2794 O O . MET B 1 57 ? 6.359 6.5 11.539 1 98.44 57 MET B O 1
ATOM 2798 N N . ALA B 1 58 ? 4.945 4.766 11.109 1 98 58 ALA B N 1
ATOM 2799 C CA . ALA B 1 58 ? 4.645 4.562 12.523 1 98 58 ALA B CA 1
ATOM 2800 C C . ALA B 1 58 ? 5.902 4.203 13.305 1 98 58 ALA B C 1
ATOM 2802 O O . ALA B 1 58 ? 6.125 4.711 14.406 1 98 58 ALA B O 1
ATOM 2803 N N . ILE B 1 59 ? 6.711 3.334 12.742 1 97.5 59 ILE B N 1
ATOM 2804 C CA . ILE B 1 59 ? 7.965 2.951 13.383 1 97.5 59 ILE B CA 1
ATOM 2805 C C . ILE B 1 59 ? 8.875 4.172 13.516 1 97.5 59 ILE B C 1
ATOM 2807 O O . ILE B 1 59 ? 9.469 4.402 14.57 1 97.5 59 ILE B O 1
ATOM 2811 N N . PHE B 1 60 ? 8.961 4.949 12.477 1 98.56 60 PHE B N 1
ATOM 2812 C CA . PHE B 1 60 ? 9.773 6.16 12.516 1 98.56 60 PHE B CA 1
ATOM 2813 C C . PHE B 1 60 ? 9.289 7.094 13.625 1 98.56 60 PHE B C 1
ATOM 2815 O O . PHE B 1 60 ? 10.086 7.578 14.43 1 98.56 60 PHE B O 1
ATOM 2822 N N . ALA B 1 61 ? 7.98 7.328 13.633 1 98.5 61 ALA B N 1
ATOM 2823 C CA . ALA B 1 61 ? 7.395 8.25 14.602 1 98.5 61 ALA B CA 1
ATOM 2824 C C . ALA B 1 61 ? 7.66 7.777 16.031 1 98.5 61 ALA B C 1
ATOM 2826 O O . ALA B 1 61 ? 8.016 8.578 16.906 1 98.5 61 ALA B O 1
ATOM 2827 N N . LYS B 1 62 ? 7.465 6.516 16.234 1 97.06 62 LYS B N 1
ATOM 2828 C CA . LYS B 1 62 ? 7.66 5.926 17.547 1 97.06 62 LYS B CA 1
ATOM 2829 C C . LYS B 1 62 ? 9.102 6.109 18.031 1 97.06 62 LYS B C 1
ATOM 2831 O O . LYS B 1 62 ? 9.344 6.34 19.219 1 97.06 62 LYS B O 1
ATOM 2836 N N . ASN B 1 63 ? 10.047 6.082 17.109 1 97.25 63 ASN B N 1
ATOM 2837 C CA . ASN B 1 63 ? 11.461 6.09 17.469 1 97.25 63 ASN B CA 1
ATOM 2838 C C . ASN B 1 63 ? 12.055 7.496 17.375 1 97.25 63 ASN B C 1
ATOM 2840 O O . ASN B 1 63 ? 13.211 7.711 17.734 1 97.25 63 ASN B O 1
ATOM 2844 N N . ASN B 1 64 ? 11.367 8.406 16.859 1 97.69 64 ASN B N 1
ATOM 2845 C CA . ASN B 1 64 ? 11.836 9.773 16.688 1 97.69 64 ASN B CA 1
ATOM 2846 C C . ASN B 1 64 ? 10.82 10.781 17.219 1 97.69 64 ASN B C 1
ATOM 2848 O O . ASN B 1 64 ? 10.289 11.602 16.469 1 97.69 64 ASN B O 1
ATOM 2852 N N . ASN B 1 65 ? 10.695 10.82 18.531 1 94.5 65 ASN B N 1
ATOM 2853 C CA . ASN B 1 65 ? 9.664 11.609 19.203 1 94.5 65 ASN B CA 1
ATOM 2854 C C . ASN B 1 65 ? 10.008 13.102 19.188 1 94.5 65 ASN B C 1
ATOM 2856 O O . ASN B 1 65 ? 9.172 13.93 19.547 1 94.5 65 ASN B O 1
ATOM 2860 N N . GLN B 1 66 ? 11.18 13.398 18.703 1 95.88 66 GLN B N 1
ATOM 2861 C CA . GLN B 1 66 ? 11.57 14.805 18.656 1 95.88 66 GLN B CA 1
ATOM 2862 C C . GLN B 1 66 ? 10.867 15.539 17.516 1 95.88 66 GLN B C 1
ATOM 2864 O O . GLN B 1 66 ? 10.828 16.766 17.5 1 95.88 66 GLN B O 1
ATOM 2869 N N . TYR B 1 67 ? 10.453 14.797 16.531 1 97.75 67 TYR B N 1
ATOM 2870 C CA . TYR B 1 67 ? 9.734 15.422 15.422 1 97.75 67 TYR B CA 1
ATOM 2871 C C . TYR B 1 67 ? 8.242 15.492 15.711 1 97.75 67 TYR B C 1
ATOM 2873 O O . TYR B 1 67 ? 7.625 14.484 16.062 1 97.75 67 TYR B O 1
ATOM 2881 N N . ASP B 1 68 ? 7.652 16.641 15.609 1 97.5 68 ASP B N 1
ATOM 2882 C CA . ASP B 1 68 ? 6.219 16.844 15.781 1 97.5 68 ASP B CA 1
ATOM 2883 C C . ASP B 1 68 ? 5.418 16.031 14.773 1 97.5 68 ASP B C 1
ATOM 2885 O O . ASP B 1 68 ? 5.613 16.156 13.562 1 97.5 68 ASP B O 1
ATOM 2889 N N . ASN B 1 69 ? 4.551 15.172 15.234 1 98.06 69 ASN B N 1
ATOM 2890 C CA . ASN B 1 69 ? 3.77 14.336 14.328 1 98.06 69 ASN B CA 1
ATOM 2891 C C . ASN B 1 69 ? 2.299 14.297 14.734 1 98.06 69 ASN B C 1
ATOM 2893 O O . ASN B 1 69 ? 1.975 14.375 15.922 1 98.06 69 ASN B O 1
ATOM 2897 N N . GLY B 1 70 ? 1.394 14.227 13.797 1 98.62 70 GLY B N 1
ATOM 2898 C CA . GLY B 1 70 ? -0.041 14.125 14.008 1 98.62 70 GLY B CA 1
ATOM 2899 C C . GLY B 1 70 ? -0.68 12.992 13.227 1 98.62 70 GLY B C 1
ATOM 2900 O O . GLY B 1 70 ? 0.016 12.211 12.57 1 98.62 70 GLY B O 1
ATOM 2901 N N . VAL B 1 71 ? -1.959 12.805 13.445 1 98.88 71 VAL B N 1
ATOM 2902 C CA . VAL B 1 71 ? -2.762 11.891 12.641 1 98.88 71 VAL B CA 1
ATOM 2903 C C . VAL B 1 71 ? -3.471 12.664 11.531 1 98.88 71 VAL B C 1
ATOM 2905 O O . VAL B 1 71 ? -4.152 13.656 11.797 1 98.88 71 VAL B O 1
ATOM 2908 N N . HIS B 1 72 ? -3.16 12.258 10.312 1 98.94 72 HIS B N 1
ATOM 2909 C CA . HIS B 1 72 ? -3.822 12.82 9.141 1 98.94 72 HIS B CA 1
ATOM 2910 C C . HIS B 1 72 ? -5.137 12.094 8.852 1 98.94 72 HIS B C 1
ATOM 2912 O O . HIS B 1 72 ? -5.184 11.203 8.008 1 98.94 72 HIS B O 1
ATOM 2918 N N . LEU B 1 73 ? -6.18 12.516 9.5 1 98.94 73 LEU B N 1
ATOM 2919 C CA . LEU B 1 73 ? -7.469 11.836 9.43 1 98.94 73 LEU B CA 1
ATOM 2920 C C . LEU B 1 73 ? -7.938 11.711 7.984 1 98.94 73 LEU B C 1
ATOM 2922 O O . LEU B 1 73 ? -7.996 12.703 7.258 1 98.94 73 LEU B O 1
ATOM 2926 N N . THR B 1 74 ? -8.266 10.477 7.605 1 98.94 74 THR B N 1
ATOM 2927 C CA . THR B 1 74 ? -8.445 10.156 6.191 1 98.94 74 THR B CA 1
ATOM 2928 C C . THR B 1 74 ? -9.828 9.562 5.941 1 98.94 74 THR B C 1
ATOM 2930 O O . THR B 1 74 ? -10.219 8.594 6.594 1 98.94 74 THR B O 1
ATOM 2933 N N . LEU B 1 75 ? -10.57 10.188 4.961 1 98.88 75 LEU B N 1
ATOM 2934 C CA . LEU B 1 75 ? -11.914 9.727 4.625 1 98.88 75 LEU B CA 1
ATOM 2935 C C . LEU B 1 75 ? -12.086 9.594 3.115 1 98.88 75 LEU B C 1
ATOM 2937 O O . LEU B 1 75 ? -13.172 9.266 2.635 1 98.88 75 LEU B O 1
ATOM 2941 N N . THR B 1 76 ? -11 9.875 2.357 1 98.81 76 THR B N 1
ATOM 2942 C CA . THR B 1 76 ? -11.047 9.844 0.9 1 98.81 76 THR B CA 1
ATOM 2943 C C . THR B 1 76 ? -9.797 9.18 0.332 1 98.81 76 THR B C 1
ATOM 2945 O O . THR B 1 76 ? -8.766 9.109 1.007 1 98.81 76 THR B O 1
ATOM 2948 N N . CYS B 1 77 ? -9.898 8.641 -0.81 1 98.69 77 CYS B N 1
ATOM 2949 C CA . CYS B 1 77 ? -8.789 8.094 -1.589 1 98.69 77 CYS B CA 1
ATOM 2950 C C . CYS B 1 77 ? -8.898 8.508 -3.053 1 98.69 77 CYS B C 1
ATOM 2952 O O . CYS B 1 77 ? -9.57 7.84 -3.84 1 98.69 77 CYS B O 1
ATOM 2954 N N . GLU B 1 78 ? -8.188 9.539 -3.418 1 98.19 78 GLU B N 1
ATOM 2955 C CA . GLU B 1 78 ? -8.406 10.227 -4.684 1 98.19 78 GLU B CA 1
ATOM 2956 C C . GLU B 1 78 ? -7.691 9.516 -5.832 1 98.19 78 GLU B C 1
ATOM 2958 O O . GLU B 1 78 ? -7.934 9.82 -7.004 1 98.19 78 GLU B O 1
ATOM 2963 N N . TRP B 1 79 ? -6.906 8.531 -5.574 1 98.06 79 TRP B N 1
ATOM 2964 C CA . TRP B 1 79 ? -6.008 7.969 -6.574 1 98.06 79 TRP B CA 1
ATOM 2965 C C . TRP B 1 79 ? -6.746 6.992 -7.48 1 98.06 79 TRP B C 1
ATOM 2967 O O . TRP B 1 79 ? -7.695 6.332 -7.051 1 98.06 79 TRP B O 1
ATOM 2977 N N . GLU B 1 80 ? -6.297 6.895 -8.656 1 96.69 80 GLU B N 1
ATOM 2978 C CA . GLU B 1 80 ? -7 6.117 -9.672 1 96.69 80 GLU B CA 1
ATOM 2979 C C . GLU B 1 80 ? -6.809 4.621 -9.453 1 96.69 80 GLU B C 1
ATOM 2981 O O . GLU B 1 80 ? -7.781 3.869 -9.367 1 96.69 80 GLU B O 1
ATOM 2986 N N . ASN B 1 81 ? -5.512 4.191 -9.297 1 95.69 81 ASN B N 1
ATOM 2987 C CA . ASN B 1 81 ? -5.219 2.762 -9.32 1 95.69 81 ASN B CA 1
ATOM 2988 C C . ASN B 1 81 ? -4.637 2.287 -7.992 1 95.69 81 ASN B C 1
ATOM 2990 O O . ASN B 1 81 ? -4.375 1.098 -7.812 1 95.69 81 ASN B O 1
ATOM 2994 N N . TYR B 1 82 ? -4.422 3.133 -7.117 1 98.06 82 TYR B N 1
ATOM 2995 C CA . TYR B 1 82 ? -3.873 2.883 -5.789 1 98.06 82 TYR B CA 1
ATOM 2996 C C . TYR B 1 82 ? -4.891 3.219 -4.707 1 98.06 82 TYR B C 1
ATOM 2998 O O . TYR B 1 82 ? -5.055 4.387 -4.34 1 98.06 82 TYR B O 1
ATOM 3006 N N . ARG B 1 83 ? -5.527 2.174 -4.164 1 97.88 83 ARG B N 1
ATOM 3007 C CA . ARG B 1 83 ? -6.73 2.42 -3.381 1 97.88 83 ARG B CA 1
ATOM 3008 C C . ARG B 1 83 ? -6.578 1.89 -1.959 1 97.88 83 ARG B C 1
ATOM 3010 O O . ARG B 1 83 ? -5.93 0.864 -1.74 1 97.88 83 ARG B O 1
ATOM 3017 N N . PHE B 1 84 ? -7.172 2.598 -1.021 1 98.38 84 PHE B N 1
ATOM 3018 C CA . PHE B 1 84 ? -7.27 2.148 0.362 1 98.38 84 PHE B CA 1
ATOM 3019 C C . PHE B 1 84 ? -8.602 2.566 0.976 1 98.38 84 PHE B C 1
ATOM 3021 O O . PHE B 1 84 ? -9.344 3.346 0.381 1 98.38 84 PHE B O 1
ATOM 3028 N N . GLY B 1 85 ? -8.93 1.992 2.07 1 98.25 85 GLY B N 1
ATOM 3029 C CA . GLY B 1 85 ? -10.195 2.227 2.75 1 98.25 85 GLY B CA 1
ATOM 3030 C C . GLY B 1 85 ? -10.055 2.301 4.258 1 98.25 85 GLY B C 1
ATOM 3031 O O . GLY B 1 85 ? -8.969 2.555 4.777 1 98.25 85 GLY B O 1
ATOM 3032 N N . PRO B 1 86 ? -11.156 2.086 4.992 1 98.62 86 PRO B N 1
ATOM 3033 C CA . PRO B 1 86 ? -11.18 2.283 6.445 1 98.62 86 PRO B CA 1
ATOM 3034 C C . PRO B 1 86 ? -10.312 1.274 7.195 1 98.62 86 PRO B C 1
ATOM 3036 O O . PRO B 1 86 ? -10.055 0.182 6.688 1 98.62 86 PRO B O 1
ATOM 3039 N N . VAL B 1 87 ? -9.875 1.727 8.398 1 98.06 87 VAL B N 1
ATOM 3040 C CA . VAL B 1 87 ? -9.195 0.789 9.289 1 98.06 87 VAL B CA 1
ATOM 3041 C C . VAL B 1 87 ? -10.219 -0.136 9.945 1 98.06 87 VAL B C 1
ATOM 3043 O O . VAL B 1 87 ? -9.891 -1.265 10.32 1 98.06 87 VAL B O 1
ATOM 3046 N N . LEU B 1 88 ? -11.492 0.337 10.109 1 98.38 88 LEU B N 1
ATOM 3047 C CA . LEU B 1 88 ? -12.57 -0.487 10.648 1 98.38 88 LEU B CA 1
ATOM 3048 C C . LEU B 1 88 ? -13.094 -1.452 9.586 1 98.38 88 LEU B C 1
ATOM 3050 O O . LEU B 1 88 ? -12.953 -1.204 8.391 1 98.38 88 LEU B O 1
ATOM 3054 N N . PRO B 1 89 ? -13.75 -2.557 10.078 1 97.62 89 PRO B N 1
ATOM 3055 C CA . PRO B 1 89 ? -14.5 -3.375 9.117 1 97.62 89 PRO B CA 1
ATOM 3056 C C . PRO B 1 89 ? -15.547 -2.572 8.344 1 97.62 89 PRO B C 1
ATOM 3058 O O . PRO B 1 89 ? -16.266 -1.755 8.93 1 97.62 89 PRO B O 1
ATOM 3061 N N . ILE B 1 90 ? -15.602 -2.875 7.062 1 97.62 90 ILE B N 1
ATOM 3062 C CA . ILE B 1 90 ? -16.5 -2.145 6.184 1 97.62 90 ILE B CA 1
ATOM 3063 C C . ILE B 1 90 ? -17.938 -2.262 6.707 1 97.62 90 ILE B C 1
ATOM 3065 O O . ILE B 1 90 ? -18.703 -1.305 6.633 1 97.62 90 ILE B O 1
ATOM 3069 N N . SER B 1 91 ? -18.266 -3.359 7.254 1 96.88 91 SER B N 1
ATOM 3070 C CA . SER B 1 91 ? -19.609 -3.598 7.758 1 96.88 91 SER B CA 1
ATOM 3071 C C . SER B 1 91 ? -19.969 -2.609 8.867 1 96.88 91 SER B C 1
ATOM 3073 O O . SER B 1 91 ? -21.156 -2.379 9.141 1 96.88 91 SER B O 1
ATOM 3075 N N . GLU B 1 92 ? -18.984 -2.012 9.508 1 98.19 92 GLU B N 1
ATOM 3076 C CA . GLU B 1 92 ? -19.234 -1.069 10.594 1 98.19 92 GLU B CA 1
ATOM 3077 C C . GLU B 1 92 ? -19.375 0.355 10.062 1 98.19 92 GLU B C 1
ATOM 3079 O O . GLU B 1 92 ? -19.953 1.217 10.742 1 98.19 92 GLU B O 1
ATOM 3084 N N . VAL B 1 93 ? -18.844 0.6 8.891 1 98.75 93 VAL B N 1
ATOM 3085 C CA . VAL B 1 93 ? -18.875 1.951 8.336 1 98.75 93 VAL B CA 1
ATOM 3086 C C . VAL B 1 93 ? -19.156 1.896 6.84 1 98.75 93 VAL B C 1
ATOM 3088 O O . VAL B 1 93 ? -18.422 2.482 6.039 1 98.75 93 VAL B O 1
ATOM 3091 N N . PRO B 1 94 ? -20.219 1.256 6.422 1 98.5 94 PRO B N 1
ATOM 3092 C CA . PRO B 1 94 ? -20.484 1.02 5 1 98.5 94 PRO B CA 1
ATOM 3093 C C . PRO B 1 94 ? -20.734 2.311 4.223 1 98.5 94 PRO B C 1
ATOM 3095 O O . PRO B 1 94 ? -20.594 2.34 3 1 98.5 94 PRO B O 1
ATOM 3098 N N . SER B 1 95 ? -21.125 3.391 4.887 1 98.88 95 SER B N 1
ATOM 3099 C CA . SER B 1 95 ? -21.469 4.629 4.195 1 98.88 95 SER B CA 1
ATOM 3100 C C . SER B 1 95 ? -20.219 5.348 3.699 1 98.88 95 SER B C 1
ATOM 3102 O O . SER B 1 95 ? -20.312 6.309 2.936 1 98.88 95 SER B O 1
ATOM 3104 N N . LEU B 1 96 ? -19 4.855 4.129 1 98.88 96 LEU B N 1
ATOM 3105 C CA . LEU B 1 96 ? -17.766 5.574 3.842 1 98.88 96 LEU B CA 1
ATOM 3106 C C . LEU B 1 96 ? -17.094 5.02 2.59 1 98.88 96 LEU B C 1
ATOM 3108 O O . LEU B 1 96 ? -16.078 5.555 2.137 1 98.88 96 LEU B O 1
ATOM 3112 N N . VAL B 1 97 ? -17.641 3.936 2.02 1 98.62 97 VAL B N 1
ATOM 3113 C CA . VAL B 1 97 ? -16.859 3.234 1.012 1 98.62 97 VAL B CA 1
ATOM 3114 C C . VAL B 1 97 ? -17.688 3.059 -0.26 1 98.62 97 VAL B C 1
ATOM 3116 O O . VAL B 1 97 ? -18.922 3.098 -0.218 1 98.62 97 VAL B O 1
ATOM 3119 N N . ASP B 1 98 ? -17.016 2.924 -1.385 1 97.56 98 ASP B N 1
ATOM 3120 C CA . ASP B 1 98 ? -17.656 2.613 -2.664 1 97.56 98 ASP B CA 1
ATOM 3121 C C . ASP B 1 98 ? -17.953 1.121 -2.781 1 97.56 98 ASP B C 1
ATOM 3123 O O . ASP B 1 98 ? -17.875 0.386 -1.795 1 97.56 98 ASP B O 1
ATOM 3127 N N . GLU B 1 99 ? -18.328 0.661 -3.967 1 94.75 99 GLU B N 1
ATOM 3128 C CA . GLU B 1 99 ? -18.781 -0.708 -4.188 1 94.75 99 GLU B CA 1
ATOM 3129 C C . GLU B 1 99 ? -17.641 -1.708 -4.012 1 94.75 99 GLU B C 1
ATOM 3131 O O . GLU B 1 99 ? -17.891 -2.902 -3.822 1 94.75 99 GLU B O 1
ATOM 3136 N N . ASN B 1 100 ? -16.422 -1.175 -4.027 1 94 100 ASN B N 1
ATOM 3137 C CA . ASN B 1 100 ? -15.266 -2.057 -3.908 1 94 100 ASN B CA 1
ATOM 3138 C C . ASN B 1 100 ? -14.656 -1.993 -2.51 1 94 100 ASN B C 1
ATOM 3140 O O . ASN B 1 100 ? -13.609 -2.592 -2.256 1 94 100 ASN B O 1
ATOM 3144 N N . GLY B 1 101 ? -15.234 -1.226 -1.632 1 96.19 101 GLY B N 1
ATOM 3145 C CA . GLY B 1 101 ? -14.805 -1.181 -0.244 1 96.19 101 GLY B CA 1
ATOM 3146 C C . GLY B 1 101 ? -13.719 -0.148 0.012 1 96.19 101 GLY B C 1
ATOM 3147 O O . GLY B 1 101 ? -13.078 -0.161 1.063 1 96.19 101 GLY B O 1
ATOM 3148 N N . TYR B 1 102 ? -13.438 0.716 -0.966 1 98.12 102 TYR B N 1
ATOM 3149 C CA . TYR B 1 102 ? -12.461 1.785 -0.807 1 98.12 102 TYR B CA 1
ATOM 3150 C C . TYR B 1 102 ? -13.148 3.113 -0.509 1 98.12 102 TYR B C 1
ATOM 3152 O O . TYR B 1 102 ? -14.312 3.305 -0.845 1 98.12 102 TYR B O 1
ATOM 3160 N N . PHE B 1 103 ? -12.438 4.047 0.14 1 98.88 103 PHE B N 1
ATOM 3161 C CA . PHE B 1 103 ? -12.961 5.391 0.353 1 98.88 103 PHE B CA 1
ATOM 3162 C C . PHE B 1 103 ? -13.359 6.031 -0.972 1 98.88 103 PHE B C 1
ATOM 3164 O O . PHE B 1 103 ? -12.758 5.754 -2.008 1 98.88 103 PHE B O 1
ATOM 3171 N N . PHE B 1 104 ? -14.352 6.918 -0.878 1 98.69 104 PHE B N 1
ATOM 3172 C CA . PHE B 1 104 ? -14.719 7.684 -2.061 1 98.69 104 PHE B CA 1
ATOM 3173 C C . PHE B 1 104 ? -13.562 8.555 -2.529 1 98.69 104 PHE B C 1
ATOM 3175 O O . PHE B 1 104 ? -12.742 9 -1.721 1 98.69 104 PHE B O 1
ATOM 3182 N N . LYS B 1 105 ? -13.516 8.844 -3.787 1 97.38 105 LYS B N 1
ATOM 3183 C CA . LYS B 1 105 ? -12.391 9.547 -4.383 1 97.38 105 LYS B CA 1
ATOM 3184 C C . LYS B 1 105 ? -12.406 11.031 -4.012 1 97.38 105 LYS B C 1
ATOM 3186 O O . LYS B 1 105 ? -11.352 11.664 -3.9 1 97.38 105 LYS B O 1
ATOM 3191 N N . LYS B 1 106 ? -13.602 11.594 -3.822 1 96.94 106 LYS B N 1
ATOM 3192 C CA . LYS B 1 106 ? -13.727 13.039 -3.65 1 96.94 106 LYS B CA 1
ATOM 3193 C C . LYS B 1 106 ? -14.672 13.375 -2.496 1 96.94 106 LYS B C 1
ATOM 3195 O O . LYS B 1 106 ? -15.469 12.539 -2.08 1 96.94 106 LYS B O 1
ATOM 3200 N N . ARG B 1 107 ? -14.609 14.609 -2.094 1 97.38 107 ARG B N 1
ATOM 3201 C CA . ARG B 1 107 ? -15.383 15.086 -0.949 1 97.38 107 ARG B CA 1
ATOM 3202 C C . ARG B 1 107 ? -16.875 15.109 -1.261 1 97.38 107 ARG B C 1
ATOM 3204 O O . ARG B 1 107 ? -17.703 14.867 -0.378 1 97.38 107 ARG B O 1
ATOM 3211 N N . ASP B 1 108 ? -17.219 15.406 -2.508 1 97.31 108 ASP B N 1
ATOM 3212 C CA . ASP B 1 108 ? -18.641 15.5 -2.861 1 97.31 108 ASP B CA 1
ATOM 3213 C C . ASP B 1 108 ? -19.328 14.156 -2.689 1 97.31 108 ASP B C 1
ATOM 3215 O O . ASP B 1 108 ? -20.438 14.086 -2.15 1 97.31 108 ASP B O 1
ATOM 3219 N N . LYS B 1 109 ? -18.656 13.055 -3.143 1 98.25 109 LYS B N 1
ATOM 3220 C CA . LYS B 1 109 ? -19.234 11.727 -2.963 1 98.25 109 LYS B CA 1
ATOM 3221 C C . LYS B 1 109 ? -19.25 11.328 -1.487 1 98.25 109 LYS B C 1
ATOM 3223 O O . LYS B 1 109 ? -20.188 10.664 -1.034 1 98.25 109 LYS B O 1
ATOM 3228 N N . LEU B 1 110 ? -18.234 11.719 -0.804 1 98.56 110 LEU B N 1
ATOM 3229 C CA . LEU B 1 110 ? -18.234 11.508 0.64 1 98.56 110 LEU B CA 1
ATOM 3230 C C . LEU B 1 110 ? -19.438 12.18 1.288 1 98.56 110 LEU B C 1
ATOM 3232 O O . LEU B 1 110 ? -20.172 11.539 2.047 1 98.56 110 LEU B O 1
ATOM 3236 N N . ALA B 1 111 ? -19.672 13.438 0.988 1 97.88 111 ALA B N 1
ATOM 3237 C CA . ALA B 1 111 ? -20.766 14.219 1.562 1 97.88 111 ALA B CA 1
ATOM 3238 C C . ALA B 1 111 ? -22.109 13.594 1.229 1 97.88 111 ALA B C 1
ATOM 3240 O O . ALA B 1 111 ? -23.016 13.562 2.072 1 97.88 111 ALA B O 1
ATOM 3241 N N . GLN B 1 112 ? -22.234 13.07 0.054 1 98.25 112 GLN B N 1
ATOM 3242 C CA . GLN B 1 112 ? -23.5 12.523 -0.436 1 98.25 112 GLN B CA 1
ATOM 3243 C C . GLN B 1 112 ? -23.828 11.203 0.26 1 98.25 112 GLN B C 1
ATOM 3245 O O . GLN B 1 112 ? -25 10.875 0.45 1 98.25 112 GLN B O 1
ATOM 3250 N N . ASN B 1 113 ? -22.797 10.492 0.733 1 98.69 113 ASN B N 1
ATOM 3251 C CA . ASN B 1 113 ? -23.062 9.109 1.121 1 98.69 113 ASN B CA 1
ATOM 3252 C C . ASN B 1 113 ? -22.766 8.875 2.6 1 98.69 113 ASN B C 1
ATOM 3254 O O . ASN B 1 113 ? -23.438 8.07 3.25 1 98.69 113 ASN B O 1
ATOM 3258 N N . ALA B 1 114 ? -21.875 9.594 3.162 1 98.75 114 ALA B N 1
ATOM 3259 C CA . ALA B 1 114 ? -21.328 9.266 4.477 1 98.75 114 ALA B CA 1
ATOM 3260 C C . ALA B 1 114 ? -22.281 9.703 5.59 1 98.75 114 ALA B C 1
ATOM 3262 O O . ALA B 1 114 ? -22.859 10.781 5.527 1 98.75 114 ALA B O 1
ATOM 3263 N N . LYS B 1 115 ? -22.391 8.906 6.59 1 98.69 115 LYS B N 1
ATOM 3264 C CA . LYS B 1 115 ? -23.094 9.234 7.832 1 98.69 115 LYS B CA 1
ATOM 3265 C C . LYS B 1 115 ? -22.109 9.742 8.891 1 98.69 115 LYS B C 1
ATOM 3267 O O . LYS B 1 115 ? -21.031 9.172 9.07 1 98.69 115 LYS B O 1
ATOM 3272 N N . ALA B 1 116 ? -22.5 10.75 9.602 1 98.56 116 ALA B N 1
ATOM 3273 C CA . ALA B 1 116 ? -21.641 11.367 10.617 1 98.56 116 ALA B CA 1
ATOM 3274 C C . ALA B 1 116 ? -21.203 10.344 11.664 1 98.56 116 ALA B C 1
ATOM 3276 O O . ALA B 1 116 ? -20.078 10.398 12.164 1 98.56 116 ALA B O 1
ATOM 3277 N N . GLU B 1 117 ? -22.109 9.461 11.945 1 98.75 117 GLU B N 1
ATOM 3278 C CA . GLU B 1 117 ? -21.797 8.43 12.93 1 98.75 117 GLU B CA 1
ATOM 3279 C C . GLU B 1 117 ? -20.656 7.543 12.445 1 98.75 117 GLU B C 1
ATOM 3281 O O . GLU B 1 117 ? -19.766 7.184 13.227 1 98.75 117 GLU B O 1
ATOM 3286 N N . HIS B 1 118 ? -20.688 7.168 11.18 1 98.88 118 HIS B N 1
ATOM 3287 C CA . HIS B 1 118 ? -19.625 6.355 10.602 1 98.88 118 HIS B CA 1
ATOM 3288 C C . HIS B 1 118 ? -18.312 7.133 10.531 1 98.88 118 HIS B C 1
ATOM 3290 O O . HIS B 1 118 ? -17.25 6.566 10.75 1 98.88 118 HIS B O 1
ATOM 3296 N N . VAL B 1 119 ? -18.406 8.391 10.25 1 98.88 119 VAL B N 1
ATOM 3297 C CA . VAL B 1 119 ? -17.234 9.258 10.227 1 98.88 119 VAL B CA 1
ATOM 3298 C C . VAL B 1 119 ? -16.578 9.273 11.602 1 98.88 119 VAL B C 1
ATOM 3300 O O . VAL B 1 119 ? -15.359 9.07 11.719 1 98.88 119 VAL B O 1
ATOM 3303 N N . GLU B 1 120 ? -17.344 9.477 12.633 1 98.88 120 GLU B N 1
ATOM 3304 C CA . GLU B 1 120 ? -16.812 9.531 13.992 1 98.88 120 GLU B CA 1
ATOM 3305 C C . GLU B 1 120 ? -16.172 8.203 14.383 1 98.88 120 GLU B C 1
ATOM 3307 O O . GLU B 1 120 ? -15.086 8.188 14.977 1 98.88 120 GLU B O 1
ATOM 3312 N N . LYS B 1 121 ? -16.859 7.113 14.047 1 98.88 121 LYS B N 1
ATOM 3313 C CA . LYS B 1 121 ? -16.328 5.789 14.359 1 98.88 121 LYS B CA 1
ATOM 3314 C C . LYS B 1 121 ? -14.977 5.562 13.68 1 98.88 121 LYS B C 1
ATOM 3316 O O . LYS B 1 121 ? -14.016 5.141 14.32 1 98.88 121 LYS B O 1
ATOM 3321 N N . GLU B 1 122 ? -14.906 5.867 12.422 1 98.88 122 GLU B N 1
ATOM 3322 C CA . GLU B 1 122 ? -13.703 5.617 11.633 1 98.88 122 GLU B CA 1
ATOM 3323 C C . GLU B 1 122 ? -12.555 6.52 12.078 1 98.88 122 GLU B C 1
ATOM 3325 O O . GLU B 1 122 ? -11.43 6.051 12.258 1 98.88 122 GLU B O 1
ATOM 3330 N N . LEU B 1 123 ? -12.805 7.785 12.266 1 98.94 123 LEU B N 1
ATOM 3331 C CA . LEU B 1 123 ? -11.742 8.711 12.664 1 98.94 123 LEU B CA 1
ATOM 3332 C C . LEU B 1 123 ? -11.219 8.359 14.055 1 98.94 123 LEU B C 1
ATOM 3334 O O . LEU B 1 123 ? -10.016 8.445 14.297 1 98.94 123 LEU B O 1
ATOM 3338 N N . THR B 1 124 ? -12.094 7.969 14.953 1 98.88 124 THR B N 1
ATOM 3339 C CA . THR B 1 124 ? -11.672 7.52 16.281 1 98.88 124 THR B CA 1
ATOM 3340 C C . THR B 1 124 ? -10.789 6.281 16.172 1 98.88 124 THR B C 1
ATOM 3342 O O . THR B 1 124 ? -9.758 6.191 16.828 1 98.88 124 THR B O 1
ATOM 3345 N N . ALA B 1 125 ? -11.211 5.383 15.328 1 98.75 125 ALA B N 1
ATOM 3346 C CA . ALA B 1 125 ? -10.445 4.148 15.148 1 98.75 125 ALA B CA 1
ATOM 3347 C C . ALA B 1 125 ? -9.047 4.445 14.609 1 98.75 125 ALA B C 1
ATOM 3349 O O . ALA B 1 125 ? -8.078 3.785 14.984 1 98.75 125 ALA B O 1
ATOM 3350 N N . GLN B 1 126 ? -8.938 5.379 13.719 1 98.81 126 GLN B N 1
ATOM 3351 C CA . GLN B 1 126 ? -7.629 5.766 13.188 1 98.81 126 GLN B CA 1
ATOM 3352 C C . GLN B 1 126 ? -6.727 6.301 14.289 1 98.81 126 GLN B C 1
ATOM 3354 O O . GLN B 1 126 ? -5.559 5.922 14.383 1 98.81 126 GLN B O 1
ATOM 3359 N N . ILE B 1 127 ? -7.258 7.148 15.148 1 98.81 127 ILE B N 1
ATOM 3360 C CA . ILE B 1 127 ? -6.48 7.703 16.25 1 98.81 127 ILE B CA 1
ATOM 3361 C C . ILE B 1 127 ? -6.082 6.59 17.219 1 98.81 127 ILE B C 1
ATOM 3363 O O . ILE B 1 127 ? -4.918 6.492 17.609 1 98.81 127 ILE B O 1
ATOM 3367 N N . GLU B 1 128 ? -7.023 5.734 17.562 1 98.62 128 GLU B N 1
ATOM 3368 C CA . GLU B 1 128 ? -6.762 4.66 18.516 1 98.62 128 GLU B CA 1
ATOM 3369 C C . GLU B 1 128 ? -5.711 3.691 17.984 1 98.62 128 GLU B C 1
ATOM 3371 O O . GLU B 1 128 ? -4.879 3.188 18.734 1 98.62 128 GLU B O 1
ATOM 3376 N N . ARG B 1 129 ? -5.789 3.426 16.75 1 97.88 129 ARG B N 1
ATOM 3377 C CA . ARG B 1 129 ? -4.785 2.555 16.141 1 97.88 129 ARG B CA 1
ATOM 3378 C C . ARG B 1 129 ? -3.398 3.186 16.219 1 97.88 129 ARG B C 1
ATOM 3380 O O . ARG B 1 129 ? -2.412 2.5 16.5 1 97.88 129 ARG B O 1
ATOM 3387 N N . ALA B 1 130 ? -3.295 4.465 15.883 1 98.38 130 ALA B N 1
ATOM 3388 C CA . ALA B 1 130 ? -2.021 5.172 16 1 98.38 130 ALA B CA 1
ATOM 3389 C C . ALA B 1 130 ? -1.479 5.094 17.422 1 98.38 130 ALA B C 1
ATOM 3391 O O . ALA B 1 130 ? -0.302 4.793 17.625 1 98.38 130 ALA B O 1
ATOM 3392 N N . LEU B 1 131 ? -2.348 5.32 18.375 1 98.12 131 LEU B N 1
ATOM 3393 C CA . LEU B 1 131 ? -1.959 5.27 19.781 1 98.12 131 LEU B CA 1
ATOM 3394 C C . LEU B 1 131 ? -1.494 3.869 20.172 1 98.12 131 LEU B C 1
ATOM 3396 O O . LEU B 1 131 ? -0.482 3.715 20.859 1 98.12 131 LEU B O 1
ATOM 3400 N N . LYS B 1 132 ? -2.197 2.926 19.719 1 96.5 132 LYS B N 1
ATOM 3401 C CA . LYS B 1 132 ? -1.856 1.539 20.031 1 96.5 132 LYS B CA 1
ATOM 3402 C C . LYS B 1 132 ? -0.477 1.18 19.484 1 96.5 132 LYS B C 1
ATOM 3404 O O . LYS B 1 132 ? 0.254 0.398 20.094 1 96.5 132 LYS B O 1
ATOM 3409 N N . PHE B 1 133 ? -0.15 1.771 18.406 1 95.38 133 PHE B N 1
ATOM 3410 C CA . PHE B 1 133 ? 1.141 1.501 17.797 1 95.38 133 PHE B CA 1
ATOM 3411 C C . PHE B 1 133 ? 2.262 2.209 18.547 1 95.38 133 PHE B C 1
ATOM 3413 O O . PHE B 1 133 ? 3.441 1.968 18.281 1 95.38 133 PHE B O 1
ATOM 3420 N N . GLY B 1 134 ? 1.906 3.1 19.406 1 95.5 134 GLY B N 1
ATOM 3421 C CA . GLY B 1 134 ? 2.896 3.803 20.203 1 95.5 134 GLY B CA 1
ATOM 3422 C C . GLY B 1 134 ? 3.168 5.211 19.719 1 95.5 134 GLY B C 1
ATOM 3423 O O . GLY B 1 134 ? 4.074 5.883 20.219 1 95.5 134 GLY B O 1
ATOM 3424 N N . ILE B 1 135 ? 2.393 5.652 18.734 1 97.56 135 ILE B N 1
ATOM 3425 C CA . ILE B 1 135 ? 2.498 7.031 18.281 1 97.56 135 ILE B CA 1
ATOM 3426 C C . ILE B 1 135 ? 1.912 7.977 19.328 1 97.56 135 ILE B C 1
ATOM 3428 O O . ILE B 1 135 ? 0.927 7.645 19.984 1 97.56 135 ILE B O 1
ATOM 3432 N N . LYS B 1 136 ? 2.539 9.086 19.5 1 97.38 136 LYS B N 1
ATOM 3433 C CA . LYS B 1 136 ? 2.066 10.148 20.391 1 97.38 136 LYS B CA 1
ATOM 3434 C C . LYS B 1 136 ? 1.734 11.414 19.594 1 97.38 136 LYS B C 1
ATOM 3436 O O . LYS B 1 136 ? 2.52 12.359 19.578 1 97.38 136 LYS B O 1
ATOM 3441 N N . PRO B 1 137 ? 0.554 11.398 19.062 1 98.12 137 PRO B N 1
ATOM 3442 C CA . PRO B 1 137 ? 0.228 12.523 18.188 1 98.12 137 PRO B CA 1
ATOM 3443 C C . PRO B 1 137 ? 0.16 13.852 18.922 1 98.12 137 PRO B C 1
ATOM 3445 O O . PRO B 1 137 ? -0.315 13.906 20.062 1 98.12 137 PRO B O 1
ATOM 3448 N N . THR B 1 138 ? 0.611 14.883 18.25 1 98.12 138 THR B N 1
ATOM 3449 C CA . THR B 1 138 ? 0.603 16.219 18.828 1 98.12 138 THR B CA 1
ATOM 3450 C C . THR B 1 138 ? -0.565 17.047 18.297 1 98.12 138 THR B C 1
ATOM 3452 O O . THR B 1 138 ? -0.914 18.078 18.844 1 98.12 138 THR B O 1
ATOM 3455 N N . HIS B 1 139 ? -1.134 16.625 17.219 1 98.31 139 HIS B N 1
ATOM 3456 C CA . HIS B 1 139 ? -2.225 17.312 16.547 1 98.31 139 HIS B CA 1
ATOM 3457 C C . HIS B 1 139 ? -2.988 16.375 15.617 1 98.31 139 HIS B C 1
ATOM 3459 O O . HIS B 1 139 ? -2.576 15.234 15.406 1 98.31 139 HIS B O 1
ATOM 3465 N N . ILE B 1 140 ? -4.133 16.812 15.18 1 98.5 140 ILE B N 1
ATOM 3466 C CA . ILE B 1 140 ? -4.844 16.125 14.109 1 98.5 140 ILE B CA 1
ATOM 3467 C C . ILE B 1 140 ? -5.164 17.094 12.984 1 98.5 140 ILE B C 1
ATOM 3469 O O . ILE B 1 140 ? -5.391 18.281 13.234 1 98.5 140 ILE B O 1
ATOM 3473 N N . ASP B 1 141 ? -5.051 16.672 11.852 1 98.44 141 ASP B N 1
ATOM 3474 C CA . ASP B 1 141 ? -5.504 17.344 10.633 1 98.44 141 ASP B CA 1
ATOM 3475 C C . ASP B 1 141 ? -6.242 16.375 9.711 1 98.44 141 ASP B C 1
ATOM 3477 O O . ASP B 1 141 ? -6.625 15.289 10.133 1 98.44 141 ASP B O 1
ATOM 3481 N N . SER B 1 142 ? -6.594 16.922 8.5 1 98.38 142 SER B N 1
ATOM 3482 C CA . SER B 1 142 ? -7.5 16.109 7.684 1 98.38 142 SER B CA 1
ATOM 3483 C C . SER B 1 142 ? -7.039 16.062 6.23 1 98.38 142 SER B C 1
ATOM 3485 O O . SER B 1 142 ? -6.793 17.094 5.613 1 98.38 142 SER B O 1
ATOM 3487 N N . HIS B 1 143 ? -6.934 14.773 5.73 1 98.62 143 HIS B N 1
ATOM 3488 C CA . HIS B 1 143 ? -6.617 14.555 4.32 1 98.62 143 HIS B CA 1
ATOM 3489 C C . HIS B 1 143 ? -7.684 15.156 3.418 1 98.62 143 HIS B C 1
ATOM 3491 O O . HIS B 1 143 ? -8.875 14.883 3.584 1 98.62 143 HIS B O 1
ATOM 3497 N N . MET B 1 144 ? -7.254 16.062 2.449 1 97.06 144 MET B N 1
ATOM 3498 C CA . MET B 1 144 ? -8.133 16.766 1.521 1 97.06 144 MET B CA 1
ATOM 3499 C C . MET B 1 144 ? -9.141 17.625 2.273 1 97.06 144 MET B C 1
ATOM 3501 O O . MET B 1 144 ? -10.18 18 1.719 1 97.06 144 MET B O 1
ATOM 3505 N N . TYR B 1 145 ? -8.883 17.812 3.631 1 97.69 145 TYR B N 1
ATOM 3506 C CA . TYR B 1 145 ? -9.82 18.484 4.523 1 97.69 145 TYR B CA 1
ATOM 3507 C C . TYR B 1 145 ? -11.227 17.922 4.363 1 97.69 145 TYR B C 1
ATOM 3509 O O . TYR B 1 145 ? -12.195 18.688 4.273 1 97.69 145 TYR B O 1
ATOM 3517 N N . SER B 1 146 ? -11.297 16.688 4.34 1 98.06 146 SER B N 1
ATOM 3518 C CA . SER B 1 146 ? -12.547 15.984 4.102 1 98.06 146 SER B CA 1
ATOM 3519 C C . SER B 1 146 ? -13.516 16.172 5.266 1 98.06 146 SER B C 1
ATOM 3521 O O . SER B 1 146 ? -14.727 16.016 5.105 1 98.06 146 SER B O 1
ATOM 3523 N N . VAL B 1 147 ? -13.039 16.5 6.391 1 97.12 147 VAL B N 1
ATOM 3524 C CA . VAL B 1 147 ? -13.883 16.766 7.547 1 97.12 147 VAL B CA 1
ATOM 3525 C C . VAL B 1 147 ? -14.742 18 7.281 1 97.12 147 VAL B C 1
ATOM 3527 O O . VAL B 1 147 ? -15.727 18.25 7.973 1 97.12 147 VAL B O 1
ATOM 3530 N N . GLY B 1 148 ? -14.336 18.812 6.328 1 96 148 GLY B N 1
ATOM 3531 C CA . GLY B 1 148 ? -15.07 20.016 5.961 1 96 148 GLY B CA 1
ATOM 3532 C C . GLY B 1 148 ? -16.109 19.766 4.887 1 96 148 GLY B C 1
ATOM 3533 O O . GLY B 1 148 ? -16.75 20.703 4.398 1 96 148 GLY B O 1
ATOM 3534 N N . ALA B 1 149 ? -16.297 18.469 4.496 1 96.44 149 ALA B N 1
ATOM 3535 C CA . ALA B 1 149 ? -17.266 18.156 3.451 1 96.44 149 ALA B CA 1
ATOM 3536 C C . ALA B 1 149 ? -18.688 18.5 3.893 1 96.44 149 ALA B C 1
ATOM 3538 O O . ALA B 1 149 ? -19.531 18.844 3.064 1 96.44 149 ALA B O 1
ATOM 3539 N N . LYS B 1 150 ? -18.984 18.375 5.219 1 95.69 150 LYS B N 1
ATOM 3540 C CA . LYS B 1 150 ? -20.234 18.766 5.859 1 95.69 150 LYS B CA 1
ATOM 3541 C C . LYS B 1 150 ? -19.969 19.359 7.238 1 95.69 150 LYS B C 1
ATOM 3543 O O . LYS B 1 150 ? -19.016 18.984 7.922 1 95.69 150 LYS B O 1
ATOM 3548 N N . PRO B 1 151 ? -20.891 20.25 7.582 1 94.81 151 PRO B N 1
ATOM 3549 C CA . PRO B 1 151 ? -20.766 20.812 8.93 1 94.81 151 PRO B CA 1
ATOM 3550 C C . PRO B 1 151 ? -20.75 19.734 10.016 1 94.81 151 PRO B C 1
ATOM 3552 O O . PRO B 1 151 ? -20.016 19.844 11 1 94.81 151 PRO B O 1
ATOM 3555 N N . GLU B 1 152 ? -21.484 18.672 9.789 1 96.06 152 GLU B N 1
ATOM 3556 C CA . GLU B 1 152 ? -21.562 17.578 10.766 1 96.06 152 GLU B CA 1
ATOM 3557 C C . GLU B 1 152 ? -20.219 16.875 10.93 1 96.06 152 GLU B C 1
ATOM 3559 O O . GLU B 1 152 ? -19.875 16.438 12.023 1 96.06 152 GLU B O 1
ATOM 3564 N N . PHE B 1 153 ? -19.516 16.766 9.836 1 97.69 153 PHE B N 1
ATOM 3565 C CA . PHE B 1 153 ? -18.203 16.125 9.906 1 97.69 153 PHE B CA 1
ATOM 3566 C C . PHE B 1 153 ? -17.203 17 10.664 1 97.69 153 PHE B C 1
ATOM 3568 O O . PHE B 1 153 ? -16.375 16.484 11.414 1 97.69 153 PHE B O 1
ATOM 3575 N N . LEU B 1 154 ? -17.312 18.297 10.445 1 96.25 154 LEU B N 1
ATOM 3576 C CA . LEU B 1 154 ? -16.453 19.234 11.18 1 96.25 154 LEU B CA 1
ATOM 3577 C C . LEU B 1 154 ? -16.719 19.141 12.68 1 96.25 154 LEU B C 1
ATOM 3579 O O . LEU B 1 154 ? -15.789 19.234 13.484 1 96.25 154 LEU B O 1
ATOM 3583 N N . ASN B 1 155 ? -17.953 19.016 13.039 1 95.69 155 ASN B N 1
ATOM 3584 C CA . ASN B 1 155 ? -18.297 18.844 14.445 1 95.69 155 ASN B CA 1
ATOM 3585 C C . ASN B 1 155 ? -17.703 17.578 15.031 1 95.69 155 ASN B C 1
ATOM 3587 O O . ASN B 1 155 ? -17.266 17.562 16.188 1 95.69 155 ASN B O 1
ATOM 3591 N N . VAL B 1 156 ? -17.719 16.516 14.258 1 97.88 156 VAL B N 1
ATOM 3592 C CA . VAL B 1 156 ? -17.078 15.281 14.68 1 97.88 156 VAL B CA 1
ATOM 3593 C C . VAL B 1 156 ? -15.586 15.531 14.914 1 97.88 156 VAL B C 1
ATOM 3595 O O . VAL B 1 156 ? -15.031 15.117 15.93 1 97.88 156 VAL B O 1
ATOM 3598 N N . TYR B 1 157 ? -15.016 16.25 14.008 1 97.38 157 TYR B N 1
ATOM 3599 C CA . TYR B 1 157 ? -13.609 16.625 14.062 1 97.38 157 TYR B CA 1
ATOM 3600 C C . TYR B 1 157 ? -13.297 17.375 15.352 1 97.38 157 TYR B C 1
ATOM 3602 O O . TYR B 1 157 ? -12.328 17.047 16.047 1 97.38 157 TYR B O 1
ATOM 3610 N N . ARG B 1 158 ? -14.078 18.219 15.727 1 95.56 158 ARG B N 1
ATOM 3611 C CA . ARG B 1 158 ? -13.922 19.031 16.938 1 95.56 158 ARG B CA 1
ATOM 3612 C C . ARG B 1 158 ? -14.062 18.156 18.188 1 95.56 158 ARG B C 1
ATOM 3614 O O . ARG B 1 158 ? -13.297 18.312 19.141 1 95.56 158 ARG B O 1
ATOM 3621 N N . ARG B 1 159 ? -15.055 17.312 18.172 1 96.69 159 ARG B N 1
ATOM 3622 C CA . ARG B 1 159 ? -15.281 16.438 19.312 1 96.69 159 ARG B CA 1
ATOM 3623 C C . ARG B 1 159 ? -14.094 15.516 19.547 1 96.69 159 ARG B C 1
ATOM 3625 O O . ARG B 1 159 ? -13.68 15.297 20.688 1 96.69 159 ARG B O 1
ATOM 3632 N N . ILE B 1 160 ? -13.578 15.023 18.484 1 97.75 160 ILE B N 1
ATOM 3633 C CA . ILE B 1 160 ? -12.43 14.125 18.562 1 97.75 160 ILE B CA 1
ATOM 3634 C C . ILE B 1 160 ? -11.227 14.883 19.109 1 97.75 160 ILE B C 1
ATOM 3636 O O . ILE B 1 160 ? -10.5 14.383 19.969 1 97.75 160 ILE B O 1
ATOM 3640 N N . ALA B 1 161 ? -11.023 16.062 18.594 1 96.5 161 ALA B N 1
ATOM 3641 C CA . ALA B 1 161 ? -9.922 16.891 19.047 1 96.5 161 ALA B CA 1
ATOM 3642 C C . ALA B 1 161 ? -10 17.125 20.562 1 96.5 161 ALA B C 1
ATOM 3644 O O . ALA B 1 161 ? -9 17.031 21.266 1 96.5 161 ALA B O 1
ATOM 3645 N N . LYS B 1 162 ? -11.156 17.438 21.047 1 94.94 162 LYS B N 1
ATOM 3646 C CA . LYS B 1 162 ? -11.375 17.672 22.469 1 94.94 162 LYS B CA 1
ATOM 3647 C C . LYS B 1 162 ? -11.156 16.406 23.281 1 94.94 162 LYS B C 1
ATOM 3649 O O . LYS B 1 162 ? -10.5 16.438 24.328 1 94.94 162 LYS B O 1
ATOM 3654 N N . LYS B 1 163 ? -11.703 15.359 22.797 1 97.25 163 LYS B N 1
ATOM 3655 C CA . LYS B 1 163 ? -11.617 14.078 23.5 1 97.25 163 LYS B CA 1
ATOM 3656 C C . LYS B 1 163 ? -10.156 13.68 23.734 1 97.25 163 LYS B C 1
ATOM 3658 O O . LYS B 1 163 ? -9.805 13.195 24.812 1 97.25 163 LYS B O 1
ATOM 3663 N N . TYR B 1 164 ? -9.312 13.906 22.797 1 97.44 164 TYR B N 1
ATOM 3664 C CA . TYR B 1 164 ? -7.938 13.43 22.875 1 97.44 164 TYR B CA 1
ATOM 3665 C C . TYR B 1 164 ? -6.984 14.57 23.219 1 97.44 164 TYR B C 1
ATOM 3667 O O . TYR B 1 164 ? -5.77 14.375 23.297 1 97.44 164 TYR B O 1
ATOM 3675 N N . LYS B 1 165 ? -7.52 15.773 23.391 1 95.94 165 LYS B N 1
ATOM 3676 C CA . LYS B 1 165 ? -6.754 16.969 23.734 1 95.94 165 LYS B CA 1
ATOM 3677 C C . LYS B 1 165 ? -5.656 17.234 22.703 1 95.94 165 LYS B C 1
ATOM 3679 O O . LYS B 1 165 ? -4.484 17.391 23.062 1 95.94 165 LYS B O 1
ATOM 3684 N N . LEU B 1 166 ? -6.094 17.266 21.469 1 97.25 166 LEU B N 1
ATOM 3685 C CA . LEU B 1 166 ? -5.191 17.531 20.359 1 97.25 166 LEU B CA 1
ATOM 3686 C C . LEU B 1 166 ? -5.613 18.797 19.609 1 97.25 166 LEU B C 1
ATOM 3688 O O . LEU B 1 166 ? -6.793 18.969 19.281 1 97.25 166 LEU B O 1
ATOM 3692 N N . PRO B 1 167 ? -4.625 19.656 19.406 1 96.25 167 PRO B N 1
ATOM 3693 C CA . PRO B 1 167 ? -4.949 20.766 18.516 1 96.25 167 PRO B CA 1
ATOM 3694 C C . PRO B 1 167 ? -5.441 20.297 17.141 1 96.25 167 PRO B C 1
ATOM 3696 O O . PRO B 1 167 ? -5.039 19.234 16.672 1 96.25 167 PRO B O 1
ATOM 3699 N N . LEU B 1 168 ? -6.34 21.062 16.578 1 94.25 168 LEU B N 1
ATOM 3700 C CA . LEU B 1 168 ? -6.82 20.734 15.242 1 94.25 168 LEU B CA 1
ATOM 3701 C C . LEU B 1 168 ? -6.586 21.906 14.289 1 94.25 168 LEU B C 1
ATOM 3703 O O . LEU B 1 168 ? -6.43 23.047 14.727 1 94.25 168 LEU B O 1
ATOM 3707 N N . VAL B 1 169 ? -6.438 21.625 13.07 1 93.81 169 VAL B N 1
ATOM 3708 C CA . VAL B 1 169 ? -6.215 22.641 12.047 1 93.81 169 VAL B CA 1
ATOM 3709 C C . VAL B 1 169 ? -7.547 23.266 11.648 1 93.81 169 VAL B C 1
ATOM 3711 O O . VAL B 1 169 ? -8.375 22.641 10.984 1 93.81 169 VAL B O 1
ATOM 3714 N N . LEU B 1 170 ? -7.738 24.516 12.055 1 92.69 170 LEU B N 1
ATOM 3715 C CA . LEU B 1 170 ? -8.898 25.344 11.727 1 92.69 170 LEU B CA 1
ATOM 3716 C C . LEU B 1 170 ? -8.469 26.672 11.117 1 92.69 170 LEU B C 1
ATOM 3718 O O . LEU B 1 170 ? -7.598 27.359 11.664 1 92.69 170 LEU B O 1
ATOM 3722 N N . ASN B 1 171 ? -9.039 26.938 10.047 1 91.88 171 ASN B N 1
ATOM 3723 C CA . ASN B 1 171 ? -8.711 28.172 9.336 1 91.88 171 ASN B CA 1
ATOM 3724 C C . ASN B 1 171 ? -9.805 28.562 8.344 1 91.88 171 ASN B C 1
ATOM 3726 O O . ASN B 1 171 ? -10.383 27.688 7.684 1 91.88 171 ASN B O 1
ATOM 3730 N N . GLN B 1 172 ? -10.047 29.844 8.242 1 88.94 172 GLN B N 1
ATOM 3731 C CA . GLN B 1 172 ? -11.086 30.359 7.367 1 88.94 172 GLN B CA 1
ATOM 3732 C C . GLN B 1 172 ? -10.805 30.016 5.906 1 88.94 172 GLN B C 1
ATOM 3734 O O . GLN B 1 172 ? -11.711 29.641 5.16 1 88.94 172 GLN B O 1
ATOM 3739 N N . GLN B 1 173 ? -9.555 30.188 5.504 1 91 173 GLN B N 1
ATOM 3740 C CA . GLN B 1 173 ? -9.18 29.875 4.129 1 91 173 GLN B CA 1
ATOM 3741 C C . GLN B 1 173 ? -9.5 28.422 3.781 1 91 173 GLN B C 1
ATOM 3743 O O . GLN B 1 173 ? -9.922 28.125 2.66 1 91 173 GLN B O 1
ATOM 3748 N N . LEU B 1 174 ? -9.312 27.531 4.719 1 92.5 174 LEU B N 1
ATOM 3749 C CA . LEU B 1 174 ? -9.594 26.125 4.5 1 92.5 174 LEU B CA 1
ATOM 3750 C C . LEU B 1 174 ? -11.094 25.875 4.375 1 92.5 174 LEU B C 1
ATOM 3752 O O . LEU B 1 174 ? -11.531 25.078 3.537 1 92.5 174 LEU B O 1
ATOM 3756 N N . PHE B 1 175 ? -11.906 26.594 5.164 1 91.81 175 PHE B N 1
ATOM 3757 C CA . PHE B 1 175 ? -13.359 26.516 5.051 1 91.81 175 PHE B CA 1
ATOM 3758 C C . PHE B 1 175 ? -13.82 26.922 3.66 1 91.81 175 PHE B C 1
ATOM 3760 O O . PHE B 1 175 ? -14.602 26.219 3.021 1 91.81 175 PHE B O 1
ATOM 3767 N N . GLU B 1 176 ? -13.25 28.016 3.236 1 91.12 176 GLU B N 1
ATOM 3768 C CA . GLU B 1 176 ? -13.617 28.547 1.929 1 91.12 176 GLU B CA 1
ATOM 3769 C C . GLU B 1 176 ? -13.195 27.609 0.807 1 91.12 176 GLU B C 1
ATOM 3771 O O . GLU B 1 176 ? -13.945 27.391 -0.146 1 91.12 176 GLU B O 1
ATOM 3776 N N . MET B 1 177 ? -12.07 27.047 0.981 1 90.06 177 MET B N 1
ATOM 3777 C CA . MET B 1 177 ? -11.508 26.141 -0.025 1 90.06 177 MET B CA 1
ATOM 3778 C C . MET B 1 177 ? -12.43 24.953 -0.253 1 90.06 177 MET B C 1
ATOM 3780 O O . MET B 1 177 ? -12.594 24.5 -1.387 1 90.06 177 MET B O 1
ATOM 3784 N N . VAL B 1 178 ? -13.078 24.5 0.82 1 91.31 178 VAL B N 1
ATOM 3785 C CA . VAL B 1 178 ? -13.859 23.266 0.67 1 91.31 178 VAL B CA 1
ATOM 3786 C C . VAL B 1 178 ? -15.344 23.625 0.606 1 91.31 178 VAL B C 1
ATOM 3788 O O . VAL B 1 178 ? -16.203 22.734 0.629 1 91.31 178 VAL B O 1
ATOM 3791 N N . GLY B 1 179 ? -15.648 24.875 0.646 1 89.62 179 GLY B N 1
ATOM 3792 C CA . GLY B 1 179 ? -17.016 25.328 0.519 1 89.62 179 GLY B CA 1
ATOM 3793 C C . GLY B 1 179 ? -17.844 25.125 1.779 1 89.62 179 GLY B C 1
ATOM 3794 O O . GLY B 1 179 ? -19.047 24.938 1.713 1 89.62 179 GLY B O 1
ATOM 3795 N N . LEU B 1 180 ? -17.141 25.125 2.865 1 88.81 180 LEU B N 1
ATOM 3796 C CA . LEU B 1 180 ? -17.828 24.938 4.141 1 88.81 180 LEU B CA 1
ATOM 3797 C C . LEU B 1 180 ? -18.438 26.234 4.629 1 88.81 180 LEU B C 1
ATOM 3799 O O . LEU B 1 180 ? -17.75 27.25 4.746 1 88.81 180 LEU B O 1
ATOM 3803 N N . GLU B 1 181 ? -19.703 26.156 4.883 1 82.25 181 GLU B N 1
ATOM 3804 C CA . GLU B 1 181 ? -20.438 27.344 5.328 1 82.25 181 GLU B CA 1
ATOM 3805 C C . GLU B 1 181 ? -20.547 27.391 6.848 1 82.25 181 GLU B C 1
ATOM 3807 O O . GLU B 1 181 ? -21.578 27.016 7.422 1 82.25 181 GLU B O 1
ATOM 3812 N N . MET B 1 182 ? -19.5 27.578 7.457 1 79.25 182 MET B N 1
ATOM 3813 C CA . MET B 1 182 ? -19.484 27.734 8.906 1 79.25 182 MET B CA 1
ATOM 3814 C C . MET B 1 182 ? -18.859 29.078 9.305 1 79.25 182 MET B C 1
ATOM 3816 O O . MET B 1 182 ? -17.953 29.562 8.625 1 79.25 182 MET B O 1
ATOM 3820 N N . ASP B 1 183 ? -19.438 29.562 10.328 1 78.44 183 ASP B N 1
ATOM 3821 C CA . ASP B 1 183 ? -18.922 30.812 10.867 1 78.44 183 ASP B CA 1
ATOM 3822 C C . ASP B 1 183 ? -17.812 30.547 11.898 1 78.44 183 ASP B C 1
ATOM 3824 O O . ASP B 1 183 ? -18 29.766 12.82 1 78.44 183 ASP B O 1
ATOM 3828 N N . LEU B 1 184 ? -16.766 31.188 11.695 1 77.62 184 LEU B N 1
ATOM 3829 C CA . LEU B 1 184 ? -15.625 31.016 12.594 1 77.62 184 LEU B CA 1
ATOM 3830 C C . LEU B 1 184 ? -15.969 31.469 14.008 1 77.62 184 LEU B C 1
ATOM 3832 O O . LEU B 1 184 ? -15.297 31.078 14.961 1 77.62 184 LEU B O 1
ATOM 3836 N N . SER B 1 185 ? -16.938 32.312 14.047 1 77 185 SER B N 1
ATOM 3837 C CA . SER B 1 185 ? -17.344 32.781 15.359 1 77 185 SER B CA 1
ATOM 3838 C C . SER B 1 185 ? -17.781 31.641 16.266 1 77 185 SER B C 1
ATOM 3840 O O . SER B 1 185 ? -17.766 31.766 17.484 1 77 185 SER B O 1
ATOM 3842 N N . ASP B 1 186 ? -18.141 30.562 15.586 1 81.88 186 ASP B N 1
ATOM 3843 C CA . ASP B 1 186 ? -18.578 29.391 16.344 1 81.88 186 ASP B CA 1
ATOM 3844 C C . ASP B 1 186 ? -17.375 28.672 16.969 1 81.88 186 ASP B C 1
ATOM 3846 O O . ASP B 1 186 ? -17.547 27.781 17.797 1 81.88 186 ASP B O 1
ATOM 3850 N N . PHE B 1 187 ? -16.156 29.219 16.594 1 84.56 187 PHE B N 1
ATOM 3851 C CA . PHE B 1 187 ? -14.938 28.531 17.031 1 84.56 187 PHE B CA 1
ATOM 3852 C C . PHE B 1 187 ? -14.086 29.453 17.891 1 84.56 187 PHE B C 1
ATOM 3854 O O . PHE B 1 187 ? -12.852 29.344 17.906 1 84.56 187 PHE B O 1
ATOM 3861 N N . LYS B 1 188 ? -14.695 30.344 18.562 1 78.94 188 LYS B N 1
ATOM 3862 C CA . LYS B 1 188 ? -13.992 31.375 19.328 1 78.94 188 LYS B CA 1
ATOM 3863 C C . LYS B 1 188 ? -13.172 30.766 20.453 1 78.94 188 LYS B C 1
ATOM 3865 O O . LYS B 1 188 ? -12.172 31.344 20.891 1 78.94 188 LYS B O 1
ATOM 3870 N N . ASP B 1 189 ? -13.539 29.578 20.875 1 81.06 189 ASP B N 1
ATOM 3871 C CA . ASP B 1 189 ? -12.844 28.938 21.984 1 81.06 189 ASP B CA 1
ATOM 3872 C C . ASP B 1 189 ? -11.711 28.047 21.484 1 81.06 189 ASP B C 1
ATOM 3874 O O . ASP B 1 189 ? -10.984 27.453 22.281 1 81.06 189 ASP B O 1
ATOM 3878 N N . GLU B 1 190 ? -11.578 28.047 20.172 1 87.62 190 GLU B N 1
ATOM 3879 C CA . GLU B 1 190 ? -10.531 27.219 19.578 1 87.62 190 GLU B CA 1
ATOM 3880 C C . GLU B 1 190 ? -9.414 28.078 19 1 87.62 190 GLU B C 1
ATOM 3882 O O . GLU B 1 190 ? -9.609 29.266 18.75 1 87.62 190 GLU B O 1
ATOM 3887 N N . LEU B 1 191 ? -8.273 27.5 18.953 1 90.12 191 LEU B N 1
ATOM 3888 C CA . LEU B 1 191 ? -7.172 28.203 18.312 1 90.12 191 LEU B CA 1
ATOM 3889 C C . LEU B 1 191 ? -7.312 28.141 16.797 1 90.12 191 LEU B C 1
ATOM 3891 O O . LEU B 1 191 ? -7.336 27.062 16.203 1 90.12 191 LEU B O 1
ATOM 3895 N N . LEU B 1 192 ? -7.387 29.281 16.25 1 91.06 192 LEU B N 1
ATOM 3896 C CA . LEU B 1 192 ? -7.48 29.391 14.805 1 91.06 192 LEU B CA 1
ATOM 3897 C C . LEU B 1 192 ? -6.145 29.812 14.203 1 91.06 192 LEU B C 1
ATOM 3899 O O . LEU B 1 192 ? -5.512 30.75 14.688 1 91.06 192 LEU B O 1
ATOM 3903 N N . ILE B 1 193 ? -5.727 29.094 13.203 1 95 193 ILE B N 1
ATOM 3904 C CA . ILE B 1 193 ? -4.547 29.5 12.445 1 95 193 ILE B CA 1
ATOM 3905 C C . ILE B 1 193 ? -4.84 30.781 11.664 1 95 193 ILE B C 1
ATOM 3907 O O . ILE B 1 193 ? -5.898 30.906 11.047 1 95 193 ILE B O 1
ATOM 3911 N N . ASP B 1 194 ? -3.926 31.703 11.703 1 95.31 194 ASP B N 1
ATOM 3912 C CA . ASP B 1 194 ? -4.164 33 11.086 1 95.31 194 ASP B CA 1
ATOM 3913 C C . ASP B 1 194 ? -4.043 32.938 9.562 1 95.31 194 ASP B C 1
ATOM 3915 O O . ASP B 1 194 ? -4.883 33.469 8.836 1 95.31 194 ASP B O 1
ATOM 3919 N N . ASN B 1 195 ? -2.998 32.281 9.109 1 96.31 195 ASN B N 1
ATOM 3920 C CA . ASN B 1 195 ? -2.738 32.188 7.676 1 96.31 195 ASN B CA 1
ATOM 3921 C C . ASN B 1 195 ? -2.301 30.781 7.27 1 96.31 195 ASN B C 1
ATOM 3923 O O . ASN B 1 195 ? -1.451 30.172 7.926 1 96.31 195 ASN B O 1
ATOM 3927 N N . VAL B 1 196 ? -2.941 30.312 6.227 1 97.06 196 VAL B N 1
ATOM 3928 C CA . VAL B 1 196 ? -2.543 29.031 5.633 1 97.06 196 VAL B CA 1
ATOM 3929 C C . VAL B 1 196 ? -2.027 29.266 4.215 1 97.06 196 VAL B C 1
ATOM 3931 O O . VAL B 1 196 ? -2.676 29.953 3.414 1 97.06 196 VAL B O 1
ATOM 3934 N N . PHE B 1 197 ? -0.846 28.781 3.959 1 97.88 197 PHE B N 1
ATOM 3935 C CA . PHE B 1 197 ? -0.25 28.828 2.629 1 97.88 197 PHE B CA 1
ATOM 3936 C C . PHE B 1 197 ? -0.144 27.422 2.033 1 97.88 197 PHE B C 1
ATOM 3938 O O . PHE B 1 197 ? 0.412 26.516 2.656 1 97.88 197 PHE B O 1
ATOM 3945 N N . MET B 1 198 ? -0.68 27.234 0.943 1 96 198 MET B N 1
ATOM 3946 C CA . MET B 1 198 ? -0.615 25.984 0.19 1 96 198 MET B CA 1
ATOM 3947 C C . MET B 1 198 ? -0.485 26.266 -1.305 1 96 198 MET B C 1
ATOM 3949 O O . MET B 1 198 ? -1.143 27.156 -1.836 1 96 198 MET B O 1
ATOM 3953 N N . GLY B 1 199 ? 0.39 25.484 -1.907 1 95.44 199 GLY B N 1
ATOM 3954 C CA . GLY B 1 199 ? 0.501 25.641 -3.35 1 95.44 199 GLY B CA 1
ATOM 3955 C C . GLY B 1 199 ? -0.826 25.484 -4.07 1 95.44 199 GLY B C 1
ATOM 3956 O O . GLY B 1 199 ? -1.72 24.781 -3.594 1 95.44 199 GLY B O 1
ATOM 3957 N N . GLU B 1 200 ? -0.895 26.172 -5.242 1 95.75 200 GLU B N 1
ATOM 3958 C CA . GLU B 1 200 ? -2.033 26.031 -6.145 1 95.75 200 GLU B CA 1
ATOM 3959 C C . GLU B 1 200 ? -1.589 25.547 -7.523 1 95.75 200 GLU B C 1
ATOM 3961 O O . GLU B 1 200 ? -0.451 25.781 -7.934 1 95.75 200 GLU B O 1
ATOM 3966 N N . PHE B 1 201 ? -2.512 24.906 -8.188 1 96.31 201 PHE B N 1
ATOM 3967 C CA . PHE B 1 201 ? -2.188 24.297 -9.477 1 96.31 201 PHE B CA 1
ATOM 3968 C C . PHE B 1 201 ? -1.686 25.359 -10.453 1 96.31 201 PHE B C 1
ATOM 3970 O O . PHE B 1 201 ? -0.809 25.094 -11.273 1 96.31 201 PHE B O 1
ATOM 3977 N N . LYS B 1 202 ? -2.225 26.547 -10.359 1 96.69 202 LYS B N 1
ATOM 3978 C CA . LYS B 1 202 ? -1.827 27.609 -11.273 1 96.69 202 LYS B CA 1
ATOM 3979 C C . LYS B 1 202 ? -0.339 27.922 -11.148 1 96.69 202 LYS B C 1
ATOM 3981 O O . LYS B 1 202 ? 0.327 28.234 -12.141 1 96.69 202 LYS B O 1
ATOM 3986 N N . TYR B 1 203 ? 0.206 27.875 -9.945 1 97.5 203 TYR B N 1
ATOM 3987 C CA . TYR B 1 203 ? 1.63 28.109 -9.742 1 97.5 203 TYR B CA 1
ATOM 3988 C C . TYR B 1 203 ? 2.461 26.969 -10.312 1 97.5 203 TYR B C 1
ATOM 3990 O O . TYR B 1 203 ? 3.518 27.203 -10.906 1 97.5 203 TYR B O 1
ATOM 3998 N N . PHE B 1 204 ? 1.91 25.75 -10.141 1 97.5 204 PHE B N 1
ATOM 3999 C CA . PHE B 1 204 ? 2.619 24.578 -10.656 1 97.5 204 PHE B CA 1
ATOM 4000 C C . PHE B 1 204 ? 2.672 24.609 -12.18 1 97.5 204 PHE B C 1
ATOM 4002 O O . PHE B 1 204 ? 3.738 24.422 -12.773 1 97.5 204 PHE B O 1
ATOM 4009 N N . GLU B 1 205 ? 1.524 24.812 -12.789 1 96.88 205 GLU B N 1
ATOM 4010 C CA . GLU B 1 205 ? 1.419 24.812 -14.242 1 96.88 205 GLU B CA 1
ATOM 4011 C C . GLU B 1 205 ? 2.363 25.828 -14.875 1 96.88 205 GLU B C 1
ATOM 4013 O O . GLU B 1 205 ? 2.893 25.609 -15.961 1 96.88 205 GLU B O 1
ATOM 4018 N N . LYS B 1 206 ? 2.65 26.938 -14.125 1 97.69 206 LYS B N 1
ATOM 4019 C CA . LYS B 1 206 ? 3.488 28.016 -14.641 1 97.69 206 LYS B CA 1
ATOM 4020 C C . LYS B 1 206 ? 4.945 27.828 -14.227 1 97.69 206 LYS B C 1
ATOM 4022 O O . LYS B 1 206 ? 5.793 28.672 -14.508 1 97.69 206 LYS B O 1
ATOM 4027 N N . GLY B 1 207 ? 5.223 26.766 -13.5 1 97.56 207 GLY B N 1
ATOM 4028 C CA . GLY B 1 207 ? 6.574 26.531 -13.008 1 97.56 207 GLY B CA 1
ATOM 4029 C C . GLY B 1 207 ? 6.973 27.469 -11.891 1 97.56 207 GLY B C 1
ATOM 4030 O O . GLY B 1 207 ? 8.148 27.797 -11.727 1 97.56 207 GLY B O 1
ATOM 4031 N N . GLU B 1 208 ? 5.988 27.938 -11.039 1 98.25 208 GLU B N 1
ATOM 4032 C CA . GLU B 1 208 ? 6.227 28.984 -10.055 1 98.25 208 GLU B CA 1
ATOM 4033 C C . GLU B 1 208 ? 5.91 28.5 -8.641 1 98.25 208 GLU B C 1
ATOM 4035 O O . GLU B 1 208 ? 5.75 29.297 -7.723 1 98.25 208 GLU B O 1
ATOM 4040 N N . LEU B 1 209 ? 5.844 27.203 -8.508 1 98.25 209 LEU B N 1
ATOM 4041 C CA . LEU B 1 209 ? 5.469 26.672 -7.203 1 98.25 209 LEU B CA 1
ATOM 4042 C C . LEU B 1 209 ? 6.516 27.031 -6.152 1 98.25 209 LEU B C 1
ATOM 4044 O O . LEU B 1 209 ? 6.172 27.469 -5.055 1 98.25 209 LEU B O 1
ATOM 4048 N N . ALA B 1 210 ? 7.777 26.828 -6.473 1 98.31 210 ALA B N 1
ATOM 4049 C CA . ALA B 1 210 ? 8.852 27.188 -5.547 1 98.31 210 ALA B CA 1
ATOM 4050 C C . ALA B 1 210 ? 8.828 28.672 -5.242 1 98.31 210 ALA B C 1
ATOM 4052 O O . ALA B 1 210 ? 9.047 29.094 -4.098 1 98.31 210 ALA B O 1
ATOM 4053 N N . ASN B 1 211 ? 8.578 29.469 -6.246 1 98.38 211 ASN B N 1
ATOM 4054 C CA . ASN B 1 211 ? 8.484 30.922 -6.074 1 98.38 211 ASN B CA 1
ATOM 4055 C C . ASN B 1 211 ? 7.344 31.297 -5.145 1 98.38 211 ASN B C 1
ATOM 4057 O O . ASN B 1 211 ? 7.441 32.281 -4.402 1 98.38 211 ASN B O 1
ATOM 4061 N N . PHE B 1 212 ? 6.281 30.609 -5.316 1 98.44 212 PHE B N 1
ATOM 4062 C CA . PHE B 1 212 ? 5.16 30.828 -4.41 1 98.44 212 PHE B CA 1
ATOM 4063 C C . PHE B 1 212 ? 5.59 30.656 -2.961 1 98.44 212 PHE B C 1
ATOM 4065 O O . PHE B 1 212 ? 5.297 31.5 -2.111 1 98.44 212 PHE B O 1
ATOM 4072 N N . TYR B 1 213 ? 6.301 29.594 -2.652 1 98.56 213 TYR B N 1
ATOM 4073 C CA . TYR B 1 213 ? 6.75 29.312 -1.291 1 98.56 213 TYR B CA 1
ATOM 4074 C C . TYR B 1 213 ? 7.738 30.375 -0.82 1 98.56 213 TYR B C 1
ATOM 4076 O O . TYR B 1 213 ? 7.668 30.828 0.324 1 98.56 213 TYR B O 1
ATOM 4084 N N . ALA B 1 214 ? 8.641 30.734 -1.695 1 98.62 214 ALA B N 1
ATOM 4085 C CA . ALA B 1 214 ? 9.609 31.766 -1.357 1 98.62 214 ALA B CA 1
ATOM 4086 C C . ALA B 1 214 ? 8.914 33.094 -0.998 1 98.62 214 ALA B C 1
ATOM 4088 O O . ALA B 1 214 ? 9.273 33.719 -0.016 1 98.62 214 ALA B O 1
ATOM 4089 N N . THR B 1 215 ? 7.961 33.438 -1.803 1 98.44 215 THR B N 1
ATOM 4090 C CA . THR B 1 215 ? 7.219 34.656 -1.592 1 98.44 215 THR B CA 1
ATOM 4091 C C . THR B 1 215 ? 6.43 34.594 -0.288 1 98.44 215 THR B C 1
ATOM 4093 O O . THR B 1 215 ? 6.324 35.594 0.428 1 98.44 215 THR B O 1
ATOM 4096 N N . ALA B 1 216 ? 5.805 33.438 -0.024 1 98.38 216 ALA B N 1
ATOM 4097 C CA . ALA B 1 216 ? 5.082 33.281 1.232 1 98.38 216 ALA B CA 1
ATOM 4098 C C . ALA B 1 216 ? 5.992 33.531 2.43 1 98.38 216 ALA B C 1
ATOM 4100 O O . ALA B 1 216 ? 5.578 34.188 3.395 1 98.38 216 ALA B O 1
ATOM 4101 N N . LEU B 1 217 ? 7.23 33.062 2.361 1 98.56 217 LEU B N 1
ATOM 4102 C CA . LEU B 1 217 ? 8.188 33.281 3.445 1 98.56 217 LEU B CA 1
ATOM 4103 C C . LEU B 1 217 ? 8.617 34.75 3.512 1 98.56 217 LEU B C 1
ATOM 4105 O O . LEU B 1 217 ? 8.727 35.312 4.598 1 98.56 217 LEU B O 1
ATOM 4109 N N . ASP B 1 218 ? 8.781 35.344 2.381 1 98.31 218 ASP B N 1
ATOM 4110 C CA . ASP B 1 218 ? 9.258 36.75 2.305 1 98.31 218 ASP B CA 1
ATOM 4111 C C . ASP B 1 218 ? 8.211 37.719 2.834 1 98.31 218 ASP B C 1
ATOM 4113 O O . ASP B 1 218 ? 8.555 38.719 3.443 1 98.31 218 ASP B O 1
ATOM 4117 N N . LYS B 1 219 ? 6.977 37.375 2.637 1 97.69 219 LYS B N 1
ATOM 4118 C CA . LYS B 1 219 ? 5.914 38.344 2.9 1 97.69 219 LYS B CA 1
ATOM 4119 C C . LYS B 1 219 ? 5.07 37.906 4.098 1 97.69 219 LYS B C 1
ATOM 4121 O O . LYS B 1 219 ? 3.99 38.469 4.328 1 97.69 219 LYS B O 1
ATOM 4126 N N . MET B 1 220 ? 5.531 36.938 4.793 1 97.75 220 MET B N 1
ATOM 4127 C CA . MET B 1 220 ? 4.754 36.406 5.906 1 97.75 220 MET B CA 1
ATOM 4128 C C . MET B 1 220 ? 4.449 37.469 6.934 1 97.75 220 MET B C 1
ATOM 4130 O O . MET B 1 220 ? 5.32 38.281 7.285 1 97.75 220 MET B O 1
ATOM 4134 N N . GLU B 1 221 ? 3.244 37.562 7.395 1 96.94 221 GLU B N 1
ATOM 4135 C CA . GLU B 1 221 ? 2.809 38.531 8.406 1 96.94 221 GLU B CA 1
ATOM 4136 C C . GLU B 1 221 ? 2.832 37.906 9.797 1 96.94 221 GLU B C 1
ATOM 4138 O O . GLU B 1 221 ? 3.006 36.688 9.945 1 96.94 221 GLU B O 1
ATOM 4143 N N . GLY B 1 222 ? 2.645 38.781 10.758 1 97 222 GLY B N 1
ATOM 4144 C CA . GLY B 1 222 ? 2.58 38.281 12.125 1 97 222 GLY B CA 1
ATOM 4145 C C . GLY B 1 222 ? 1.401 37.375 12.375 1 97 222 GLY B C 1
ATOM 4146 O O . GLY B 1 222 ? 0.357 37.5 11.734 1 97 222 GLY B O 1
ATOM 4147 N N . GLY B 1 223 ? 1.573 36.469 13.406 1 97.56 223 GLY B N 1
ATOM 4148 C CA . GLY B 1 223 ? 0.539 35.5 13.734 1 97.56 223 GLY B CA 1
ATOM 4149 C C . GLY B 1 223 ? 1.017 34.062 13.633 1 97.56 223 GLY B C 1
ATOM 4150 O O . GLY B 1 223 ? 2.221 33.812 13.57 1 97.56 223 GLY B O 1
ATOM 4151 N N . LEU B 1 224 ? 0.07 33.156 13.758 1 97.75 224 LEU B N 1
ATOM 4152 C CA . LEU B 1 224 ? 0.325 31.734 13.531 1 97.75 224 LEU B CA 1
ATOM 4153 C C . LEU B 1 224 ? 0.087 31.359 12.07 1 97.75 224 LEU B C 1
ATOM 4155 O O . LEU B 1 224 ? -1.031 31.484 11.57 1 97.75 224 LEU B O 1
ATOM 4159 N N . ASN B 1 225 ? 1.198 30.969 11.43 1 98.44 225 ASN B N 1
ATOM 4160 C CA . ASN B 1 225 ? 1.175 30.641 10.008 1 98.44 225 ASN B CA 1
ATOM 4161 C C . ASN B 1 225 ? 1.434 29.156 9.773 1 98.44 225 ASN B C 1
ATOM 4163 O O . ASN B 1 225 ? 2.223 28.531 10.484 1 98.44 225 ASN B O 1
ATOM 4167 N N . LEU B 1 226 ? 0.698 28.656 8.82 1 98.56 226 LEU B N 1
ATOM 4168 C CA . LEU B 1 226 ? 0.837 27.25 8.43 1 98.56 226 LEU B CA 1
ATOM 4169 C C . LEU B 1 226 ? 1.127 27.141 6.938 1 98.56 226 LEU B C 1
ATOM 4171 O O . LEU B 1 226 ? 0.372 27.656 6.113 1 98.56 226 LEU B O 1
ATOM 4175 N N . ILE B 1 227 ? 2.273 26.531 6.586 1 98.69 227 ILE B N 1
ATOM 4176 C CA . ILE B 1 227 ? 2.521 26.125 5.207 1 98.69 227 ILE B CA 1
ATOM 4177 C C . ILE B 1 227 ? 2.291 24.625 5.055 1 98.69 227 ILE B C 1
ATOM 4179 O O . ILE B 1 227 ? 2.953 23.828 5.715 1 98.69 227 ILE B O 1
ATOM 4183 N N . LEU B 1 228 ? 1.339 24.25 4.234 1 98.38 228 LEU B N 1
ATOM 4184 C CA . LEU B 1 228 ? 1.03 22.859 3.967 1 98.38 228 LEU B CA 1
ATOM 4185 C C . LEU B 1 228 ? 1.746 22.375 2.711 1 98.38 228 LEU B C 1
ATOM 4187 O O . LEU B 1 228 ? 1.608 22.969 1.643 1 98.38 228 LEU B O 1
ATOM 4191 N N . ILE B 1 229 ? 2.502 21.328 2.867 1 98.69 229 ILE B N 1
ATOM 4192 C CA . ILE B 1 229 ? 3.217 20.781 1.72 1 98.69 229 ILE B CA 1
ATOM 4193 C C . ILE B 1 229 ? 2.99 19.266 1.648 1 98.69 229 ILE B C 1
ATOM 4195 O O . ILE B 1 229 ? 2.441 1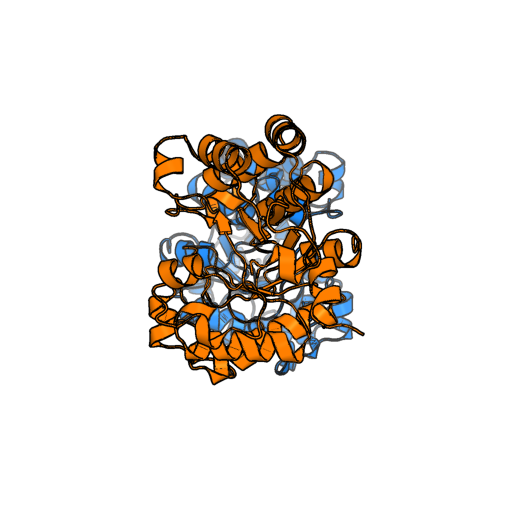8.672 2.578 1 98.69 229 ILE B O 1
ATOM 4199 N N . HIS B 1 230 ? 3.355 18.672 0.52 1 98.69 230 HIS B N 1
ATOM 4200 C CA . HIS B 1 230 ? 3.234 17.25 0.242 1 98.69 230 HIS B CA 1
ATOM 4201 C C . HIS B 1 230 ? 4.516 16.703 -0.378 1 98.69 230 HIS B C 1
ATOM 4203 O O . HIS B 1 230 ? 4.527 16.328 -1.553 1 98.69 230 HIS B O 1
ATOM 4209 N N . PRO B 1 231 ? 5.547 16.547 0.452 1 98.81 231 PRO B N 1
ATOM 4210 C CA . PRO B 1 231 ? 6.816 16.109 -0.126 1 98.81 231 PRO B CA 1
ATOM 4211 C C . PRO B 1 231 ? 6.789 14.633 -0.542 1 98.81 231 PRO B C 1
ATOM 4213 O O . PRO B 1 231 ? 6.219 13.797 0.163 1 98.81 231 PRO B O 1
ATOM 4216 N N . ALA B 1 232 ? 7.379 14.297 -1.638 1 98.88 232 ALA B N 1
ATOM 4217 C CA . ALA B 1 232 ? 7.672 12.953 -2.127 1 98.88 232 ALA B CA 1
ATOM 4218 C C . ALA B 1 232 ? 8.719 12.984 -3.238 1 98.88 232 ALA B C 1
ATOM 4220 O O . ALA B 1 232 ? 8.906 14.016 -3.887 1 98.88 232 ALA B O 1
ATOM 4221 N N . PHE B 1 233 ? 9.383 11.883 -3.439 1 98.88 233 PHE B N 1
ATOM 4222 C CA . PHE B 1 233 ? 10.273 11.773 -4.594 1 98.88 233 PHE B CA 1
ATOM 4223 C C . PHE B 1 233 ? 9.477 11.477 -5.859 1 98.88 233 PHE B C 1
ATOM 4225 O O . PHE B 1 233 ? 8.531 10.695 -5.832 1 98.88 233 PHE B O 1
ATOM 4232 N N . ASP B 1 234 ? 9.891 12.156 -6.906 1 98.75 234 ASP B N 1
ATOM 4233 C CA . ASP B 1 234 ? 9.289 11.93 -8.219 1 98.75 234 ASP B CA 1
ATOM 4234 C C . ASP B 1 234 ? 9.812 10.641 -8.844 1 98.75 234 ASP B C 1
ATOM 4236 O O . ASP B 1 234 ? 10.461 10.672 -9.898 1 98.75 234 ASP B O 1
ATOM 4240 N N . ASP B 1 235 ? 9.523 9.547 -8.242 1 98.69 235 ASP B N 1
ATOM 4241 C CA . ASP B 1 235 ? 9.961 8.242 -8.742 1 98.69 235 ASP B CA 1
ATOM 4242 C C . ASP B 1 235 ? 8.789 7.441 -9.297 1 98.69 235 ASP B C 1
ATOM 4244 O O . ASP B 1 235 ? 7.668 7.949 -9.367 1 98.69 235 ASP B O 1
ATOM 4248 N N . ASP B 1 236 ? 9 6.227 -9.734 1 98.62 236 ASP B N 1
ATOM 4249 C CA . ASP B 1 236 ? 7.988 5.438 -10.43 1 98.62 236 ASP B CA 1
ATOM 4250 C C . ASP B 1 236 ? 6.809 5.121 -9.516 1 98.62 236 ASP B C 1
ATOM 4252 O O . ASP B 1 236 ? 5.664 5.059 -9.969 1 98.62 236 ASP B O 1
ATOM 4256 N N . GLU B 1 237 ? 7.082 4.848 -8.266 1 98.81 237 GLU B N 1
ATOM 4257 C CA . GLU B 1 237 ? 6.004 4.582 -7.316 1 98.81 237 GLU B CA 1
ATOM 4258 C C . GLU B 1 237 ? 5.008 5.738 -7.273 1 98.81 237 GLU B C 1
ATOM 4260 O O . GLU B 1 237 ? 3.811 5.539 -7.484 1 98.81 237 GLU B O 1
ATOM 4265 N N . MET B 1 238 ? 5.523 6.965 -7.043 1 98.75 238 MET B N 1
ATOM 4266 C CA . MET B 1 238 ? 4.652 8.133 -6.902 1 98.75 238 MET B CA 1
ATOM 4267 C C . MET B 1 238 ? 3.984 8.477 -8.234 1 98.75 238 MET B C 1
ATOM 4269 O O . MET B 1 238 ? 2.838 8.922 -8.258 1 98.75 238 MET B O 1
ATOM 4273 N N . LYS B 1 239 ? 4.75 8.297 -9.336 1 98.69 239 LYS B N 1
ATOM 4274 C CA . LYS B 1 239 ? 4.137 8.5 -10.648 1 98.69 239 LYS B CA 1
ATOM 4275 C C . LYS B 1 239 ? 2.961 7.547 -10.852 1 98.69 239 LYS B C 1
ATOM 4277 O O . LYS B 1 239 ? 1.935 7.938 -11.414 1 98.69 239 LYS B O 1
ATOM 4282 N N . GLY B 1 240 ? 3.145 6.309 -10.398 1 98.56 240 GLY B N 1
ATOM 4283 C CA . GLY B 1 240 ? 2.064 5.34 -10.508 1 98.56 240 GLY B CA 1
ATOM 4284 C C . GLY B 1 240 ? 0.854 5.703 -9.672 1 98.56 240 GLY B C 1
ATOM 4285 O O . GLY B 1 240 ? -0.285 5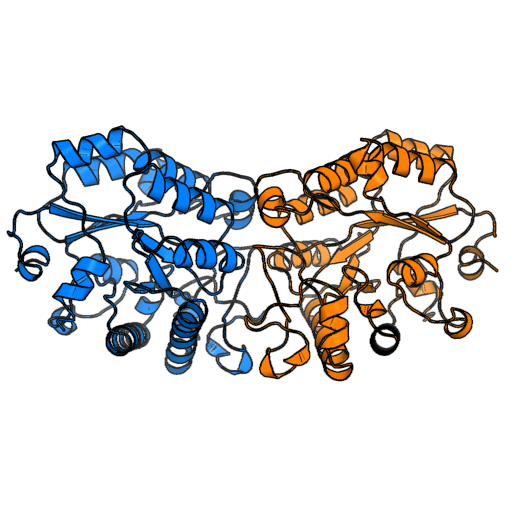.492 -10.094 1 98.56 240 GLY B O 1
ATOM 4286 N N . ILE B 1 241 ? 1.073 6.234 -8.5 1 98.69 241 ILE B N 1
ATOM 4287 C CA . ILE B 1 241 ? 0 6.621 -7.59 1 98.69 241 ILE B CA 1
ATOM 4288 C C . ILE B 1 241 ? -0.744 7.832 -8.156 1 98.69 241 ILE B C 1
ATOM 4290 O O . ILE B 1 241 ? -1.974 7.891 -8.102 1 98.69 241 ILE B O 1
ATOM 4294 N N . THR B 1 242 ? -0.001 8.781 -8.758 1 98.38 242 THR B N 1
ATOM 4295 C CA . THR B 1 242 ? -0.586 10.07 -9.094 1 98.38 242 THR B CA 1
ATOM 4296 C C . THR B 1 242 ? -0.915 10.141 -10.586 1 98.38 242 THR B C 1
ATOM 4298 O O . THR B 1 242 ? -0.939 11.227 -11.172 1 98.38 242 THR B O 1
ATOM 4301 N N . ILE B 1 243 ? -1.076 8.969 -11.18 1 97.06 243 ILE B N 1
ATOM 4302 C CA . ILE B 1 243 ? -1.479 8.977 -12.586 1 97.06 243 ILE B CA 1
ATOM 4303 C C . ILE B 1 243 ? -2.734 9.82 -12.758 1 97.06 243 ILE B C 1
ATOM 4305 O O . ILE B 1 243 ? -3.629 9.797 -11.914 1 97.06 243 ILE B O 1
ATOM 4309 N N . ASN B 1 244 ? -2.742 10.734 -13.766 1 95.88 244 ASN B N 1
ATOM 4310 C CA . ASN B 1 244 ? -3.852 11.625 -14.109 1 95.88 244 ASN B CA 1
ATOM 4311 C C . ASN B 1 244 ? -4.145 12.609 -12.984 1 95.88 244 ASN B C 1
ATOM 4313 O O . ASN B 1 244 ? -5.266 13.102 -12.852 1 95.88 244 ASN B O 1
ATOM 4317 N N . HIS B 1 245 ? -3.141 12.852 -12.07 1 95.12 245 HIS B N 1
ATOM 4318 C CA . HIS B 1 245 ? -3.256 13.805 -10.977 1 95.12 245 HIS B CA 1
ATOM 4319 C C . HIS B 1 245 ? -2.072 14.773 -10.961 1 95.12 245 HIS B C 1
ATOM 4321 O O . HIS B 1 245 ? -1.236 14.719 -10.055 1 95.12 245 HIS B O 1
ATOM 4327 N N . PRO B 1 246 ? -2.1 15.75 -11.906 1 92.62 246 PRO B N 1
ATOM 4328 C CA . PRO B 1 246 ? -0.982 16.688 -11.898 1 92.62 246 PRO B CA 1
ATOM 4329 C C . PRO B 1 246 ? -0.985 17.594 -10.672 1 92.62 246 PRO B C 1
ATOM 4331 O O . PRO B 1 246 ? 0.079 18 -10.188 1 92.62 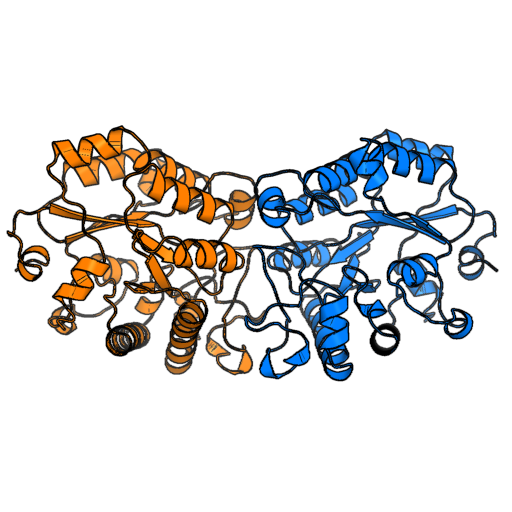246 PRO B O 1
ATOM 4334 N N . ASN B 1 247 ? -2.139 17.938 -10.203 1 93.75 247 ASN B N 1
ATOM 4335 C CA . ASN B 1 247 ? -2.271 18.656 -8.938 1 93.75 247 ASN B CA 1
ATOM 4336 C C . ASN B 1 247 ? -1.86 17.781 -7.754 1 93.75 247 ASN B C 1
ATOM 4338 O O . ASN B 1 247 ? -2.471 16.75 -7.5 1 93.75 247 ASN B O 1
ATOM 4342 N N . PHE B 1 248 ? -0.844 18.141 -7.082 1 94.44 248 PHE B N 1
ATOM 4343 C CA . PHE B 1 248 ? -0.252 17.359 -6 1 94.44 248 PHE B CA 1
ATOM 4344 C C . PHE B 1 248 ? 0.33 16.062 -6.527 1 94.44 248 PHE B C 1
ATOM 4346 O O . PHE B 1 248 ? 0.403 15.062 -5.797 1 94.44 248 PHE B O 1
ATOM 4353 N N . GLY B 1 249 ? 0.645 16.047 -7.816 1 97.56 249 GLY B N 1
ATOM 4354 C CA . GLY B 1 249 ? 1.254 14.875 -8.422 1 97.56 249 GLY B CA 1
ATOM 4355 C C . GLY B 1 249 ? 2.717 14.711 -8.055 1 97.56 249 GLY B C 1
ATOM 4356 O O . GLY B 1 249 ? 3.252 15.469 -7.246 1 97.56 249 GLY B O 1
ATOM 4357 N N . SER B 1 250 ? 3.354 13.742 -8.648 1 98.44 250 SER B N 1
ATOM 4358 C CA . SER B 1 250 ? 4.711 13.352 -8.281 1 98.44 250 SER B CA 1
ATOM 4359 C C . SER B 1 250 ? 5.691 14.508 -8.492 1 98.44 250 SER B C 1
ATOM 4361 O O . SER B 1 250 ? 6.535 14.766 -7.633 1 98.44 250 SER B O 1
ATOM 4363 N N . GLU B 1 251 ? 5.613 15.227 -9.57 1 98.5 251 GLU B N 1
ATOM 4364 C CA . GLU B 1 251 ? 6.512 16.344 -9.836 1 98.5 251 GLU B CA 1
ATOM 4365 C C . GLU B 1 251 ? 6.312 17.469 -8.82 1 98.5 251 GLU B C 1
ATOM 4367 O O . GLU B 1 251 ? 7.285 18.047 -8.328 1 98.5 251 GLU B O 1
ATOM 4372 N N . TRP B 1 252 ? 5.043 17.797 -8.57 1 98.69 252 TRP B N 1
ATOM 4373 C CA . TRP B 1 252 ? 4.703 18.797 -7.562 1 98.69 252 TRP B CA 1
ATOM 4374 C C . TRP B 1 252 ? 5.34 18.453 -6.219 1 98.69 252 TRP B C 1
ATOM 4376 O O . TRP B 1 252 ? 5.961 19.312 -5.582 1 98.69 252 TRP B O 1
ATOM 4386 N N . ARG B 1 253 ? 5.215 17.25 -5.832 1 98.81 253 ARG B N 1
ATOM 4387 C CA . ARG B 1 253 ? 5.691 16.797 -4.531 1 98.81 253 ARG B CA 1
ATOM 4388 C C . ARG B 1 253 ? 7.211 16.875 -4.449 1 98.81 253 ARG B C 1
ATOM 4390 O O . ARG B 1 253 ? 7.77 17.156 -3.387 1 98.81 253 ARG B O 1
ATOM 4397 N N . GLN B 1 254 ? 7.914 16.578 -5.582 1 98.88 254 GLN B N 1
ATOM 4398 C CA . GLN B 1 254 ? 9.359 16.734 -5.645 1 98.88 254 GLN B CA 1
ATOM 4399 C C . GLN B 1 254 ? 9.75 18.203 -5.426 1 98.88 254 GLN B C 1
ATOM 4401 O O . GLN B 1 254 ? 10.742 18.484 -4.75 1 98.88 254 GLN B O 1
ATOM 4406 N N . ILE B 1 255 ? 8.977 19.094 -6.004 1 98.81 255 ILE B N 1
ATOM 4407 C CA . ILE B 1 255 ? 9.25 20.531 -5.852 1 98.81 255 ILE B CA 1
ATOM 4408 C C . ILE B 1 255 ? 9.094 20.922 -4.387 1 98.81 255 ILE B C 1
ATOM 4410 O O . ILE B 1 255 ? 9.914 21.672 -3.854 1 98.81 255 ILE B O 1
ATOM 4414 N N . ASP B 1 256 ? 8.016 20.422 -3.734 1 98.81 256 ASP B N 1
ATOM 4415 C CA . ASP B 1 256 ? 7.852 20.656 -2.303 1 98.81 256 ASP B CA 1
ATOM 4416 C C . ASP B 1 256 ? 9.078 20.188 -1.524 1 98.81 256 ASP B C 1
ATOM 4418 O O . ASP B 1 256 ? 9.625 20.938 -0.711 1 98.81 256 ASP B O 1
ATOM 4422 N N . PHE B 1 257 ? 9.531 18.984 -1.838 1 98.88 257 PHE B N 1
ATOM 4423 C CA . PHE B 1 257 ? 10.703 18.438 -1.162 1 98.88 257 PHE B CA 1
ATOM 4424 C C . PHE B 1 257 ? 11.922 19.312 -1.406 1 98.88 257 PHE B C 1
ATOM 4426 O O . PHE B 1 257 ? 12.633 19.672 -0.464 1 98.88 257 PHE B O 1
ATOM 4433 N N . ASP B 1 258 ? 12.148 19.609 -2.629 1 98.88 258 ASP B N 1
ATOM 4434 C CA . ASP B 1 258 ? 13.344 20.344 -3.012 1 98.88 258 ASP B CA 1
ATOM 4435 C C . ASP B 1 258 ? 13.391 21.719 -2.33 1 98.88 258 ASP B C 1
ATOM 4437 O O . ASP B 1 258 ? 14.422 22.109 -1.783 1 98.88 258 ASP B O 1
ATOM 4441 N N . PHE B 1 259 ? 12.336 22.453 -2.334 1 98.81 259 PHE B N 1
ATOM 4442 C CA . PHE B 1 259 ? 12.344 23.797 -1.798 1 98.81 259 PHE B CA 1
ATOM 4443 C C . PHE B 1 259 ? 12.586 23.797 -0.293 1 98.81 259 PHE B C 1
ATOM 4445 O O . PHE B 1 259 ? 13.438 24.516 0.21 1 98.81 259 PHE B O 1
ATOM 4452 N N . PHE B 1 260 ? 11.969 22.938 0.41 1 98.75 260 PHE B N 1
ATOM 4453 C CA . PHE B 1 260 ? 11.977 23.031 1.866 1 98.75 260 PHE B CA 1
ATOM 4454 C C 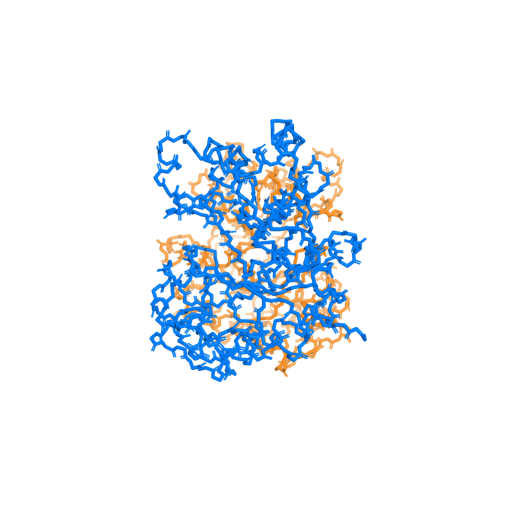. PHE B 1 260 ? 13.18 22.281 2.445 1 98.75 260 PHE B C 1
ATOM 4456 O O . PHE B 1 260 ? 13.367 22.266 3.662 1 98.75 260 PHE B O 1
ATOM 4463 N N . THR B 1 261 ? 13.992 21.672 1.57 1 98.69 261 THR B N 1
ATOM 4464 C CA . THR B 1 261 ? 15.289 21.156 1.987 1 98.69 261 THR B CA 1
ATOM 4465 C C . THR B 1 261 ? 16.422 22.016 1.427 1 98.69 261 THR B C 1
ATOM 4467 O O . THR B 1 261 ? 17.594 21.656 1.547 1 98.69 261 THR B O 1
ATOM 4470 N N . SER B 1 262 ? 16.078 23.109 0.858 1 98.44 262 SER B N 1
ATOM 4471 C CA . SER B 1 262 ? 17.062 23.969 0.191 1 98.44 262 SER B CA 1
ATOM 4472 C C . SER B 1 262 ? 17.672 24.969 1.162 1 98.44 262 SER B C 1
ATOM 4474 O O . SER B 1 262 ? 17.078 25.297 2.186 1 98.44 262 SER B O 1
ATOM 4476 N N . GLU B 1 263 ? 18.781 25.469 0.793 1 97.81 263 GLU B N 1
ATOM 4477 C CA . GLU B 1 263 ? 19.422 26.562 1.525 1 97.81 263 GLU B CA 1
ATOM 4478 C C . GLU B 1 263 ? 18.609 27.844 1.427 1 97.81 263 GLU B C 1
ATOM 4480 O O . GLU B 1 263 ? 18.578 28.641 2.367 1 97.81 263 GLU B O 1
ATOM 4485 N N . GLU B 1 264 ? 18.016 27.969 0.312 1 97.88 264 GLU B N 1
ATOM 4486 C CA . GLU B 1 264 ? 17.188 29.172 0.113 1 97.88 264 GLU B CA 1
ATOM 4487 C C . GLU B 1 264 ? 16.094 29.266 1.173 1 97.88 264 GLU B C 1
ATOM 4489 O O . GLU B 1 264 ? 15.906 30.328 1.772 1 97.88 264 GLU B O 1
ATOM 4494 N N . ALA B 1 265 ? 15.383 28.234 1.377 1 98 265 ALA B N 1
ATOM 4495 C CA . ALA B 1 265 ? 14.312 28.234 2.369 1 98 265 ALA B CA 1
ATOM 4496 C C . ALA B 1 265 ? 14.852 28.531 3.764 1 98 265 ALA B C 1
ATOM 4498 O O . ALA B 1 265 ? 14.266 29.312 4.516 1 98 265 ALA B O 1
ATOM 4499 N N . GLN B 1 266 ? 15.93 27.969 4.074 1 97.44 266 GLN B N 1
ATOM 4500 C CA . GLN B 1 266 ? 16.562 28.172 5.375 1 97.44 266 GLN B CA 1
ATOM 4501 C C . GLN B 1 266 ? 16.953 29.625 5.574 1 97.44 266 GLN B C 1
ATOM 4503 O O . GLN B 1 266 ? 16.734 30.203 6.645 1 97.44 266 GLN B O 1
ATOM 4508 N N . SER B 1 267 ? 17.578 30.172 4.574 1 97.88 267 SER B N 1
ATOM 4509 C CA . SER B 1 267 ? 18.031 31.547 4.656 1 97.88 267 SER B CA 1
ATOM 4510 C C . SER B 1 267 ? 16.875 32.5 4.828 1 97.88 267 SER B C 1
ATOM 4512 O O . SER B 1 267 ? 16.984 33.5 5.547 1 97.88 267 SER B O 1
ATOM 4514 N N . LYS B 1 268 ? 15.789 32.219 4.203 1 97.88 268 LYS B N 1
ATOM 4515 C CA . LYS B 1 268 ? 14.625 33.094 4.27 1 97.88 268 LYS B CA 1
ATOM 4516 C C . LYS B 1 268 ? 14.023 33.125 5.672 1 97.88 268 LYS B C 1
ATOM 4518 O O . LYS B 1 268 ? 13.492 34.125 6.113 1 97.88 268 LYS B O 1
ATOM 4523 N N . LEU B 1 269 ? 14.016 32 6.379 1 97.5 269 LEU B N 1
ATOM 4524 C CA . LEU B 1 269 ? 13.539 31.953 7.758 1 97.5 269 LEU B CA 1
ATOM 4525 C C . LEU B 1 269 ? 14.305 32.938 8.625 1 97.5 269 LEU B C 1
ATOM 4527 O O . LEU B 1 269 ? 13.703 33.688 9.398 1 97.5 269 LEU B O 1
ATOM 4531 N N . LYS B 1 270 ? 15.617 32.938 8.375 1 96.44 270 LYS B N 1
ATOM 4532 C CA . LYS B 1 270 ? 16.5 33.812 9.156 1 96.44 270 LYS B CA 1
ATOM 4533 C C . LYS B 1 270 ? 16.328 35.25 8.75 1 96.44 270 LYS B C 1
ATOM 4535 O O . LYS B 1 270 ? 16.188 36.125 9.602 1 96.44 270 LYS B O 1
ATOM 4540 N N . GLU B 1 271 ? 16.344 35.5 7.508 1 97.81 271 GLU B N 1
ATOM 4541 C CA . GLU B 1 271 ? 16.266 36.844 6.969 1 97.81 271 GLU B CA 1
ATOM 4542 C C . GLU B 1 271 ? 14.961 37.531 7.387 1 97.81 271 GLU B C 1
ATOM 4544 O O . GLU B 1 271 ? 14.938 38.75 7.609 1 97.81 271 GLU B O 1
ATOM 4549 N N . GLN B 1 272 ? 13.93 36.719 7.477 1 98 272 GLN B N 1
ATOM 4550 C CA . GLN B 1 272 ? 12.617 37.312 7.746 1 98 272 GLN B CA 1
ATOM 4551 C C . GLN B 1 272 ? 12.25 37.188 9.219 1 98 272 GLN B C 1
ATOM 4553 O O . GLN B 1 272 ? 11.125 37.5 9.625 1 98 272 GLN B O 1
ATOM 4558 N N . ASN B 1 273 ? 13.133 36.688 10.047 1 97.5 273 ASN B N 1
ATOM 4559 C CA . ASN B 1 273 ? 12.938 36.5 11.484 1 97.5 273 ASN B CA 1
ATOM 4560 C C . ASN B 1 273 ? 11.688 35.688 11.789 1 97.5 273 ASN B C 1
ATOM 4562 O O . ASN B 1 273 ? 10.844 36.125 12.586 1 97.5 273 ASN B O 1
ATOM 4566 N N . ILE B 1 274 ? 11.508 34.656 11.039 1 98.5 274 ILE B N 1
ATOM 4567 C CA . ILE B 1 274 ? 10.406 33.719 11.242 1 98.5 274 ILE B CA 1
ATOM 4568 C C . ILE B 1 274 ? 10.781 32.688 12.312 1 98.5 274 ILE B C 1
ATOM 4570 O O . ILE B 1 274 ? 11.867 32.125 12.273 1 98.5 274 ILE B O 1
ATOM 4574 N N . GLN B 1 275 ? 9.922 32.531 13.273 1 98 275 GLN B N 1
ATOM 4575 C CA . GLN B 1 275 ? 10.133 31.547 14.336 1 98 275 GLN B CA 1
ATOM 4576 C C . GLN B 1 275 ? 9.32 30.281 14.102 1 98 275 GLN B C 1
ATOM 4578 O O . GLN B 1 275 ? 8.102 30.344 13.945 1 98 275 GLN B O 1
ATOM 4583 N N . LEU B 1 276 ? 10 29.172 14.125 1 98.06 276 LEU B N 1
ATOM 4584 C CA . LEU B 1 276 ? 9.312 27.891 14.016 1 98.06 276 LEU B CA 1
ATOM 4585 C C . LEU B 1 276 ? 8.672 27.5 15.344 1 98.06 276 LEU B C 1
ATOM 4587 O O . LEU B 1 276 ? 9.258 27.719 16.406 1 98.06 276 LEU B O 1
ATOM 4591 N N . ILE B 1 277 ? 7.473 27 15.289 1 97.88 277 ILE B N 1
ATOM 4592 C CA . ILE B 1 277 ? 6.758 26.484 16.453 1 97.88 277 ILE B CA 1
ATOM 4593 C C . ILE B 1 277 ? 6.117 25.141 16.109 1 97.88 277 ILE B C 1
ATOM 4595 O O . ILE B 1 277 ? 5.793 24.875 14.953 1 97.88 277 ILE B O 1
ATOM 4599 N N . THR B 1 278 ? 5.949 24.297 17.109 1 97.62 278 THR B N 1
ATOM 4600 C CA . THR B 1 278 ? 5.379 22.984 16.891 1 97.62 278 THR B CA 1
ATOM 4601 C C . THR B 1 278 ? 3.963 22.891 17.453 1 97.62 278 THR B C 1
ATOM 4603 O O . THR B 1 278 ? 3.584 23.688 18.312 1 97.62 278 THR B O 1
ATOM 4606 N N . TRP B 1 279 ? 3.242 21.922 16.969 1 97.81 279 TRP B N 1
ATOM 4607 C CA . TRP B 1 279 ? 1.916 21.672 17.516 1 97.81 279 TRP B CA 1
ATOM 4608 C C . TRP B 1 279 ? 2.006 21.234 18.984 1 97.81 279 TRP B C 1
ATOM 4610 O O . TRP B 1 279 ? 1.108 21.516 19.781 1 97.81 279 TRP B O 1
ATOM 4620 N N . ASP B 1 280 ? 3.035 20.578 19.312 1 96.81 280 ASP B N 1
ATOM 4621 C CA . ASP B 1 280 ? 3.211 20.141 20.703 1 96.81 280 ASP B CA 1
ATOM 4622 C C . ASP B 1 280 ? 3.32 21.344 21.625 1 96.81 280 ASP B C 1
ATOM 4624 O O . ASP B 1 280 ? 2.74 21.359 22.719 1 96.81 280 ASP B O 1
ATOM 4628 N N . GLU B 1 281 ? 4.082 22.328 21.25 1 96.38 281 GLU B N 1
ATOM 4629 C CA . GLU B 1 281 ? 4.176 23.578 22.016 1 96.38 281 GLU B CA 1
ATOM 4630 C C . GLU B 1 281 ? 2.812 24.25 22.125 1 96.38 281 GLU B C 1
ATOM 4632 O O . GLU B 1 281 ? 2.463 24.781 23.188 1 96.38 281 GLU B O 1
ATOM 4637 N N . ILE B 1 282 ? 2.137 24.203 21.047 1 96.88 282 ILE B N 1
ATOM 4638 C CA . ILE B 1 282 ? 0.805 24.812 21.031 1 96.88 282 ILE B CA 1
ATOM 4639 C C . ILE B 1 282 ? -0.122 24.016 21.969 1 96.88 282 ILE B C 1
ATOM 4641 O O . ILE B 1 282 ? -0.871 24.609 22.75 1 96.88 282 ILE B O 1
ATOM 4645 N N . ARG B 1 283 ? -0.094 22.75 21.828 1 95.69 283 ARG B N 1
ATOM 4646 C CA . ARG B 1 283 ? -0.917 21.859 22.641 1 95.69 283 ARG B CA 1
ATOM 4647 C C . ARG B 1 283 ? -0.724 22.141 24.125 1 95.69 283 ARG B C 1
ATOM 4649 O O . ARG B 1 283 ? -1.694 22.203 24.891 1 95.69 283 ARG B O 1
ATOM 4656 N N . GLU B 1 284 ? 0.489 22.359 24.562 1 93.56 284 GLU B N 1
ATOM 4657 C CA . GLU B 1 284 ? 0.815 22.656 25.953 1 93.56 284 GLU B CA 1
ATOM 4658 C C . GLU B 1 284 ? 0.197 23.969 26.406 1 93.56 284 GLU B C 1
ATOM 4660 O O . GLU B 1 284 ? -0.188 24.125 27.562 1 93.56 284 GLU B O 1
ATOM 4665 N N . LYS B 1 285 ? 0.096 24.797 25.5 1 90.69 285 LYS B N 1
ATOM 4666 C CA . LYS B 1 285 ? -0.437 26.125 25.844 1 90.69 285 LYS B CA 1
ATOM 4667 C C . LYS B 1 285 ? -1.962 26.094 25.891 1 90.69 285 LYS B C 1
ATOM 4669 O O . LYS B 1 285 ? -2.568 26.781 26.719 1 90.69 285 LYS B O 1
ATOM 4674 N N . ILE B 1 286 ? -2.504 25.328 25.031 1 89.25 286 ILE B N 1
ATOM 4675 C CA . ILE B 1 286 ? -3.957 25.391 24.938 1 89.25 286 ILE B CA 1
ATOM 4676 C C . ILE B 1 286 ? -4.582 24.391 25.906 1 89.25 286 ILE B C 1
ATOM 4678 O O . ILE B 1 286 ? -5.707 24.594 26.375 1 89.25 286 ILE B O 1
ATOM 4682 N N . TYR B 1 287 ? -3.99 23.281 26.109 1 84.88 287 TYR B N 1
ATOM 4683 C CA . TYR B 1 287 ? -4.543 22.297 27.016 1 84.88 287 TYR B CA 1
ATOM 4684 C C . TYR B 1 287 ? -3.785 22.281 28.328 1 84.88 287 TYR B C 1
ATOM 4686 O O . TYR B 1 287 ? -4.238 21.672 29.312 1 84.88 287 TYR B O 1
ATOM 4694 N N . LYS B 1 288 ? -3.396 23.297 28.969 1 68.81 288 LYS B N 1
ATOM 4695 C CA . LYS B 1 288 ? -2.693 23.547 30.219 1 68.81 288 LYS B CA 1
ATOM 4696 C C . LYS B 1 288 ? -2.883 22.375 31.188 1 68.81 288 LYS B C 1
ATOM 4698 O O . LYS B 1 288 ? -3.949 21.766 31.219 1 68.81 288 LYS B O 1
ATOM 4703 N N . ASP B 1 289 ? -1.724 21.594 31.438 1 49.78 289 ASP B N 1
ATOM 4704 C CA . ASP B 1 289 ? -1.832 20.891 32.719 1 49.78 289 ASP B CA 1
ATOM 4705 C C . ASP B 1 289 ? -2.178 21.875 33.844 1 49.78 289 ASP B C 1
ATOM 4707 O O . ASP B 1 289 ? -1.715 23.016 33.844 1 49.78 289 ASP B O 1
#